Protein AF-A0A944NW45-F1 (afdb_monomer_lite)

Structure (mmCIF, N/CA/C/O backbone):
data_AF-A0A944NW45-F1
#
_entry.id   AF-A0A944NW45-F1
#
loop_
_atom_site.group_PDB
_atom_site.id
_atom_site.type_symbol
_atom_site.label_atom_id
_atom_site.label_alt_id
_atom_site.label_comp_id
_atom_site.label_asym_id
_atom_site.label_entity_id
_atom_site.label_seq_id
_atom_site.pdbx_PDB_ins_code
_atom_site.Cartn_x
_atom_site.Cartn_y
_atom_site.Cartn_z
_atom_site.occupancy
_atom_site.B_iso_or_equiv
_atom_site.auth_seq_id
_atom_site.auth_comp_id
_atom_site.auth_asym_id
_atom_site.auth_atom_id
_atom_site.pdbx_PDB_model_num
ATOM 1 N N . SER A 1 1 ? -12.808 -25.662 58.914 1.00 48.91 1 SER A N 1
ATOM 2 C CA . SER A 1 1 ? -11.543 -25.905 59.636 1.00 48.91 1 SER A CA 1
ATOM 3 C C . SER A 1 1 ? -10.948 -24.562 60.034 1.00 48.91 1 SER A C 1
ATOM 5 O O . SER A 1 1 ? -11.034 -23.638 59.234 1.00 48.91 1 SER A O 1
ATOM 7 N N . SER A 1 2 ? -10.385 -24.446 61.242 1.00 53.97 2 SER A N 1
ATOM 8 C CA . SER A 1 2 ? -9.699 -23.243 61.749 1.00 53.97 2 SER A CA 1
ATOM 9 C C . SER A 1 2 ? -8.416 -22.887 60.983 1.00 53.97 2 SER A C 1
ATOM 11 O O . SER A 1 2 ? -7.841 -21.836 61.230 1.00 53.97 2 SER A O 1
ATOM 13 N N . GLU A 1 3 ? -7.985 -23.738 60.047 1.00 63.56 3 GLU A N 1
ATOM 14 C CA . GLU A 1 3 ? -6.782 -23.549 59.224 1.00 63.56 3 GLU A CA 1
ATOM 15 C C . GLU A 1 3 ? -7.080 -23.113 57.776 1.00 63.56 3 GLU A C 1
ATOM 17 O O . GLU A 1 3 ? -6.169 -23.032 56.958 1.00 63.56 3 GLU A O 1
ATOM 22 N N . MET A 1 4 ? -8.346 -22.865 57.416 1.00 65.12 4 MET A N 1
ATOM 23 C CA . MET A 1 4 ? -8.710 -22.520 56.034 1.00 65.12 4 MET A CA 1
ATOM 24 C C . MET A 1 4 ? -8.654 -21.012 55.790 1.00 65.12 4 MET A C 1
ATOM 26 O O . MET A 1 4 ? -9.354 -20.239 56.441 1.00 65.12 4 MET A O 1
ATOM 30 N N . GLU A 1 5 ? -7.862 -20.610 54.799 1.00 69.44 5 GLU A N 1
ATOM 31 C CA . GLU A 1 5 ? -7.832 -19.243 54.279 1.00 69.44 5 GLU A CA 1
ATOM 32 C C . GLU A 1 5 ? -9.055 -19.004 53.374 1.00 69.44 5 GLU A C 1
ATOM 34 O O . GLU A 1 5 ? -9.393 -19.851 52.542 1.00 69.44 5 GLU A O 1
ATOM 39 N N . TYR A 1 6 ? -9.719 -17.853 53.519 1.00 75.50 6 TYR A N 1
ATOM 40 C CA . TYR A 1 6 ? -10.839 -17.426 52.672 1.00 75.50 6 TYR A CA 1
ATOM 41 C C . TYR A 1 6 ? -10.492 -16.122 51.952 1.00 75.50 6 TYR A C 1
ATOM 43 O O . TYR A 1 6 ? -9.865 -15.235 52.529 1.00 75.50 6 TYR A O 1
ATOM 51 N N . ARG A 1 7 ? -10.930 -15.985 50.697 1.00 70.50 7 ARG A N 1
ATOM 52 C CA . ARG A 1 7 ? -10.709 -14.800 49.860 1.00 70.50 7 ARG A CA 1
ATOM 53 C C . ARG A 1 7 ? -12.022 -14.276 49.295 1.00 70.50 7 ARG A C 1
ATOM 55 O O . ARG A 1 7 ? -12.951 -15.038 49.031 1.00 70.50 7 ARG A O 1
ATOM 62 N N . ARG A 1 8 ? -12.081 -12.960 49.096 1.00 74.50 8 ARG A N 1
ATOM 63 C CA . ARG A 1 8 ? -13.233 -12.290 48.489 1.00 74.50 8 ARG A CA 1
ATOM 64 C C . ARG A 1 8 ? -13.266 -12.559 46.986 1.00 74.50 8 ARG A C 1
ATOM 66 O O . ARG A 1 8 ? -12.250 -12.402 46.308 1.00 74.50 8 ARG A O 1
ATOM 73 N N . CYS A 1 9 ? -14.426 -12.935 46.458 1.00 67.81 9 CYS A N 1
ATOM 74 C CA . CYS A 1 9 ? -14.604 -13.146 45.024 1.00 67.81 9 CYS A CA 1
ATOM 75 C C . CYS A 1 9 ? -14.884 -11.807 44.310 1.00 67.81 9 CYS A C 1
ATOM 77 O O . CYS A 1 9 ? -16.024 -11.342 44.237 1.00 67.81 9 CYS A O 1
ATOM 79 N N . GLY A 1 10 ? -13.841 -11.151 43.792 1.00 67.81 10 GLY A N 1
ATOM 80 C CA . GLY A 1 10 ? -13.979 -9.888 43.052 1.00 67.81 10 GLY A CA 1
ATOM 81 C C . GLY A 1 10 ? -14.619 -8.763 43.883 1.00 67.81 10 GLY A C 1
ATOM 82 O O . GLY A 1 10 ? -14.250 -8.553 45.037 1.00 67.81 10 GLY A O 1
ATOM 83 N N . LYS A 1 11 ? -15.579 -8.027 43.297 1.00 62.69 11 LYS A N 1
ATOM 84 C CA . LYS A 1 11 ? -16.350 -6.959 43.977 1.00 62.69 11 LYS A CA 1
ATOM 85 C C . LYS A 1 11 ? -17.585 -7.470 44.737 1.00 62.69 11 LYS A C 1
ATOM 87 O O . LYS A 1 11 ? -18.372 -6.659 45.214 1.00 62.69 11 LYS A O 1
ATOM 92 N N . THR A 1 12 ? -17.788 -8.783 44.817 1.00 64.94 12 THR A N 1
ATOM 93 C CA . THR A 1 12 ? -18.925 -9.358 45.549 1.00 64.94 12 THR A CA 1
ATOM 94 C C . THR A 1 12 ? -18.638 -9.390 47.054 1.00 64.94 12 THR A C 1
ATOM 96 O O . THR A 1 12 ? -17.483 -9.383 47.481 1.00 64.94 12 THR A O 1
ATOM 99 N N . ASP A 1 13 ? -19.677 -9.472 47.883 1.00 68.00 13 ASP A N 1
ATOM 100 C CA . ASP A 1 13 ? -19.538 -9.720 49.328 1.00 68.00 13 ASP A CA 1
ATOM 101 C C . ASP A 1 13 ? -19.308 -11.205 49.665 1.00 68.00 13 ASP A C 1
ATOM 103 O O . ASP A 1 13 ? -19.394 -11.612 50.822 1.00 68.00 13 ASP A O 1
ATOM 107 N N . TRP A 1 14 ? -19.018 -12.043 48.666 1.00 67.19 14 TRP A N 1
ATOM 108 C CA . TRP A 1 14 ? -18.874 -13.483 48.854 1.00 67.19 14 TRP A CA 1
ATOM 109 C C . TRP A 1 14 ? -17.441 -13.869 49.219 1.00 67.19 14 TRP A C 1
ATOM 111 O O . TRP A 1 14 ? -16.477 -13.488 48.547 1.00 67.19 14 TRP A O 1
ATOM 121 N N . MET A 1 15 ? -17.324 -14.682 50.269 1.00 73.00 15 MET A N 1
ATOM 122 C CA . MET A 1 15 ? -16.068 -15.248 50.757 1.00 73.00 15 MET A CA 1
ATOM 123 C C . MET A 1 15 ? -15.986 -16.724 50.361 1.00 73.00 15 MET A C 1
ATOM 125 O O . MET A 1 15 ? -16.828 -17.526 50.763 1.00 73.00 15 MET A O 1
ATOM 129 N N . VAL A 1 16 ? -14.965 -17.089 49.588 1.00 71.25 16 VAL A N 1
ATOM 130 C CA . VAL A 1 16 ? -14.712 -18.472 49.151 1.00 71.25 16 VAL A CA 1
ATOM 131 C C . VAL A 1 16 ? -13.417 -18.986 49.758 1.00 71.25 16 VAL A C 1
ATOM 133 O O . VAL A 1 16 ? -12.504 -18.204 50.020 1.00 71.25 16 VAL A O 1
ATOM 136 N N . SER A 1 17 ? -13.318 -20.294 49.996 1.00 68.56 17 SER A N 1
ATOM 137 C CA . SER A 1 17 ? -12.042 -20.889 50.402 1.00 68.56 17 SER A CA 1
ATOM 138 C C . SER A 1 17 ? -10.952 -20.610 49.352 1.00 68.56 17 SER A C 1
ATOM 140 O O . SER A 1 17 ? -11.203 -20.704 48.152 1.00 68.56 17 SER A O 1
ATOM 142 N N . ALA A 1 18 ? -9.732 -20.291 49.797 1.00 57.94 18 ALA A N 1
ATOM 143 C CA . ALA A 1 18 ? -8.573 -20.041 48.936 1.00 57.94 18 ALA A CA 1
ATOM 144 C C . ALA A 1 18 ? -8.109 -21.289 48.156 1.00 57.94 18 ALA A C 1
ATOM 146 O O . ALA A 1 18 ? -7.317 -21.171 47.221 1.00 57.94 18 ALA A O 1
ATOM 147 N N . VAL A 1 19 ? -8.606 -22.476 48.519 1.00 59.22 19 VAL A N 1
ATOM 148 C CA . VAL A 1 19 ? -8.364 -23.733 47.807 1.00 59.22 19 VAL A CA 1
ATOM 149 C C . VAL A 1 19 ? -9.593 -24.048 46.953 1.00 59.22 19 VAL A C 1
ATOM 151 O O . VAL A 1 19 ? -10.628 -24.458 47.475 1.00 59.22 19 VAL A O 1
ATOM 154 N N . CYS A 1 20 ? -9.484 -23.858 45.636 1.00 59.25 20 CYS A N 1
ATOM 155 C CA . CYS A 1 20 ? -10.532 -24.194 44.673 1.00 59.25 20 CYS A CA 1
ATOM 156 C C . CYS A 1 20 ? -10.288 -25.563 44.016 1.00 59.25 20 CYS A C 1
ATOM 158 O O . CYS A 1 20 ? -9.152 -26.007 43.827 1.00 59.25 20 CYS A O 1
ATOM 160 N N . LEU A 1 21 ? -11.371 -26.245 43.644 1.00 61.72 21 LEU A N 1
ATOM 161 C CA . LEU A 1 21 ? -11.324 -27.557 43.002 1.00 61.72 21 LEU A CA 1
ATOM 162 C C . LEU A 1 21 ? -11.374 -27.387 41.472 1.00 61.72 21 LEU A C 1
ATOM 164 O O . LEU A 1 21 ? -12.452 -27.397 40.889 1.00 61.72 21 LEU A O 1
ATOM 168 N N . GLY A 1 22 ? -10.213 -27.205 40.827 1.00 57.38 22 GLY A N 1
ATOM 169 C CA . GLY A 1 22 ? -10.087 -27.037 39.367 1.00 57.38 22 GLY A CA 1
ATOM 170 C C . GLY A 1 22 ? -9.203 -28.103 38.701 1.00 57.38 22 GLY A C 1
ATOM 171 O O . GLY A 1 22 ? -8.154 -28.471 39.224 1.00 57.38 22 GLY A O 1
ATOM 172 N N . GLY A 1 23 ? -9.615 -28.665 37.558 1.00 57.81 23 GLY A N 1
ATOM 173 C CA . GLY A 1 23 ? -8.754 -29.524 36.717 1.00 57.81 23 GLY A CA 1
ATOM 174 C C . GLY A 1 23 ? -8.514 -30.974 37.182 1.00 57.81 23 GLY A C 1
ATOM 175 O O . GLY A 1 23 ? -7.630 -31.654 36.654 1.00 57.81 23 GLY A O 1
ATOM 176 N N . HIS A 1 24 ? -9.300 -31.491 38.132 1.00 61.31 24 HIS A N 1
ATOM 177 C CA . HIS A 1 24 ? -9.103 -32.821 38.742 1.00 61.31 24 HIS A CA 1
ATOM 178 C C . HIS A 1 24 ? -9.577 -33.990 37.856 1.00 61.31 24 HIS A C 1
ATOM 180 O O . HIS A 1 24 ? -9.450 -35.157 38.229 1.00 61.31 24 HIS A O 1
ATOM 186 N N . TRP A 1 25 ? -10.113 -33.693 36.670 1.00 67.88 25 TRP A N 1
ATOM 187 C CA . TRP A 1 25 ? -10.605 -34.691 35.723 1.00 67.88 25 TRP A CA 1
ATOM 188 C C . TRP A 1 25 ? -9.472 -35.432 35.005 1.00 67.88 25 TRP A C 1
ATOM 190 O O . TRP A 1 25 ? -9.634 -36.583 34.620 1.00 67.88 25 TRP A O 1
ATOM 200 N N . LYS A 1 26 ? -8.267 -34.854 34.931 1.00 60.44 26 LYS A N 1
ATOM 201 C CA . LYS A 1 26 ? -7.122 -35.433 34.199 1.00 60.44 26 LYS A CA 1
ATOM 202 C C . LYS A 1 26 ? -6.602 -36.771 34.756 1.00 60.44 26 LYS A C 1
ATOM 204 O O . LYS A 1 26 ? -5.882 -37.467 34.051 1.00 60.44 26 LYS A O 1
ATOM 209 N N . ARG A 1 27 ? -6.944 -37.142 35.999 1.00 66.06 27 ARG A N 1
ATOM 210 C CA . ARG A 1 27 ? -6.500 -38.398 36.647 1.00 66.06 27 ARG A CA 1
ATOM 211 C C . ARG A 1 27 ? -7.622 -39.399 36.915 1.00 66.06 27 ARG A C 1
ATOM 213 O O . ARG A 1 27 ? -7.370 -40.447 37.498 1.00 66.06 27 ARG A O 1
ATOM 220 N N . VAL A 1 28 ? -8.853 -39.120 36.486 1.00 73.25 28 VAL A N 1
ATOM 221 C CA . VAL A 1 28 ? -9.997 -39.984 36.823 1.00 73.25 28 VAL A CA 1
ATOM 222 C C . VAL A 1 28 ? -9.840 -41.380 36.222 1.00 73.25 28 VAL A C 1
ATOM 224 O O . VAL A 1 28 ? -10.136 -42.345 36.910 1.00 73.25 28 VAL A O 1
ATOM 227 N N . ASN A 1 29 ? -9.250 -41.517 35.030 1.00 72.75 29 ASN A N 1
ATOM 228 C CA . ASN A 1 29 ? -8.973 -42.832 34.434 1.00 72.75 29 ASN A CA 1
ATOM 229 C C . ASN A 1 29 ? -7.993 -43.700 35.249 1.00 72.75 29 ASN A C 1
ATOM 231 O O . ASN A 1 29 ? -7.980 -44.912 35.087 1.00 72.75 29 ASN A O 1
ATOM 235 N N . GLN A 1 30 ? -7.163 -43.105 36.118 1.00 74.88 30 GLN A N 1
ATOM 236 C CA . GLN A 1 30 ? -6.307 -43.876 37.032 1.00 74.88 30 GLN A CA 1
ATOM 237 C C . GLN A 1 30 ? -7.108 -44.454 38.206 1.00 74.88 30 GLN A C 1
ATOM 239 O O . GLN A 1 30 ? -6.759 -45.508 38.723 1.00 74.88 30 GLN A O 1
ATOM 244 N N . MET A 1 31 ? -8.174 -43.766 38.623 1.00 76.81 31 MET A N 1
ATOM 245 C CA . MET A 1 31 ? -9.016 -44.155 39.762 1.00 76.81 31 MET A CA 1
ATOM 246 C C . MET A 1 31 ? -10.230 -44.989 39.331 1.00 76.81 31 MET A C 1
ATOM 248 O O . M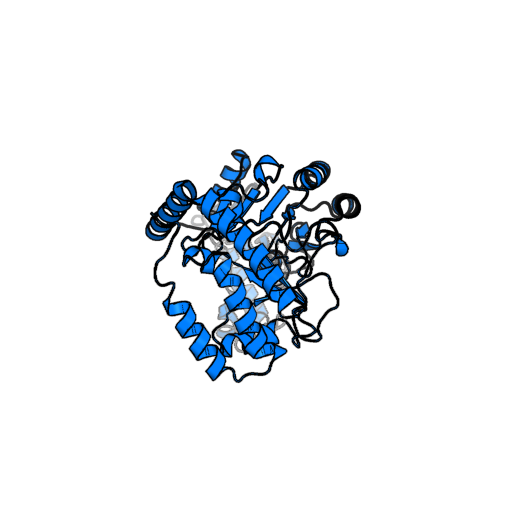ET A 1 31 ? -10.738 -45.786 40.112 1.00 76.81 31 MET A O 1
ATOM 252 N N . VAL A 1 32 ? -10.693 -44.791 38.096 1.00 80.75 32 VAL A N 1
ATOM 253 C CA . VAL A 1 32 ? -11.805 -45.494 37.451 1.00 80.75 32 VAL A CA 1
ATOM 254 C C . VAL A 1 32 ? -11.361 -45.862 36.026 1.00 80.75 32 VAL A C 1
ATOM 256 O O . VAL A 1 32 ? -11.585 -45.087 35.091 1.00 80.75 32 VAL A O 1
ATOM 259 N N . PRO A 1 33 ? -10.657 -46.994 35.845 1.00 79.69 33 PRO A N 1
ATOM 260 C CA . PRO A 1 33 ? -10.152 -47.399 34.536 1.00 79.69 33 PRO A CA 1
ATOM 261 C C . PRO A 1 33 ? -11.274 -47.583 33.506 1.00 79.69 33 PRO A C 1
ATOM 263 O O . PRO A 1 33 ? -12.278 -48.229 33.788 1.00 79.69 33 PRO A O 1
ATOM 266 N N . GLY A 1 34 ? -11.092 -47.039 32.300 1.00 76.44 34 GLY A N 1
ATOM 267 C CA . GLY A 1 34 ? -12.034 -47.194 31.181 1.00 76.44 34 GLY A CA 1
ATOM 268 C C . GLY A 1 34 ? -13.187 -46.186 31.164 1.00 76.44 34 GLY A C 1
ATOM 269 O O . GLY A 1 34 ? -14.049 -46.255 30.292 1.00 76.44 34 GLY A O 1
ATOM 270 N N . VAL A 1 35 ? -13.196 -45.223 32.089 1.00 80.62 35 VAL A N 1
ATOM 271 C CA . VAL A 1 35 ? -14.272 -44.226 32.204 1.00 80.62 35 VAL A CA 1
ATOM 272 C C . VAL A 1 35 ? -14.342 -43.259 31.018 1.00 80.62 35 VAL A C 1
ATOM 274 O O . VAL A 1 35 ? -15.423 -42.782 30.671 1.00 80.62 35 VAL A O 1
ATOM 277 N N . PHE A 1 36 ? -13.204 -42.960 30.388 1.00 78.94 36 PHE A N 1
ATOM 278 C CA . PHE A 1 36 ? -13.139 -42.095 29.213 1.00 78.94 36 PHE A CA 1
ATOM 279 C C . PHE A 1 36 ? -13.314 -42.928 27.944 1.00 78.94 36 PHE A C 1
ATOM 281 O O . PHE A 1 36 ? -12.517 -43.821 27.665 1.00 78.94 36 PHE A O 1
ATOM 288 N N . LYS A 1 37 ? -14.345 -42.612 27.153 1.00 68.69 37 LYS A N 1
ATOM 289 C CA . LYS A 1 37 ? -14.628 -43.286 25.874 1.00 68.69 37 LYS A CA 1
ATOM 290 C C . LYS A 1 37 ? -13.642 -42.898 24.754 1.00 68.69 37 LYS A C 1
ATOM 292 O O . LYS A 1 37 ? -13.652 -43.513 23.693 1.00 68.69 37 LYS A O 1
ATOM 297 N N . SER A 1 38 ? -12.800 -41.883 24.965 1.00 65.38 38 SER A N 1
ATOM 298 C CA . SER A 1 38 ? -11.714 -41.445 24.078 1.00 65.38 38 SER A CA 1
ATOM 299 C C . SER A 1 38 ? -10.547 -40.840 24.881 1.00 65.38 38 SER A C 1
ATOM 301 O O . SER A 1 38 ? -10.605 -40.738 26.102 1.00 65.38 38 SER A O 1
ATOM 303 N N . HIS A 1 39 ? -9.484 -40.382 24.209 1.00 60.12 39 HIS A N 1
ATOM 304 C CA . HIS A 1 39 ? -8.335 -39.714 24.851 1.00 60.12 39 HIS A CA 1
ATOM 305 C C . HIS A 1 39 ? -8.680 -38.344 25.477 1.00 60.12 39 HIS A C 1
ATOM 307 O O . HIS A 1 39 ? -7.818 -37.704 26.080 1.00 60.12 39 HIS A O 1
ATOM 313 N N . SER A 1 40 ? -9.926 -37.877 25.338 1.00 68.56 40 SER A N 1
ATOM 314 C CA . SER A 1 40 ? -10.416 -36.663 25.986 1.00 68.56 40 SER A CA 1
ATOM 315 C C . SER A 1 40 ? -11.109 -36.992 27.304 1.00 68.56 40 SER A C 1
ATOM 317 O O . SER A 1 40 ? -12.025 -37.813 27.347 1.00 68.56 40 SER A O 1
ATOM 319 N N . TRP A 1 41 ? -10.750 -36.279 28.369 1.00 63.22 41 TRP A N 1
ATOM 320 C CA . TRP A 1 41 ? -11.424 -36.367 29.669 1.00 63.22 41 TRP A CA 1
ATOM 321 C C . TRP A 1 41 ? -12.903 -35.928 29.612 1.00 63.22 41 TRP A C 1
ATOM 323 O O . TRP A 1 41 ? -13.685 -36.304 30.481 1.00 63.22 41 TRP A O 1
ATOM 333 N N . LEU A 1 42 ? -13.304 -35.204 28.558 1.00 71.00 42 LEU A N 1
ATOM 334 C CA . LEU A 1 42 ? -14.696 -34.823 28.274 1.00 71.00 42 LEU A CA 1
ATOM 335 C C . LEU A 1 42 ? -15.565 -35.997 27.800 1.00 71.00 42 LEU A C 1
ATOM 337 O O . LEU A 1 42 ? -16.783 -35.887 27.752 1.00 71.00 42 LEU A O 1
ATOM 341 N N . SER A 1 43 ? -14.951 -37.124 27.437 1.00 77.31 43 SER A N 1
ATOM 342 C CA . SER A 1 43 ? -15.655 -38.323 26.969 1.00 77.31 43 SER A CA 1
ATOM 343 C C . SER A 1 43 ? -16.097 -39.259 28.100 1.00 77.31 43 SER A C 1
ATOM 345 O O . SER A 1 43 ? -16.475 -40.404 27.834 1.00 77.31 43 SER A O 1
ATOM 347 N N . ALA A 1 44 ? -16.001 -38.807 29.355 1.00 79.31 44 ALA A N 1
ATOM 348 C CA . ALA A 1 44 ? -16.394 -39.587 30.519 1.00 79.31 44 ALA A CA 1
ATOM 349 C C . ALA A 1 44 ? -17.841 -40.066 30.405 1.00 79.31 44 ALA A C 1
ATOM 351 O O . ALA A 1 44 ? -18.752 -39.279 30.140 1.00 79.31 44 ALA A O 1
ATOM 352 N N . ASN A 1 45 ? -18.064 -41.353 30.665 1.00 84.00 45 ASN A N 1
ATOM 353 C CA . ASN A 1 45 ? -19.409 -41.837 30.918 1.00 84.00 45 ASN A CA 1
ATOM 354 C C . ASN A 1 45 ? -19.886 -41.312 32.278 1.00 84.00 45 ASN A C 1
ATOM 356 O O . ASN A 1 45 ? -19.550 -41.883 33.312 1.00 84.00 45 ASN A O 1
ATOM 360 N N . LEU A 1 46 ? -20.658 -40.224 32.285 1.00 84.69 46 LEU A N 1
ATOM 361 C CA . LEU A 1 46 ? -21.134 -39.627 33.533 1.00 84.69 46 LEU A CA 1
ATOM 362 C C . LEU A 1 46 ? -22.051 -40.569 34.313 1.00 84.69 46 LEU A C 1
ATOM 364 O O . LEU A 1 46 ? -22.152 -40.416 35.519 1.00 84.69 46 LEU A O 1
ATOM 368 N N . ASP A 1 47 ? -22.693 -41.542 33.675 1.00 84.50 47 ASP A N 1
ATOM 369 C CA . ASP A 1 47 ? -23.557 -42.506 34.365 1.00 84.50 47 ASP A CA 1
ATOM 370 C C . ASP A 1 47 ? -22.799 -43.748 34.859 1.00 84.50 47 ASP A C 1
ATOM 372 O O . ASP A 1 47 ? -23.403 -44.658 35.422 1.00 84.50 47 ASP A O 1
ATOM 376 N N . ASP A 1 48 ? -21.474 -43.795 34.680 1.00 87.00 48 ASP A N 1
ATOM 377 C CA . ASP A 1 48 ? -20.653 -44.867 35.233 1.00 87.00 48 ASP A CA 1
ATOM 378 C C . ASP A 1 48 ? -20.697 -44.853 36.780 1.00 87.00 48 ASP A C 1
ATOM 380 O O . ASP A 1 48 ? -20.402 -43.824 37.402 1.00 87.00 48 ASP A O 1
ATOM 384 N N . PRO A 1 49 ? -21.040 -45.976 37.438 1.00 86.38 49 PRO A N 1
ATOM 385 C CA . PRO A 1 49 ? -21.144 -46.023 38.896 1.00 86.38 49 PRO A CA 1
ATOM 386 C C . PRO A 1 49 ? -19.823 -45.730 39.619 1.00 86.38 49 PRO A C 1
ATOM 388 O O . PRO A 1 49 ? -19.822 -45.092 40.674 1.00 86.38 49 PRO A O 1
ATOM 391 N N . GLY A 1 50 ? -18.692 -46.171 39.058 1.00 86.06 50 GLY A N 1
ATOM 392 C CA . GLY A 1 50 ? -17.364 -45.913 39.613 1.00 86.06 50 GLY A CA 1
ATOM 393 C C . GLY A 1 50 ? -17.005 -44.433 39.527 1.00 86.06 50 GLY A C 1
ATOM 394 O O . GLY A 1 50 ? -16.503 -43.853 40.492 1.00 86.06 50 GLY A O 1
ATOM 395 N N . PHE A 1 51 ? -17.343 -43.799 38.405 1.00 85.94 51 PHE A N 1
ATOM 396 C CA . PHE A 1 51 ? -17.221 -42.360 38.216 1.00 85.94 51 PHE A CA 1
ATOM 397 C C . PHE A 1 51 ? -18.063 -41.581 39.230 1.00 85.94 51 PHE A C 1
ATOM 399 O O . PHE A 1 51 ? -17.529 -40.722 39.934 1.00 85.94 51 PHE A O 1
ATOM 406 N N . GLN A 1 52 ? -19.350 -41.911 39.361 1.00 87.31 52 GLN A N 1
ATOM 407 C CA . GLN A 1 52 ? -20.262 -41.252 40.301 1.00 87.31 52 GLN A CA 1
ATOM 408 C C . GLN A 1 52 ? -19.784 -41.380 41.747 1.00 87.31 52 GLN A C 1
ATOM 410 O O . GLN A 1 52 ? -19.674 -40.375 42.455 1.00 87.31 52 GLN A O 1
ATOM 415 N N . LYS A 1 53 ? -19.392 -42.591 42.162 1.00 89.00 53 LYS A N 1
ATOM 416 C CA . LYS A 1 53 ? -18.810 -42.825 43.486 1.00 89.00 53 LYS A CA 1
ATOM 417 C C . LYS A 1 53 ? -17.552 -41.984 43.700 1.00 89.00 53 LYS A C 1
ATOM 419 O O . LYS A 1 53 ? -17.417 -41.321 44.722 1.00 89.00 53 LYS A O 1
ATOM 424 N N . ASN A 1 54 ? -16.647 -41.958 42.724 1.00 88.00 54 ASN A N 1
ATOM 425 C CA . ASN A 1 54 ? -15.421 -41.179 42.823 1.00 88.00 54 ASN A CA 1
ATOM 426 C C . ASN A 1 54 ? -15.698 -39.672 42.968 1.00 88.00 54 ASN A C 1
ATOM 428 O O . ASN A 1 54 ? -15.056 -39.008 43.782 1.00 88.00 54 ASN A O 1
ATOM 432 N N . ARG A 1 55 ? -16.654 -39.123 42.207 1.00 88.81 55 ARG A N 1
ATOM 433 C CA . ARG A 1 55 ? -17.062 -37.715 42.338 1.00 88.81 55 ARG A CA 1
ATOM 434 C C . ARG A 1 55 ? -17.680 -37.440 43.704 1.00 88.81 55 ARG A C 1
ATOM 436 O O . ARG A 1 55 ? -17.304 -36.456 44.337 1.00 88.81 55 ARG A O 1
ATOM 443 N N . TYR A 1 56 ? -18.549 -38.327 44.185 1.00 90.44 56 TYR A N 1
ATOM 444 C CA . TYR A 1 56 ? -19.125 -38.231 45.522 1.00 90.44 56 TYR A CA 1
ATOM 445 C C . TYR A 1 56 ? -18.048 -38.224 46.615 1.00 90.44 56 TYR A C 1
ATOM 447 O O . TYR A 1 56 ? -18.070 -37.345 47.477 1.00 90.44 56 TYR A O 1
ATOM 455 N N . ASP A 1 57 ? -17.082 -39.143 46.559 1.00 89.31 57 ASP A N 1
ATOM 456 C CA . ASP A 1 57 ? -16.006 -39.275 47.550 1.00 89.31 57 ASP A CA 1
ATOM 457 C C . ASP A 1 57 ? -15.097 -38.035 47.572 1.00 89.31 57 ASP A C 1
ATOM 459 O O . ASP A 1 57 ? -14.784 -37.504 48.639 1.00 89.31 57 ASP A O 1
ATOM 463 N N . VAL A 1 58 ? -14.712 -37.523 46.396 1.00 86.62 58 VAL A N 1
ATOM 464 C CA . VAL A 1 58 ? -13.888 -36.308 46.278 1.00 86.62 58 VAL A CA 1
ATOM 465 C C . VAL A 1 58 ? -14.621 -35.095 46.844 1.00 86.62 58 VAL A C 1
ATOM 467 O O . VAL A 1 58 ? -14.059 -34.378 47.668 1.00 86.62 58 VAL A O 1
ATOM 470 N N . VAL A 1 59 ? -15.884 -34.887 46.459 1.00 87.81 59 VAL A N 1
ATOM 471 C CA . VAL A 1 59 ? -16.702 -33.777 46.975 1.00 87.81 59 VAL A CA 1
ATOM 472 C C . VAL A 1 59 ? -16.875 -33.886 48.489 1.00 87.81 59 VAL A C 1
ATOM 474 O O . VAL A 1 59 ? -16.702 -32.893 49.191 1.00 87.81 59 VAL A O 1
ATOM 477 N N . THR A 1 60 ? -17.128 -35.092 49.007 1.00 90.25 60 THR A N 1
ATOM 478 C CA . THR A 1 60 ? -17.225 -35.348 50.455 1.00 90.25 60 THR A CA 1
ATOM 479 C C . THR A 1 60 ? -15.951 -34.914 51.162 1.00 90.25 60 THR A C 1
ATOM 481 O O . THR A 1 60 ? -16.000 -34.138 52.113 1.00 90.25 60 THR A O 1
ATOM 484 N N . ARG A 1 61 ? -14.794 -35.345 50.650 1.00 87.06 61 ARG A N 1
ATOM 485 C CA . ARG A 1 61 ? -13.506 -35.006 51.247 1.00 87.06 61 ARG A CA 1
ATOM 486 C C . ARG A 1 61 ? -13.235 -33.506 51.225 1.00 87.06 61 ARG A C 1
ATOM 488 O O . ARG A 1 61 ? -12.632 -32.977 52.153 1.00 87.06 61 ARG A O 1
ATOM 495 N N . CYS A 1 62 ? -13.676 -32.818 50.181 1.00 84.88 62 CYS A N 1
ATOM 496 C CA . CYS A 1 62 ? -13.551 -31.373 50.068 1.00 84.88 62 CYS A CA 1
ATOM 497 C C . CYS A 1 62 ? -14.434 -30.643 51.087 1.00 84.88 62 CYS A C 1
ATOM 499 O O . CYS A 1 62 ? -13.918 -29.772 51.787 1.00 84.88 62 CYS A O 1
ATOM 501 N N . ILE A 1 63 ? -15.692 -31.064 51.260 1.00 86.12 63 ILE A N 1
ATOM 502 C CA . ILE A 1 63 ? -16.591 -30.535 52.300 1.00 86.12 63 ILE A CA 1
ATOM 503 C C . ILE A 1 63 ? -15.977 -30.739 53.693 1.00 86.12 63 ILE A C 1
ATOM 505 O O . ILE A 1 63 ? -15.855 -29.783 54.456 1.00 86.12 63 ILE A O 1
ATOM 509 N N . GLU A 1 64 ? -15.495 -31.948 54.008 1.00 86.25 64 GLU A N 1
ATOM 510 C CA . GLU A 1 64 ? -14.828 -32.253 55.288 1.00 86.25 64 GLU A CA 1
ATOM 511 C C . GLU A 1 64 ? -13.608 -31.360 55.554 1.00 86.25 64 GLU A C 1
ATOM 513 O O . GLU A 1 64 ? -13.290 -31.035 56.700 1.00 86.25 64 GLU A O 1
ATOM 518 N N . ARG A 1 65 ? -12.904 -30.955 54.492 1.00 81.94 65 ARG A N 1
ATOM 519 C CA . ARG A 1 65 ? -11.748 -30.056 54.570 1.00 81.94 65 ARG A CA 1
ATOM 520 C C . ARG A 1 65 ? -12.131 -28.576 54.572 1.00 81.94 65 ARG A C 1
ATOM 522 O O . ARG A 1 65 ? -11.256 -27.739 54.766 1.00 81.94 65 ARG A O 1
ATOM 529 N N . GLY A 1 66 ? -13.414 -28.244 54.448 1.00 79.50 66 GLY A N 1
ATOM 530 C CA . GLY A 1 66 ? -13.912 -26.869 54.420 1.00 79.50 66 GLY A CA 1
ATOM 531 C C . GLY A 1 66 ? -13.747 -26.176 53.067 1.00 79.50 66 GLY A C 1
ATOM 532 O O . GLY A 1 66 ? -13.821 -24.953 53.004 1.00 79.50 66 GLY A O 1
ATOM 533 N N . ILE A 1 67 ? -13.511 -26.934 51.993 1.00 82.06 67 ILE A N 1
ATOM 534 C CA . ILE A 1 67 ? -13.617 -26.421 50.627 1.00 82.06 67 ILE A CA 1
ATOM 535 C C . ILE A 1 67 ? -15.105 -26.333 50.310 1.00 82.06 67 ILE A C 1
ATOM 537 O O . ILE A 1 67 ? -15.819 -27.330 50.380 1.00 82.06 67 ILE A O 1
ATOM 541 N N . ASN A 1 68 ? -15.559 -25.140 49.950 1.00 82.94 68 ASN A N 1
ATOM 542 C CA . ASN A 1 68 ? -16.969 -24.839 49.732 1.00 82.94 68 ASN A CA 1
ATOM 543 C C . ASN A 1 68 ? -17.236 -24.221 48.352 1.00 82.94 68 ASN A C 1
ATOM 545 O O . ASN A 1 68 ? -18.307 -23.662 48.147 1.00 82.94 68 ASN A O 1
ATOM 549 N N . TYR A 1 69 ? -16.291 -24.303 47.410 1.00 82.62 69 TYR A N 1
ATOM 550 C CA . TYR A 1 69 ? -16.441 -23.777 46.053 1.00 82.62 69 TYR A CA 1
ATOM 551 C C . TYR A 1 69 ? -15.811 -24.713 45.012 1.00 82.62 69 TYR A C 1
ATOM 553 O O . TYR A 1 69 ? -14.655 -25.123 45.143 1.00 82.62 69 TYR A O 1
ATOM 561 N N . ILE A 1 70 ? -16.571 -25.022 43.962 1.00 81.69 70 ILE A N 1
ATOM 562 C CA . ILE A 1 70 ? -16.113 -25.739 42.768 1.00 81.69 70 ILE A CA 1
ATOM 563 C C . ILE A 1 70 ? -16.207 -24.790 41.573 1.00 81.69 70 ILE A C 1
ATOM 565 O O . ILE A 1 70 ? -17.267 -24.216 41.338 1.00 81.69 70 ILE A O 1
ATOM 569 N N . ASP A 1 71 ? -15.131 -24.680 40.793 1.00 78.50 71 ASP A N 1
ATOM 570 C CA . ASP A 1 71 ? -15.142 -24.031 39.477 1.00 78.50 71 ASP A CA 1
ATOM 571 C C . ASP A 1 71 ? -15.276 -25.113 38.400 1.00 78.50 71 ASP A C 1
ATOM 573 O O . ASP A 1 71 ? -14.312 -25.816 38.088 1.00 78.50 71 ASP A O 1
ATOM 577 N N . ALA A 1 72 ? -16.496 -25.312 37.903 1.00 78.38 72 ALA A N 1
ATOM 578 C CA . ALA A 1 72 ? -16.770 -26.241 36.819 1.00 78.38 72 ALA A CA 1
ATOM 579 C C . ALA A 1 72 ? -16.528 -25.534 35.480 1.00 78.38 72 ALA A C 1
ATOM 581 O O . ALA A 1 72 ? -17.217 -24.579 35.127 1.00 78.38 72 ALA A O 1
ATOM 582 N N . CYS A 1 73 ? -15.575 -26.030 34.705 1.00 71.94 73 CYS A N 1
ATOM 583 C CA . CYS A 1 73 ? -15.189 -25.490 33.410 1.00 71.94 73 CYS A CA 1
ATOM 584 C C . CYS A 1 73 ? -16.073 -26.013 32.261 1.00 71.94 73 CYS A C 1
ATOM 586 O O . CYS A 1 73 ? -15.989 -25.514 31.141 1.00 71.94 73 CYS A O 1
ATOM 588 N N . THR A 1 74 ? -16.915 -27.032 32.493 1.00 72.56 74 THR A N 1
ATOM 589 C CA . THR A 1 74 ? -17.783 -27.618 31.451 1.00 72.56 74 THR A CA 1
ATOM 590 C C . THR A 1 74 ? -19.167 -28.005 31.969 1.00 72.56 74 THR A C 1
ATOM 592 O O . THR A 1 74 ? -19.374 -28.220 33.164 1.00 72.56 74 THR A O 1
ATOM 595 N N . GLY A 1 75 ? -20.132 -28.157 31.056 1.00 75.38 75 GLY A N 1
ATOM 596 C CA . GLY A 1 75 ? -21.477 -28.628 31.413 1.00 75.38 75 GLY A CA 1
ATOM 597 C C . GLY A 1 75 ? -21.489 -30.047 32.002 1.00 75.38 75 GLY A C 1
ATOM 598 O O . GLY A 1 75 ? -22.265 -30.331 32.912 1.00 75.38 75 GLY A O 1
ATOM 599 N N . ALA A 1 76 ? -20.589 -30.923 31.541 1.00 80.44 76 ALA A N 1
ATOM 600 C CA . ALA A 1 76 ? -20.433 -32.276 32.080 1.00 80.44 76 ALA A CA 1
ATOM 601 C C . ALA A 1 76 ? -19.954 -32.261 33.542 1.00 80.44 76 ALA A C 1
ATOM 603 O O . ALA A 1 76 ? -20.417 -33.055 34.365 1.00 80.44 76 ALA A O 1
ATOM 604 N N . GLU A 1 77 ? -19.070 -31.320 33.887 1.00 79.81 77 GLU A N 1
ATOM 605 C CA . GLU A 1 77 ? -18.611 -31.121 35.261 1.00 79.81 77 GLU A CA 1
ATOM 606 C C . GLU A 1 77 ? -19.749 -30.678 36.181 1.00 79.81 77 GLU A C 1
ATOM 608 O O . GLU A 1 77 ? -19.914 -31.244 37.263 1.00 79.81 77 GLU A O 1
ATOM 613 N N . ILE A 1 78 ? -20.589 -29.744 35.729 1.00 81.19 78 ILE A N 1
ATOM 614 C CA . ILE A 1 78 ? -21.764 -29.303 36.492 1.00 81.19 78 ILE A CA 1
ATOM 615 C C . ILE A 1 78 ? -22.696 -30.474 36.781 1.00 81.19 78 ILE A C 1
ATOM 617 O O . ILE A 1 78 ? -23.124 -30.642 37.921 1.00 81.19 78 ILE A O 1
ATOM 621 N N . GLN A 1 79 ? -23.010 -31.290 35.774 1.00 84.50 79 GLN A N 1
ATOM 622 C CA . GLN A 1 79 ? -23.908 -32.433 35.943 1.00 84.50 79 GLN A CA 1
ATOM 623 C C . GLN A 1 79 ? -23.348 -33.444 36.949 1.00 84.50 79 GLN A C 1
ATOM 625 O O . GLN A 1 79 ? -24.070 -33.899 37.837 1.00 84.50 79 GLN A O 1
ATOM 630 N N . ALA A 1 80 ? -22.055 -33.757 36.852 1.00 87.12 80 ALA A N 1
ATOM 631 C CA . ALA A 1 80 ? -21.391 -34.685 37.759 1.00 87.12 80 ALA A CA 1
ATOM 632 C C . ALA A 1 80 ? -21.361 -34.173 39.208 1.00 87.12 80 ALA A C 1
ATOM 634 O O . ALA A 1 80 ? -21.702 -34.911 40.132 1.00 87.12 80 ALA A O 1
ATOM 635 N N . TYR A 1 81 ? -20.986 -32.909 39.422 1.00 87.38 81 TYR A N 1
ATOM 636 C CA . TYR A 1 81 ? -20.924 -32.338 40.768 1.00 87.38 81 TYR A CA 1
ATOM 637 C C . TYR A 1 81 ? -22.307 -32.067 41.360 1.00 87.38 81 TYR A C 1
ATOM 639 O O . TYR A 1 81 ? -22.480 -32.222 42.564 1.00 87.38 81 TYR A O 1
ATOM 647 N N . SER A 1 82 ? -23.308 -31.744 40.536 1.00 85.75 82 SER A N 1
ATOM 648 C CA . SER A 1 82 ? -24.694 -31.594 40.997 1.00 85.75 82 SER A CA 1
ATOM 649 C C . SER A 1 82 ? -25.248 -32.916 41.529 1.00 85.75 82 SER A C 1
ATOM 651 O O . SER A 1 82 ? -25.821 -32.924 42.614 1.00 85.75 82 SER A O 1
ATOM 653 N N . LYS A 1 83 ? -24.999 -34.037 40.831 1.00 88.12 83 LYS A N 1
ATOM 654 C CA . LYS A 1 83 ? -25.326 -35.387 41.327 1.00 88.12 83 LYS A CA 1
ATOM 655 C C . LYS A 1 83 ? -24.576 -35.702 42.627 1.00 88.12 83 LYS A C 1
ATOM 657 O O . LYS A 1 83 ? -25.173 -36.132 43.605 1.00 88.12 83 LYS A O 1
ATOM 662 N N . ALA A 1 84 ? -23.275 -35.410 42.686 1.00 88.94 84 ALA A N 1
ATOM 663 C CA . ALA A 1 84 ? -22.473 -35.628 43.893 1.00 88.94 84 ALA A CA 1
ATOM 664 C C . ALA A 1 84 ? -22.900 -34.760 45.096 1.00 88.94 84 ALA A C 1
ATOM 666 O O . ALA A 1 84 ? -22.535 -35.079 46.229 1.00 88.94 84 ALA A O 1
ATOM 667 N N . LEU A 1 85 ? -23.627 -33.664 44.871 1.00 88.44 85 LEU A N 1
ATOM 668 C CA . LEU A 1 85 ? -24.129 -32.742 45.895 1.00 88.44 85 LEU A CA 1
ATOM 669 C C . LEU A 1 85 ? -25.618 -32.945 46.219 1.00 88.44 85 LEU A C 1
ATOM 671 O O . LEU A 1 85 ? -26.175 -32.165 46.994 1.00 88.44 85 LEU A O 1
ATOM 675 N N . GLU A 1 86 ? -26.267 -33.967 45.663 1.00 87.38 86 GLU A N 1
ATOM 676 C CA . GLU A 1 86 ? -27.670 -34.267 45.947 1.00 87.38 86 GLU A CA 1
ATOM 677 C C . GLU A 1 86 ? -27.891 -34.460 47.459 1.00 87.38 86 GLU A C 1
ATOM 679 O O . GLU A 1 86 ? -27.144 -35.168 48.134 1.00 87.38 86 GLU A O 1
ATOM 684 N N . GLY A 1 87 ? -28.868 -33.738 48.018 1.00 88.38 87 GLY A N 1
ATOM 685 C CA . GLY A 1 87 ? -29.137 -33.710 49.462 1.00 88.38 87 GLY A CA 1
ATOM 686 C C . GLY A 1 87 ? -28.153 -32.897 50.322 1.00 88.38 87 GLY A C 1
ATOM 687 O O . GLY A 1 87 ? -28.346 -32.830 51.531 1.00 88.38 87 GLY A O 1
ATOM 688 N N . ARG A 1 88 ? -27.123 -32.267 49.735 1.00 90.19 88 ARG A N 1
ATOM 689 C CA . ARG A 1 88 ? -26.078 -31.495 50.449 1.00 90.19 88 ARG A CA 1
ATOM 690 C C . ARG A 1 88 ? -25.599 -30.250 49.686 1.00 90.19 88 ARG A C 1
ATOM 692 O O . ARG A 1 88 ? -24.432 -29.860 49.747 1.00 90.19 88 ARG A O 1
ATOM 699 N N . ARG A 1 89 ? -26.496 -29.647 48.900 1.00 82.56 89 ARG A N 1
ATOM 700 C CA . ARG A 1 89 ? -26.193 -28.534 47.982 1.00 82.56 89 ARG A CA 1
ATOM 701 C C . ARG A 1 89 ? -25.814 -27.234 48.701 1.00 82.56 89 ARG A C 1
ATOM 703 O O . ARG A 1 89 ? -25.100 -26.415 48.127 1.00 82.56 89 ARG A O 1
ATOM 710 N N . ASP A 1 90 ? -26.281 -27.046 49.926 1.00 82.44 90 ASP A N 1
ATOM 711 C CA . ASP A 1 90 ? -25.992 -25.916 50.817 1.00 82.44 90 ASP A CA 1
ATOM 712 C C . ASP A 1 90 ? -24.530 -25.877 51.293 1.00 82.44 90 ASP A C 1
ATOM 714 O O . ASP A 1 90 ? -24.019 -24.815 51.637 1.00 82.44 90 ASP A O 1
ATOM 718 N N . GLN A 1 91 ? -23.832 -27.014 51.255 1.00 83.75 91 GLN A N 1
ATOM 719 C CA . GLN A 1 91 ? -22.453 -27.144 51.734 1.00 83.75 91 GLN A CA 1
ATOM 720 C C . GLN A 1 91 ? -21.403 -26.627 50.737 1.00 83.75 91 GLN A C 1
ATOM 722 O O . GLN A 1 91 ? -20.232 -26.479 51.091 1.00 83.75 91 GLN A O 1
ATOM 727 N N . MET A 1 92 ? -21.780 -26.390 49.474 1.00 82.94 92 MET A N 1
ATOM 728 C CA . MET A 1 92 ? -20.820 -26.088 48.412 1.00 82.94 92 MET A CA 1
ATOM 729 C C . MET A 1 92 ? -21.422 -25.246 47.286 1.00 82.94 92 MET A C 1
ATOM 731 O O . MET A 1 92 ? -22.447 -25.591 46.702 1.00 82.94 92 MET A O 1
ATOM 735 N N . TYR A 1 93 ? -20.748 -24.155 46.938 1.00 79.12 93 TYR A N 1
ATOM 736 C CA . TYR A 1 93 ? -21.057 -23.299 45.800 1.00 79.12 93 TYR A CA 1
ATOM 737 C C . TYR A 1 93 ? -20.465 -23.872 44.505 1.00 79.12 93 TYR A C 1
ATOM 739 O O . TYR A 1 93 ? -19.366 -24.426 44.494 1.00 79.12 93 TYR A O 1
ATOM 747 N N . LEU A 1 94 ? -21.199 -23.712 43.405 1.00 76.44 94 LEU A N 1
ATOM 748 C CA . LEU A 1 94 ? -20.789 -24.119 42.063 1.00 76.44 94 LEU A CA 1
ATOM 749 C C . LEU A 1 94 ? -20.664 -22.866 41.196 1.00 76.44 94 LEU A C 1
ATOM 751 O O . LEU A 1 94 ? -21.662 -22.182 40.965 1.00 76.44 94 LEU A O 1
ATOM 755 N N . GLY A 1 95 ? -19.453 -22.574 40.737 1.00 71.12 95 GLY A N 1
ATOM 756 C CA . GLY A 1 95 ? -19.192 -21.649 39.643 1.00 71.12 95 GLY A CA 1
ATOM 757 C C . GLY A 1 95 ? -19.158 -22.396 38.315 1.00 71.12 95 GLY A C 1
ATOM 758 O O . GLY A 1 95 ? -18.757 -23.559 38.263 1.00 71.12 95 GLY A O 1
ATOM 759 N N . TRP A 1 96 ? -19.595 -21.727 37.250 1.00 70.75 96 TRP A N 1
ATOM 760 C CA . TRP A 1 96 ? -19.518 -22.247 35.891 1.00 70.75 96 TRP A CA 1
ATOM 761 C C . TRP A 1 96 ? -18.761 -21.274 34.999 1.00 70.75 96 TRP A C 1
ATOM 763 O O . TRP A 1 96 ? -19.232 -20.169 34.738 1.00 70.75 96 TRP A O 1
ATOM 773 N N . SER A 1 97 ? -17.597 -21.698 34.521 1.00 61.09 97 SER A N 1
ATOM 774 C CA . SER A 1 97 ? -16.797 -20.978 33.537 1.00 61.09 97 SER A CA 1
ATOM 775 C C . SER A 1 97 ? -17.008 -21.621 32.158 1.00 61.09 97 SER A C 1
ATOM 777 O O . SER A 1 97 ? -16.383 -22.621 31.818 1.00 61.09 97 SER A O 1
ATOM 779 N N . TRP A 1 98 ? -17.934 -21.091 31.344 1.00 63.09 98 TRP A N 1
ATOM 780 C CA . TRP A 1 98 ? -18.322 -21.683 30.048 1.00 63.09 98 TRP A CA 1
ATOM 781 C C . TRP A 1 98 ? -17.330 -21.365 28.910 1.00 63.09 98 TRP A C 1
ATOM 783 O O . TRP A 1 98 ? -17.697 -20.863 27.844 1.00 63.09 98 TRP A O 1
ATOM 793 N N . TYR A 1 99 ? -16.056 -21.723 29.087 1.00 56.53 99 TYR A N 1
ATOM 794 C CA . TYR A 1 99 ? -15.009 -21.418 28.101 1.00 56.53 99 TYR A CA 1
ATOM 795 C C . TYR A 1 99 ? -15.223 -22.109 26.738 1.00 56.53 99 TYR A C 1
ATOM 797 O O . TYR A 1 99 ? -14.751 -21.613 25.716 1.00 56.53 99 TYR A O 1
ATOM 805 N N . GLU A 1 100 ? -15.931 -23.246 26.702 1.00 54.88 100 GLU A N 1
ATOM 806 C CA . GLU A 1 100 ? -16.123 -24.049 25.483 1.00 54.88 100 GLU A CA 1
ATOM 807 C C . GLU A 1 100 ? -17.019 -23.385 24.427 1.00 54.88 100 GLU A C 1
ATOM 809 O O . GLU A 1 100 ? -16.901 -23.713 23.246 1.00 54.88 100 GLU A O 1
ATOM 814 N N . ARG A 1 101 ? -17.909 -22.462 24.821 1.00 48.41 101 ARG A N 1
ATOM 815 C CA . ARG A 1 101 ? -18.805 -21.758 23.884 1.00 48.41 101 ARG A CA 1
ATOM 816 C C . ARG A 1 101 ? -18.565 -20.254 23.824 1.00 48.41 101 ARG A C 1
ATOM 818 O O . ARG A 1 101 ? -18.637 -19.692 22.737 1.00 48.41 101 ARG A O 1
ATOM 825 N N . GLU A 1 102 ? -18.229 -19.620 24.940 1.00 46.09 102 GLU A N 1
ATOM 826 C CA . GLU A 1 102 ? -18.229 -18.158 25.025 1.00 46.09 102 GLU A CA 1
ATOM 827 C C . GLU A 1 102 ? -16.974 -17.526 24.404 1.00 46.09 102 GLU A C 1
ATOM 829 O O . GLU A 1 102 ? -17.074 -16.639 23.567 1.00 46.09 102 GLU A O 1
ATOM 834 N N . ALA A 1 103 ? -15.778 -18.042 24.709 1.00 46.56 103 ALA A N 1
ATOM 835 C CA . ALA A 1 103 ? -14.522 -17.392 24.312 1.00 46.56 103 ALA A CA 1
ATOM 836 C C . ALA A 1 103 ? -14.106 -17.620 22.843 1.00 46.56 103 ALA A C 1
ATOM 838 O O . ALA A 1 103 ? -13.084 -17.096 22.401 1.00 46.56 103 ALA A O 1
ATOM 839 N N . ARG A 1 104 ? -14.828 -18.466 22.093 1.00 46.09 104 ARG A N 1
ATOM 840 C CA . ARG A 1 104 ? -14.441 -18.874 20.727 1.00 46.09 104 ARG A CA 1
ATOM 841 C C . ARG A 1 104 ? -15.594 -18.956 19.726 1.00 46.09 104 ARG A C 1
ATOM 843 O O . ARG A 1 104 ? -15.333 -19.252 18.559 1.00 46.09 104 ARG A O 1
ATOM 850 N N . SER A 1 105 ? -16.852 -18.741 20.128 1.00 46.91 105 SER A N 1
ATOM 851 C CA . SER A 1 105 ? -17.956 -18.817 19.166 1.00 46.91 105 SER A CA 1
ATOM 852 C C . SER A 1 105 ? -18.138 -17.492 18.419 1.00 46.91 105 SER A C 1
ATOM 854 O O . SER A 1 105 ? -18.400 -16.442 19.001 1.00 46.91 105 SER A O 1
ATOM 856 N N . LYS A 1 106 ? -18.061 -17.556 17.083 1.00 49.59 106 LYS A N 1
ATOM 857 C CA . LYS A 1 106 ? -18.347 -16.422 16.183 1.00 49.59 106 LYS A CA 1
ATOM 858 C C . LYS A 1 106 ? -19.763 -15.848 16.346 1.00 49.59 106 LYS A C 1
ATOM 860 O O . LYS A 1 106 ? -20.010 -14.724 15.941 1.00 49.59 106 LYS A O 1
ATOM 865 N N . GLN A 1 107 ? -20.692 -16.620 16.913 1.00 50.50 107 GLN A N 1
ATOM 866 C CA . GLN A 1 107 ? -22.062 -16.178 17.201 1.00 50.50 107 GLN A CA 1
ATOM 867 C C . GLN A 1 107 ? -22.162 -15.286 18.446 1.00 50.50 107 GLN A C 1
ATOM 869 O O . GLN A 1 107 ? -23.173 -14.611 18.605 1.00 50.50 107 GLN A O 1
ATOM 874 N N . GLN A 1 108 ? -21.158 -15.301 19.329 1.00 46.53 108 GLN A N 1
ATOM 875 C CA . GLN A 1 108 ? -21.179 -14.566 20.600 1.00 46.53 108 GLN A CA 1
ATOM 876 C C . GLN A 1 108 ? -20.073 -13.505 20.703 1.00 46.53 108 GLN A C 1
ATOM 878 O O . GLN A 1 108 ? -20.216 -12.563 21.475 1.00 46.53 108 GLN A O 1
ATOM 883 N N . CYS A 1 109 ? -19.017 -13.599 19.888 1.00 48.59 109 CYS A N 1
ATOM 884 C CA . CYS A 1 109 ? -18.019 -12.546 19.705 1.00 48.59 109 CYS A CA 1
ATOM 885 C C . CYS A 1 109 ? -18.119 -11.978 18.283 1.00 48.59 109 CYS A C 1
ATOM 887 O O . CYS A 1 109 ? -17.454 -12.467 17.371 1.00 48.59 109 CYS A O 1
ATOM 889 N N . THR A 1 110 ? -18.948 -10.954 18.080 1.00 63.44 110 THR A N 1
ATOM 890 C CA . THR A 1 110 ? -18.829 -10.083 16.903 1.00 63.44 110 THR A CA 1
ATOM 891 C C . THR A 1 110 ? -17.832 -8.988 17.255 1.00 63.44 110 THR A C 1
ATOM 893 O O . THR A 1 110 ? -18.110 -8.185 18.148 1.00 63.44 110 THR A O 1
ATOM 896 N N . GLY A 1 111 ? -16.659 -8.980 16.622 1.00 75.25 111 GLY A N 1
ATOM 897 C CA . GLY A 1 111 ? -15.750 -7.844 16.737 1.00 75.25 111 GLY A CA 1
ATOM 898 C C . GLY A 1 111 ? -16.409 -6.576 16.197 1.00 75.25 111 GLY A C 1
ATOM 899 O O . GLY A 1 111 ? -17.393 -6.639 15.458 1.00 75.25 111 GLY A O 1
ATOM 900 N N . ASP A 1 112 ? -15.875 -5.421 16.584 1.00 91.06 112 ASP A N 1
ATOM 901 C CA . ASP A 1 112 ? -16.371 -4.136 16.097 1.00 91.06 112 ASP A CA 1
ATOM 902 C C . ASP A 1 112 ? -16.398 -4.091 14.560 1.00 91.06 112 ASP A C 1
ATOM 904 O O . ASP A 1 112 ? -15.515 -4.635 13.886 1.00 91.06 112 ASP A O 1
ATOM 908 N N . ALA A 1 113 ? -17.410 -3.416 14.008 1.00 95.50 113 ALA A N 1
ATOM 909 C CA . ALA A 1 113 ? -17.503 -3.207 12.573 1.00 95.50 113 ALA A CA 1
ATOM 910 C C . ALA A 1 113 ? -16.430 -2.221 12.096 1.00 95.50 113 ALA A C 1
ATOM 912 O O . ALA A 1 113 ? -16.224 -1.171 12.708 1.00 95.50 113 ALA A O 1
ATOM 913 N N . ILE A 1 114 ? -15.779 -2.520 10.977 1.00 97.56 114 ILE A N 1
ATOM 914 C CA . ILE A 1 114 ? -14.844 -1.622 10.295 1.00 97.56 114 ILE A CA 1
ATOM 915 C C . ILE A 1 114 ? -15.183 -1.534 8.809 1.00 97.56 114 ILE A C 1
ATOM 917 O O . ILE A 1 114 ? -15.747 -2.465 8.237 1.00 97.56 114 ILE A O 1
ATOM 921 N N . MET A 1 115 ? -14.818 -0.424 8.172 1.00 98.44 115 MET A N 1
ATOM 922 C CA . MET A 1 115 ? -14.846 -0.288 6.717 1.00 98.44 115 MET A CA 1
ATOM 923 C C . MET A 1 115 ? -13.417 -0.204 6.182 1.00 98.44 115 MET A C 1
ATOM 925 O O . MET A 1 115 ? -12.641 0.615 6.660 1.00 98.44 115 MET A O 1
ATOM 929 N N . ALA A 1 116 ? -13.058 -1.018 5.191 1.00 97.19 116 ALA A N 1
ATOM 930 C CA . ALA A 1 116 ? -11.715 -1.032 4.606 1.00 97.19 116 ALA A CA 1
ATOM 931 C C . ALA A 1 116 ? -11.753 -1.002 3.076 1.00 97.19 116 ALA A C 1
ATOM 933 O O . ALA A 1 116 ? -12.684 -1.526 2.464 1.00 97.19 116 ALA A O 1
ATOM 934 N N . PHE A 1 117 ? -10.725 -0.423 2.448 1.00 93.94 117 PHE A N 1
ATOM 935 C CA . PHE A 1 117 ? -10.568 -0.481 0.993 1.00 93.94 117 PHE A CA 1
ATOM 936 C C . PHE A 1 117 ? -10.639 -1.933 0.502 1.00 93.94 117 PHE A C 1
ATOM 938 O O . PHE A 1 117 ? -9.962 -2.794 1.070 1.00 93.94 117 PHE A O 1
ATOM 945 N N . PRO A 1 118 ? -11.451 -2.234 -0.520 1.00 93.50 118 PRO A N 1
ATOM 946 C CA . PRO A 1 118 ? -11.553 -3.582 -1.061 1.00 93.50 118 PRO A CA 1
ATOM 947 C C . PRO A 1 118 ? -10.311 -3.940 -1.897 1.00 93.50 118 PRO A C 1
ATOM 949 O O . PRO A 1 118 ? -9.546 -3.060 -2.303 1.00 93.50 118 PRO A O 1
ATOM 952 N N . GLY A 1 119 ? -10.074 -5.234 -2.130 1.00 90.19 119 GLY A N 1
ATOM 953 C CA . GLY A 1 119 ? -8.868 -5.719 -2.821 1.00 90.19 119 GLY A CA 1
ATOM 954 C C . GLY A 1 119 ? -8.744 -5.209 -4.262 1.00 90.19 119 GLY A C 1
ATOM 955 O O . GLY A 1 119 ? -7.640 -4.949 -4.735 1.00 90.19 119 GLY A O 1
ATOM 956 N N . GLU A 1 120 ? -9.878 -4.980 -4.919 1.00 90.25 120 GLU A N 1
ATOM 957 C CA . GLU A 1 120 ? -10.015 -4.414 -6.264 1.00 90.25 120 GLU A CA 1
ATOM 958 C C . GLU A 1 120 ? -9.533 -2.958 -6.332 1.00 90.25 120 GLU A C 1
ATOM 960 O O . GLU A 1 120 ? -9.060 -2.516 -7.371 1.00 90.25 120 GLU A O 1
ATOM 965 N N . MET A 1 121 ? -9.579 -2.235 -5.209 1.00 90.19 121 MET A N 1
ATOM 966 C CA . MET A 1 121 ? -9.024 -0.884 -5.048 1.00 90.19 121 MET A CA 1
ATOM 967 C C . MET A 1 121 ? -7.642 -0.900 -4.378 1.00 90.19 121 MET A C 1
ATOM 969 O O . MET A 1 121 ? -7.200 0.089 -3.796 1.00 90.19 121 MET A O 1
ATOM 973 N N . GLY A 1 122 ? -6.954 -2.044 -4.413 1.00 88.44 122 GLY A N 1
ATOM 974 C CA . GLY A 1 122 ? -5.637 -2.204 -3.811 1.00 88.44 122 GLY A CA 1
ATOM 975 C C . GLY A 1 122 ? -5.646 -2.279 -2.285 1.00 88.44 122 GLY A C 1
ATOM 976 O O . GLY A 1 122 ? -4.598 -2.080 -1.676 1.00 88.44 122 GLY A O 1
ATOM 977 N N . GLY A 1 123 ? -6.777 -2.571 -1.640 1.00 91.75 123 GLY A N 1
ATOM 978 C CA . GLY A 1 123 ? -6.844 -2.778 -0.193 1.00 91.75 123 GLY A CA 1
ATOM 979 C C . GLY A 1 123 ? -5.847 -3.833 0.298 1.00 91.75 123 GLY A C 1
ATOM 980 O O . GLY A 1 123 ? -5.653 -4.870 -0.336 1.00 91.75 123 GLY A O 1
ATOM 981 N N . HIS A 1 124 ? -5.171 -3.563 1.416 1.00 94.06 124 HIS A N 1
ATOM 982 C CA . HIS A 1 124 ? -4.176 -4.483 1.969 1.00 94.06 124 HIS A CA 1
ATOM 983 C C . HIS A 1 124 ? -4.824 -5.592 2.810 1.00 94.06 124 HIS A C 1
ATOM 985 O O . HIS A 1 124 ? -5.726 -5.340 3.608 1.00 94.06 124 HIS A O 1
ATOM 991 N N . VAL A 1 125 ? -4.294 -6.815 2.693 1.00 92.31 125 VAL A N 1
ATOM 992 C CA . VAL A 1 125 ? -4.837 -8.030 3.329 1.00 92.31 125 VAL A CA 1
ATOM 993 C C . VAL A 1 125 ? -4.991 -7.922 4.849 1.00 92.31 125 VAL A C 1
ATOM 995 O O . VAL A 1 125 ? -5.871 -8.556 5.425 1.00 92.31 125 VAL A O 1
ATOM 998 N N . THR A 1 126 ? -4.175 -7.099 5.522 1.00 91.75 126 THR A N 1
ATOM 999 C CA . THR A 1 126 ? -4.257 -6.890 6.982 1.00 91.75 126 THR A CA 1
ATOM 1000 C C . THR A 1 126 ? -5.594 -6.321 7.434 1.00 91.75 126 THR A C 1
ATOM 1002 O O . THR A 1 126 ? -5.961 -6.531 8.588 1.00 91.75 126 THR A O 1
ATOM 1005 N N . HIS A 1 127 ? -6.318 -5.639 6.544 1.00 93.69 127 HIS A N 1
ATOM 1006 C CA . HIS A 1 127 ? -7.630 -5.051 6.815 1.00 93.69 127 HIS A CA 1
ATOM 1007 C C . HIS A 1 127 ? -8.790 -5.982 6.440 1.00 93.69 127 HIS A C 1
ATOM 1009 O O . HIS A 1 127 ? -9.949 -5.606 6.589 1.00 93.69 127 HIS A O 1
ATOM 1015 N N . HIS A 1 128 ? -8.497 -7.195 5.960 1.00 92.75 128 HIS A N 1
ATOM 1016 C CA . HIS A 1 128 ? -9.488 -8.161 5.489 1.00 92.75 128 HIS A CA 1
ATOM 1017 C C . HIS A 1 128 ? -9.493 -9.445 6.321 1.00 92.75 128 HIS A C 1
ATOM 1019 O O . HIS A 1 128 ? -8.657 -9.671 7.198 1.00 92.75 128 HIS A O 1
ATOM 1025 N N . SER A 1 129 ? -10.463 -10.307 6.022 1.00 90.75 129 SER A N 1
ATOM 1026 C CA . SER A 1 129 ? -10.730 -11.559 6.736 1.00 90.75 129 SER A CA 1
ATOM 1027 C C . SER A 1 129 ? -9.559 -12.549 6.729 1.00 90.75 129 SER A C 1
ATOM 1029 O O . SER A 1 129 ? -9.415 -13.328 7.667 1.00 90.75 129 SER A O 1
ATOM 1031 N N . ALA A 1 130 ? -8.714 -12.517 5.696 1.00 89.19 130 ALA A N 1
ATOM 1032 C CA . ALA A 1 130 ? -7.521 -13.358 5.599 1.00 89.19 130 ALA A CA 1
ATOM 1033 C C . ALA A 1 130 ? -6.317 -12.822 6.403 1.00 89.19 130 ALA A C 1
ATOM 1035 O O . ALA A 1 130 ? -5.324 -13.533 6.548 1.00 89.19 130 ALA A O 1
ATOM 1036 N N . GLY A 1 131 ? -6.375 -11.581 6.898 1.00 89.31 131 GLY A N 1
ATOM 1037 C CA . GLY A 1 131 ? -5.293 -10.941 7.645 1.00 89.31 131 GLY A CA 1
ATOM 1038 C C . GLY A 1 131 ? -5.631 -10.670 9.109 1.00 89.31 131 GLY A C 1
ATOM 1039 O O . GLY A 1 131 ? -6.479 -11.326 9.715 1.00 89.31 131 GLY A O 1
ATOM 1040 N N . CYS A 1 132 ? -4.942 -9.683 9.690 1.00 86.38 132 CYS A N 1
ATOM 1041 C CA . CYS A 1 132 ? -5.056 -9.340 11.108 1.00 86.38 132 CYS A CA 1
ATOM 1042 C C . CYS A 1 132 ? -6.489 -8.983 11.520 1.00 86.38 132 CYS A C 1
ATOM 1044 O O . CYS A 1 132 ? -6.948 -9.467 12.547 1.00 86.38 132 CYS A O 1
ATOM 1046 N N . ALA A 1 133 ? -7.215 -8.188 10.727 1.00 89.38 133 ALA A N 1
ATOM 1047 C CA . ALA A 1 133 ? -8.601 -7.832 11.039 1.00 89.38 133 ALA A CA 1
ATOM 1048 C C . ALA A 1 133 ? -9.495 -9.076 11.208 1.00 89.38 133 ALA A C 1
ATOM 1050 O O . ALA A 1 133 ? -10.261 -9.165 12.168 1.00 89.38 133 ALA A O 1
ATOM 1051 N N . GLY A 1 134 ? -9.334 -10.075 10.333 1.00 86.94 134 GLY A N 1
ATOM 1052 C CA . GLY A 1 134 ? -10.018 -11.361 10.458 1.00 86.94 134 GLY A CA 1
ATOM 1053 C C . GLY A 1 134 ? -9.550 -12.199 11.649 1.00 86.94 134 GLY A C 1
ATOM 1054 O O . GLY A 1 134 ? -10.380 -12.815 12.317 1.00 86.94 134 GLY A O 1
ATOM 1055 N N . LEU A 1 135 ? -8.248 -12.186 11.961 1.00 83.31 135 LEU A N 1
ATOM 1056 C CA . LEU A 1 135 ? -7.695 -12.843 13.153 1.00 83.31 135 LEU A CA 1
ATOM 1057 C C . LEU A 1 135 ? -8.300 -12.281 14.451 1.00 83.31 135 LEU A C 1
ATOM 1059 O O . LEU A 1 135 ? -8.579 -13.045 15.372 1.00 83.31 135 LEU A O 1
ATOM 1063 N N . TYR A 1 136 ? -8.536 -10.968 14.503 1.00 82.75 136 TYR A N 1
ATOM 1064 C CA . TYR A 1 136 ? -9.200 -10.291 15.621 1.00 82.75 136 TYR A CA 1
ATOM 1065 C C . TYR A 1 136 ? -10.735 -10.394 15.586 1.00 82.75 136 TYR A C 1
ATOM 1067 O O . TYR A 1 136 ? -11.398 -9.880 16.482 1.00 82.75 136 TYR A O 1
ATOM 1075 N N . GLY A 1 137 ? -11.311 -11.070 14.586 1.00 84.88 137 GLY A N 1
ATOM 1076 C CA . GLY A 1 137 ? -12.753 -11.297 14.490 1.00 84.88 137 GLY A CA 1
ATOM 1077 C C . GLY A 1 137 ? -13.576 -10.039 14.205 1.00 84.88 137 GLY A C 1
ATOM 1078 O O . GLY A 1 137 ? -14.758 -10.019 14.548 1.00 84.88 137 GLY A O 1
ATOM 1079 N N . LEU A 1 138 ? -12.969 -9.003 13.612 1.00 89.31 138 LEU A N 1
ATOM 1080 C CA . LEU A 1 138 ? -13.666 -7.771 13.231 1.00 89.31 138 LEU A CA 1
ATOM 1081 C C . LEU A 1 138 ? -14.721 -8.043 12.151 1.00 89.31 138 LEU A C 1
ATOM 1083 O O . LEU A 1 138 ? -14.526 -8.901 11.283 1.00 89.31 138 LEU A O 1
ATOM 1087 N N . ASP A 1 139 ? -15.820 -7.288 12.187 1.00 93.06 139 ASP A N 1
ATOM 1088 C CA . ASP A 1 139 ? -16.849 -7.317 11.145 1.00 93.06 139 ASP A CA 1
ATOM 1089 C C . ASP A 1 139 ? -16.468 -6.345 10.017 1.00 93.06 139 ASP A C 1
ATOM 1091 O O . ASP A 1 139 ? -16.504 -5.126 10.173 1.00 93.06 139 ASP A O 1
ATOM 1095 N N . ILE A 1 140 ? -16.008 -6.882 8.888 1.00 95.19 140 ILE A N 1
ATOM 1096 C CA . ILE A 1 140 ? -15.308 -6.107 7.857 1.00 95.19 140 ILE A CA 1
ATOM 1097 C C . ILE A 1 140 ? -16.248 -5.821 6.690 1.00 95.19 140 ILE A C 1
ATOM 1099 O O . ILE A 1 140 ? -16.693 -6.736 5.997 1.00 95.19 140 ILE A O 1
ATOM 1103 N N . HIS A 1 141 ? -16.466 -4.538 6.418 1.00 97.38 141 HIS A N 1
ATOM 1104 C CA . HIS A 1 141 ? -17.263 -4.044 5.298 1.00 97.38 141 HIS A CA 1
ATOM 1105 C C . HIS A 1 141 ? -16.366 -3.325 4.279 1.00 97.38 141 HIS A C 1
ATOM 1107 O O . HIS A 1 141 ? -15.392 -2.674 4.662 1.00 97.38 141 HIS A O 1
ATOM 1113 N N . PRO A 1 142 ? -16.646 -3.404 2.971 1.00 97.19 142 PRO A N 1
ATOM 1114 C CA . PRO A 1 142 ? -15.865 -2.674 1.980 1.00 97.19 142 PRO A CA 1
ATOM 1115 C C . PRO A 1 142 ? -16.196 -1.176 2.016 1.00 97.19 142 PRO A C 1
ATOM 1117 O O . PRO A 1 142 ? -17.365 -0.791 2.080 1.00 97.19 142 PRO A O 1
ATOM 1120 N N . VAL A 1 143 ? -15.176 -0.322 1.911 1.00 98.06 143 VAL A N 1
ATOM 1121 C CA . VAL A 1 143 ? -15.360 1.094 1.560 1.00 98.06 143 VAL A CA 1
ATOM 1122 C C . VAL A 1 143 ? -15.897 1.165 0.124 1.00 98.06 143 VAL A C 1
ATOM 1124 O O . VAL A 1 143 ? -15.262 0.613 -0.780 1.00 98.06 143 VAL A O 1
ATOM 1127 N N . PRO A 1 144 ? -17.051 1.813 -0.115 1.00 97.50 144 PRO A N 1
ATOM 1128 C CA . PRO A 1 144 ? -17.575 2.014 -1.459 1.00 97.50 144 PRO A CA 1
ATOM 1129 C C . PRO A 1 144 ? -16.647 2.876 -2.317 1.00 97.50 144 PRO A C 1
ATOM 1131 O O . PRO A 1 144 ? -16.043 3.830 -1.828 1.00 97.50 144 PRO A O 1
ATOM 1134 N N . TYR A 1 145 ? -16.554 2.557 -3.604 1.00 96.00 145 TYR A N 1
ATOM 1135 C CA . TYR A 1 145 ? -15.623 3.199 -4.524 1.00 96.00 145 TYR A CA 1
ATOM 1136 C C . TYR A 1 145 ? -16.253 3.461 -5.894 1.00 96.00 145 TYR A C 1
ATOM 1138 O O . TYR A 1 145 ? -17.174 2.759 -6.313 1.00 96.00 145 TYR A O 1
ATOM 1146 N N . ASP A 1 146 ? -15.707 4.458 -6.585 1.00 95.50 146 ASP A N 1
ATOM 1147 C CA . ASP A 1 146 ? -15.926 4.744 -7.998 1.00 95.50 146 ASP A CA 1
ATOM 1148 C C . ASP A 1 146 ? -14.767 4.132 -8.798 1.00 95.50 146 ASP A C 1
ATOM 1150 O O . ASP A 1 146 ? -13.628 4.608 -8.745 1.00 95.50 146 ASP A O 1
ATOM 1154 N N . ALA A 1 147 ? -15.070 3.054 -9.524 1.00 93.38 147 ALA A N 1
ATOM 1155 C CA . ALA A 1 147 ? -14.111 2.311 -10.337 1.00 93.38 147 ALA A CA 1
ATOM 1156 C C . ALA A 1 147 ? -13.488 3.166 -11.450 1.00 93.38 147 ALA A C 1
ATOM 1158 O O . ALA A 1 147 ? -12.288 3.072 -11.696 1.00 93.38 147 ALA A O 1
ATOM 1159 N N . ALA A 1 148 ? -14.286 4.019 -12.101 1.00 92.81 148 ALA A N 1
ATOM 1160 C CA . ALA A 1 148 ? -13.831 4.830 -13.226 1.00 92.81 148 ALA A CA 1
ATOM 1161 C C . ALA A 1 148 ? -12.887 5.945 -12.767 1.00 92.81 148 ALA A C 1
ATOM 1163 O O . ALA A 1 148 ? -11.968 6.323 -13.489 1.00 92.81 148 ALA A O 1
ATOM 1164 N N . ARG A 1 149 ? -13.100 6.465 -11.553 1.00 93.25 149 ARG A N 1
ATOM 1165 C CA . ARG A 1 149 ? -12.290 7.550 -10.982 1.00 93.25 149 ARG A CA 1
ATOM 1166 C C . ARG A 1 149 ? -11.174 7.078 -10.055 1.00 93.25 149 ARG A C 1
ATOM 1168 O O . ARG A 1 149 ? -10.396 7.921 -9.608 1.00 93.25 149 ARG A O 1
ATOM 1175 N N . MET A 1 150 ? -11.100 5.778 -9.754 1.00 93.25 150 MET A N 1
ATOM 1176 C CA . MET A 1 150 ? -10.180 5.193 -8.769 1.00 93.25 150 MET A CA 1
ATOM 1177 C C . MET A 1 150 ? -10.218 5.927 -7.418 1.00 93.25 150 MET A C 1
ATOM 1179 O O . MET A 1 150 ? -9.185 6.193 -6.803 1.00 93.25 150 MET A O 1
ATOM 1183 N N . THR A 1 151 ? -11.418 6.269 -6.947 1.00 95.19 151 THR A N 1
ATOM 1184 C CA . THR A 1 151 ? -11.600 7.005 -5.689 1.00 95.19 151 THR A CA 1
ATOM 1185 C C . THR A 1 151 ? -12.802 6.497 -4.899 1.00 95.19 151 THR A C 1
ATOM 1187 O O . THR A 1 151 ? -13.449 5.526 -5.281 1.00 95.19 151 THR A O 1
ATOM 1190 N N . ILE A 1 152 ? -13.076 7.119 -3.760 1.00 97.06 152 ILE A N 1
ATOM 1191 C CA . ILE A 1 152 ? -14.145 6.734 -2.838 1.00 97.06 152 ILE A CA 1
ATOM 1192 C C . ILE A 1 152 ? -15.482 7.279 -3.348 1.00 97.06 152 ILE A C 1
ATOM 1194 O O . ILE A 1 152 ? -15.586 8.457 -3.688 1.00 97.06 152 ILE A O 1
ATOM 1198 N N . ASP A 1 153 ? -16.519 6.442 -3.336 1.00 98.00 153 ASP A N 1
ATOM 1199 C CA . ASP A 1 153 ? -17.901 6.881 -3.546 1.00 98.00 153 ASP A CA 1
ATOM 1200 C C . ASP A 1 153 ? -18.428 7.449 -2.221 1.00 98.00 153 ASP A C 1
ATOM 1202 O O . ASP A 1 153 ? -18.851 6.711 -1.327 1.00 98.00 153 ASP A O 1
ATOM 1206 N N . LEU A 1 154 ? -18.332 8.773 -2.071 1.00 98.50 154 LEU A N 1
ATOM 1207 C CA . LEU A 1 154 ? -18.664 9.480 -0.832 1.00 98.50 154 LEU A CA 1
ATOM 1208 C C . LEU A 1 154 ? -20.149 9.376 -0.466 1.00 98.50 154 LEU A C 1
ATOM 1210 O O . LEU A 1 154 ? -20.478 9.249 0.714 1.00 98.50 154 LEU A O 1
ATOM 1214 N N . GLU A 1 155 ? -21.051 9.395 -1.450 1.00 98.38 155 GLU A N 1
ATOM 1215 C CA . GLU A 1 155 ? -22.492 9.302 -1.198 1.00 98.38 155 GLU A CA 1
ATOM 1216 C C . GLU A 1 155 ? -22.853 7.922 -0.651 1.00 98.38 155 GLU A C 1
ATOM 1218 O O . GLU A 1 155 ? -23.547 7.792 0.369 1.00 98.38 155 GLU A O 1
ATOM 1223 N N . ARG A 1 156 ? -22.333 6.872 -1.295 1.00 98.44 156 ARG A N 1
ATOM 1224 C CA . ARG A 1 156 ? -22.548 5.502 -0.845 1.00 98.44 156 ARG A CA 1
ATOM 1225 C C . ARG A 1 156 ? -21.828 5.225 0.467 1.00 98.44 156 ARG A C 1
ATOM 1227 O O . ARG A 1 156 ? -22.409 4.562 1.325 1.00 98.44 156 ARG A O 1
ATOM 1234 N N . LEU A 1 157 ? -20.622 5.759 0.667 1.00 98.69 157 LEU A N 1
ATOM 1235 C CA . LEU A 1 157 ? -19.919 5.670 1.946 1.00 98.69 157 LEU A CA 1
ATOM 1236 C C . LEU A 1 157 ? -20.752 6.289 3.072 1.00 98.69 157 LEU A C 1
ATOM 1238 O O . LEU A 1 157 ? -20.954 5.631 4.087 1.00 98.69 157 LEU A O 1
ATOM 1242 N N . ALA A 1 158 ? -21.295 7.497 2.890 1.00 98.69 158 ALA A N 1
ATOM 1243 C CA . ALA A 1 158 ? -22.122 8.155 3.902 1.00 98.69 158 ALA A CA 1
ATOM 1244 C C . ALA A 1 158 ? -23.364 7.324 4.258 1.00 98.69 158 ALA A C 1
ATOM 1246 O O . ALA A 1 158 ? -23.700 7.145 5.431 1.00 98.69 158 ALA A O 1
ATOM 1247 N N . LYS A 1 159 ? -24.042 6.770 3.247 1.00 98.62 159 LYS A N 1
ATOM 1248 C CA . LYS A 1 159 ? -25.209 5.899 3.442 1.00 98.62 159 LYS A CA 1
ATOM 1249 C C . LYS A 1 159 ? -24.857 4.628 4.220 1.00 98.62 159 LYS A C 1
ATOM 1251 O O . LYS A 1 159 ? -25.547 4.291 5.183 1.00 98.62 159 LYS A O 1
ATOM 1256 N N . GLU A 1 160 ? -23.805 3.925 3.809 1.00 98.56 160 GLU A N 1
ATOM 1257 C CA . GLU A 1 160 ? -23.399 2.666 4.434 1.00 98.56 160 GLU A CA 1
ATOM 1258 C C . GLU A 1 160 ? -22.816 2.885 5.834 1.00 98.56 160 GLU A C 1
ATOM 1260 O O . GLU A 1 160 ? -23.160 2.142 6.749 1.00 98.56 160 GLU A O 1
ATOM 1265 N N . ALA A 1 161 ? -22.034 3.944 6.051 1.00 98.50 161 ALA A N 1
ATOM 1266 C CA . ALA A 1 161 ? -21.482 4.284 7.360 1.00 98.50 161 ALA A CA 1
ATOM 1267 C C . ALA A 1 161 ? -22.586 4.552 8.396 1.00 98.50 161 ALA A C 1
ATOM 1269 O O . ALA A 1 161 ? -22.504 4.039 9.509 1.00 98.50 161 ALA A O 1
ATOM 1270 N N . ARG A 1 162 ? -23.666 5.267 8.038 1.00 98.50 162 ARG A N 1
ATOM 1271 C CA . ARG A 1 162 ? -24.824 5.477 8.939 1.00 98.50 162 ARG A CA 1
ATOM 1272 C C . ARG A 1 162 ? -25.528 4.175 9.313 1.00 98.50 162 ARG A C 1
ATOM 1274 O O . ARG A 1 162 ? -26.036 4.043 10.428 1.00 98.50 162 ARG A O 1
ATOM 1281 N N . ARG A 1 163 ? -25.581 3.228 8.372 1.00 98.19 163 ARG A N 1
ATOM 1282 C CA . ARG A 1 163 ? -26.219 1.919 8.553 1.00 98.19 163 ARG A CA 1
ATOM 1283 C C . ARG A 1 163 ? -25.360 0.984 9.405 1.00 98.19 163 ARG A C 1
ATOM 1285 O O . ARG A 1 163 ? -25.885 0.347 10.310 1.00 98.19 163 ARG A O 1
ATOM 1292 N N . ILE A 1 164 ? -24.070 0.889 9.089 1.00 97.69 164 ILE A N 1
ATOM 1293 C CA . ILE A 1 164 ? -23.112 -0.049 9.690 1.00 97.69 164 ILE A CA 1
ATOM 1294 C C . ILE A 1 164 ? -22.594 0.477 11.033 1.00 97.69 164 ILE A C 1
ATOM 1296 O O . ILE A 1 164 ? -22.379 -0.309 11.949 1.00 97.69 164 ILE A O 1
ATOM 1300 N N . LYS A 1 165 ? -22.420 1.800 11.158 1.00 97.75 165 LYS A N 1
ATOM 1301 C CA . LYS A 1 165 ? -21.780 2.482 12.296 1.00 97.75 165 LYS A CA 1
ATOM 1302 C C . LYS A 1 165 ? -20.406 1.881 12.634 1.00 97.75 165 LYS A C 1
ATOM 1304 O O . LYS A 1 165 ? -20.209 1.400 13.754 1.00 97.75 165 LYS A O 1
ATOM 1309 N N . PRO A 1 166 ? -19.463 1.862 11.672 1.00 98.12 166 PRO A N 1
ATOM 1310 C CA . PRO A 1 166 ? -18.145 1.286 11.903 1.00 98.12 166 PRO A CA 1
ATOM 1311 C C . PRO A 1 166 ? -17.390 2.051 12.997 1.00 98.12 166 PRO A C 1
ATOM 1313 O O . PRO A 1 166 ? -17.580 3.249 13.176 1.00 98.12 166 PRO A O 1
ATOM 1316 N N . LYS A 1 167 ? -16.480 1.380 13.703 1.00 97.50 167 LYS A N 1
ATOM 1317 C CA . LYS A 1 167 ? -15.519 2.021 14.614 1.00 97.50 167 LYS A CA 1
ATOM 1318 C C . LYS A 1 167 ? -14.319 2.610 13.888 1.00 97.50 167 LYS A C 1
ATOM 1320 O O . LYS A 1 167 ? -13.681 3.524 14.407 1.00 97.50 167 LYS A O 1
ATOM 1325 N N . LEU A 1 168 ? -14.007 2.089 12.704 1.00 97.62 168 LEU A N 1
ATOM 1326 C CA . LEU A 1 168 ? -12.849 2.488 11.919 1.00 97.62 168 LEU A CA 1
ATOM 1327 C C . LEU A 1 168 ? -13.177 2.476 10.428 1.00 97.62 168 LEU A C 1
ATOM 1329 O O . LEU A 1 168 ? -13.752 1.510 9.931 1.00 97.62 168 LEU A O 1
ATOM 1333 N N . ILE A 1 169 ? -12.761 3.522 9.721 1.00 98.44 169 ILE A N 1
ATOM 1334 C CA . ILE A 1 169 ? -12.738 3.594 8.262 1.00 98.44 169 ILE A CA 1
ATOM 1335 C C . ILE A 1 169 ? -11.271 3.673 7.837 1.00 98.44 169 ILE A C 1
ATOM 1337 O O . ILE A 1 169 ? -10.571 4.633 8.164 1.00 98.44 169 ILE A O 1
ATOM 1341 N N . THR A 1 170 ? -10.791 2.649 7.137 1.00 96.62 170 THR A N 1
ATOM 1342 C C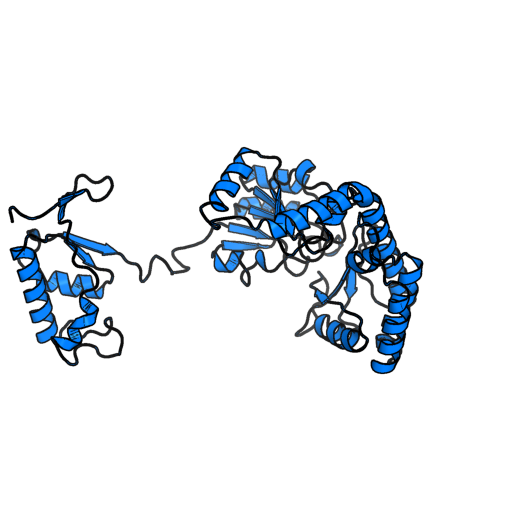A . THR A 1 170 ? -9.418 2.570 6.640 1.00 96.62 170 THR A CA 1
ATOM 1343 C C . THR A 1 170 ? -9.345 2.987 5.179 1.00 96.62 170 THR A C 1
ATOM 1345 O O . THR A 1 170 ? -10.052 2.439 4.329 1.00 96.62 170 THR A O 1
ATOM 1348 N N . LEU A 1 171 ? -8.461 3.940 4.897 1.00 95.44 171 LEU A N 1
ATOM 1349 C CA . LEU A 1 171 ? -8.194 4.491 3.574 1.00 95.44 171 LEU A CA 1
ATOM 1350 C C . LEU A 1 171 ? -6.828 4.042 3.055 1.00 95.44 171 LEU A C 1
ATOM 1352 O O . LEU A 1 171 ? -5.919 3.785 3.848 1.00 95.44 171 LEU A O 1
ATOM 1356 N N . ALA A 1 172 ? -6.686 4.047 1.726 1.00 88.00 172 ALA A N 1
ATOM 1357 C CA . ALA A 1 172 ? -5.477 3.659 1.001 1.00 88.00 172 ALA A CA 1
ATOM 1358 C C . ALA A 1 172 ? -5.089 2.174 1.179 1.00 88.00 172 ALA A C 1
ATOM 1360 O O . ALA A 1 172 ? -5.841 1.362 1.725 1.00 88.00 172 ALA A O 1
ATOM 1361 N N . GLY A 1 173 ? -3.934 1.790 0.628 1.00 84.94 173 GLY A N 1
ATOM 1362 C CA . GLY A 1 173 ? -3.442 0.421 0.711 1.00 84.94 173 GLY A CA 1
ATOM 1363 C C . GLY A 1 173 ? -2.237 0.133 -0.184 1.00 84.94 173 GLY A C 1
ATOM 1364 O O . GLY A 1 173 ? -1.277 0.897 -0.285 1.00 84.94 173 GLY A O 1
ATOM 1365 N N . SER A 1 174 ? -2.283 -1.027 -0.824 1.00 92.50 174 SER A N 1
ATOM 1366 C CA . SER A 1 174 ? -1.221 -1.612 -1.641 1.00 92.50 174 SER A CA 1
ATOM 1367 C C . SER A 1 174 ? -1.054 -0.932 -3.001 1.00 92.50 174 SER A C 1
ATOM 1369 O O . SER A 1 174 ? 0.046 -0.956 -3.553 1.00 92.50 174 SER A O 1
ATOM 1371 N N . LEU A 1 175 ? -2.104 -0.329 -3.556 1.00 95.12 175 LEU A N 1
ATOM 1372 C CA . LEU A 1 175 ? -2.043 0.479 -4.773 1.00 95.12 175 LEU A CA 1
ATOM 1373 C C . LEU A 1 175 ? -2.701 1.828 -4.492 1.00 95.12 175 LEU A C 1
ATOM 1375 O O . LEU A 1 175 ? -3.850 1.886 -4.078 1.00 95.12 175 LEU A O 1
ATOM 1379 N N . CYS A 1 176 ? -1.964 2.905 -4.740 1.00 94.94 176 CYS A N 1
ATOM 1380 C CA . CYS A 1 176 ? -2.471 4.270 -4.652 1.00 94.94 176 CYS A CA 1
ATOM 1381 C C . CYS A 1 176 ? -1.941 5.006 -5.871 1.00 94.94 176 CYS A C 1
ATOM 1383 O O . CYS A 1 176 ? -0.736 5.223 -5.954 1.00 94.94 176 CYS A O 1
ATOM 1385 N N . LEU A 1 177 ? -2.811 5.319 -6.828 1.00 96.38 177 LEU A N 1
ATOM 1386 C CA . LEU A 1 177 ? -2.435 6.077 -8.023 1.00 96.38 177 LEU A CA 1
ATOM 1387 C C . LEU A 1 177 ? -2.684 7.574 -7.825 1.00 96.38 177 LEU A C 1
ATOM 1389 O O . LEU A 1 177 ? -1.870 8.384 -8.261 1.00 96.38 177 LEU A O 1
ATOM 1393 N N . PHE A 1 178 ? -3.755 7.926 -7.111 1.00 96.62 178 PHE A N 1
ATOM 1394 C CA . PHE A 1 178 ? -4.225 9.297 -6.920 1.00 96.62 178 PHE A CA 1
ATOM 1395 C C . PHE A 1 178 ? -4.565 9.568 -5.449 1.00 96.62 178 PHE A C 1
ATOM 1397 O O . PHE A 1 178 ? -4.818 8.614 -4.706 1.00 96.62 178 PHE A O 1
ATOM 1404 N N . PRO A 1 179 ? -4.566 10.843 -5.026 1.00 96.25 179 PRO A N 1
ATOM 1405 C CA . PRO A 1 179 ? -5.077 11.249 -3.725 1.00 96.25 179 PRO A CA 1
ATOM 1406 C C . PRO A 1 179 ? -6.542 10.863 -3.476 1.00 96.25 179 PRO A C 1
ATOM 1408 O O . PRO A 1 179 ? -7.359 10.825 -4.397 1.00 96.25 179 PRO A O 1
ATOM 1411 N N . TYR A 1 180 ? -6.880 10.644 -2.209 1.00 96.81 180 TYR A N 1
ATOM 1412 C CA . TYR A 1 180 ? -8.222 10.315 -1.731 1.00 96.81 180 TYR A CA 1
ATOM 1413 C C . TYR A 1 180 ? -8.868 11.496 -0.986 1.00 96.81 180 TYR A C 1
ATOM 1415 O O . TYR A 1 180 ? -8.147 12.268 -0.350 1.00 96.81 180 TYR A O 1
ATOM 1423 N N . PRO A 1 181 ? -10.211 11.613 -0.989 1.00 97.62 181 PRO A N 1
ATOM 1424 C CA . PRO A 1 181 ? -10.951 12.695 -0.327 1.00 97.62 181 PRO A CA 1
ATOM 1425 C C . PRO A 1 181 ? -11.016 12.500 1.203 1.00 97.62 181 PRO A C 1
ATOM 1427 O O . PRO A 1 181 ? -12.041 12.108 1.764 1.00 97.62 181 PRO A O 1
ATOM 1430 N N . VAL A 1 182 ? -9.886 12.685 1.895 1.00 98.44 182 VAL A N 1
ATOM 1431 C CA . VAL A 1 182 ? -9.758 12.386 3.336 1.00 98.44 182 VAL A CA 1
ATOM 1432 C C . VAL A 1 182 ? -10.631 13.302 4.192 1.00 98.44 182 VAL A C 1
ATOM 1434 O O . VAL A 1 182 ? -11.229 12.819 5.153 1.00 98.44 182 VAL A O 1
ATOM 1437 N N . ALA A 1 183 ? -10.757 14.582 3.837 1.00 98.50 183 ALA A N 1
ATOM 1438 C CA . ALA A 1 183 ? -11.565 15.545 4.586 1.00 98.50 183 ALA A CA 1
ATOM 1439 C C . ALA A 1 183 ? -13.063 15.202 4.535 1.00 98.50 183 ALA A C 1
ATOM 1441 O O . ALA A 1 183 ? -13.770 15.267 5.542 1.00 98.50 183 ALA A O 1
ATOM 1442 N N . GLU A 1 184 ? -13.547 14.768 3.376 1.00 98.62 184 GLU A N 1
ATOM 1443 C CA . GLU A 1 184 ? -14.930 14.358 3.173 1.00 98.62 184 GLU A CA 1
ATOM 1444 C C . GLU A 1 184 ? -15.225 13.031 3.877 1.00 98.62 184 GLU A C 1
ATOM 1446 O O . GLU A 1 184 ? -16.258 12.894 4.536 1.00 98.62 184 GLU A O 1
ATOM 1451 N N . VAL A 1 185 ? -14.295 12.067 3.821 1.00 98.62 185 VAL A N 1
ATOM 1452 C CA . VAL A 1 185 ? -14.399 10.836 4.622 1.00 98.62 185 VAL A CA 1
ATOM 1453 C C . VAL A 1 185 ? -14.414 11.165 6.111 1.00 98.62 185 VAL A C 1
ATOM 1455 O O . VAL A 1 185 ? -15.190 10.572 6.860 1.00 98.62 185 VAL A O 1
ATOM 1458 N N . ARG A 1 186 ? -13.575 12.106 6.552 1.00 98.31 186 ARG A N 1
ATOM 1459 C CA . ARG A 1 186 ? -13.517 12.541 7.945 1.00 98.31 186 ARG A CA 1
ATOM 1460 C C . ARG A 1 186 ? -14.863 13.089 8.416 1.00 98.31 186 ARG A C 1
ATOM 1462 O O . ARG A 1 186 ? -15.329 12.666 9.471 1.00 98.31 186 ARG A O 1
ATOM 1469 N N . ALA A 1 187 ? -15.522 13.930 7.622 1.00 98.69 187 ALA A N 1
ATOM 1470 C CA . ALA A 1 187 ? -16.853 14.440 7.953 1.00 98.69 187 ALA A CA 1
ATOM 1471 C C . ALA A 1 187 ? -17.886 13.310 8.149 1.00 98.69 187 ALA A C 1
ATOM 1473 O O . ALA A 1 187 ? -18.671 13.342 9.095 1.00 98.69 187 ALA A O 1
ATOM 1474 N N . ILE A 1 188 ? -17.850 12.277 7.298 1.00 98.75 188 ILE A N 1
ATOM 1475 C CA . ILE A 1 188 ? -18.717 11.093 7.426 1.00 98.75 188 ILE A CA 1
ATOM 1476 C C . ILE A 1 188 ? -18.371 10.285 8.684 1.00 98.75 188 ILE A C 1
ATOM 1478 O O . ILE A 1 188 ? -19.265 9.807 9.382 1.00 98.75 188 ILE A O 1
ATOM 1482 N N . ALA A 1 189 ? -17.081 10.115 8.976 1.00 98.69 189 ALA A N 1
ATOM 1483 C CA . ALA A 1 189 ? -16.613 9.367 10.135 1.00 98.69 189 ALA A CA 1
ATOM 1484 C C . ALA A 1 189 ? -17.056 10.027 11.450 1.00 98.69 189 ALA A C 1
ATOM 1486 O O . ALA A 1 189 ? -17.589 9.339 12.321 1.00 98.69 189 ALA A O 1
ATOM 1487 N N . ASP A 1 190 ? -16.919 11.351 11.560 1.00 98.50 190 ASP A N 1
ATOM 1488 C CA . ASP A 1 190 ? -17.368 12.114 12.729 1.00 98.50 190 ASP A CA 1
ATOM 1489 C C . ASP A 1 190 ? -18.882 11.987 12.947 1.00 98.50 190 ASP A C 1
ATOM 1491 O O . ASP A 1 190 ? -19.324 11.823 14.084 1.00 98.50 190 ASP A O 1
ATOM 1495 N N . GLU A 1 191 ? -19.680 11.988 11.870 1.00 98.25 191 GLU A N 1
ATOM 1496 C CA . GLU A 1 191 ? -21.141 11.834 11.944 1.00 98.25 191 GLU A CA 1
ATOM 1497 C C . GLU A 1 191 ? -21.559 10.527 12.644 1.00 98.25 191 GLU A C 1
ATOM 1499 O O . GLU A 1 191 ? -22.545 10.492 13.384 1.00 98.25 191 GLU A O 1
ATOM 1504 N N . VAL A 1 192 ? -20.808 9.444 12.428 1.00 98.38 192 VAL A N 1
ATOM 1505 C CA . VAL A 1 192 ? -21.135 8.106 12.950 1.00 98.38 192 VAL A CA 1
ATOM 1506 C C . VAL A 1 192 ? -20.277 7.687 14.148 1.00 98.38 192 VAL A C 1
ATOM 1508 O O . VAL A 1 192 ? -20.476 6.595 14.684 1.00 98.38 192 VAL A O 1
ATOM 1511 N N . GLY A 1 193 ? -19.347 8.542 14.587 1.00 97.75 193 GLY A N 1
ATOM 1512 C CA . GLY A 1 193 ? -18.416 8.261 15.683 1.00 97.75 193 GLY A CA 1
ATOM 1513 C C . GLY A 1 193 ? -17.323 7.241 15.335 1.00 97.75 193 GLY A C 1
ATOM 1514 O O . GLY A 1 193 ? -16.913 6.469 16.205 1.00 97.75 193 GLY A O 1
ATOM 1515 N N . ALA A 1 194 ? -16.882 7.206 14.075 1.00 98.44 194 ALA A N 1
ATOM 1516 C CA . ALA A 1 194 ? -15.793 6.360 13.589 1.00 98.44 194 ALA A CA 1
ATOM 1517 C C . ALA A 1 194 ? -14.448 7.104 13.583 1.00 98.44 194 ALA A C 1
ATOM 1519 O O . ALA A 1 194 ? -14.384 8.312 13.364 1.00 98.44 194 ALA A O 1
ATOM 1520 N N . TYR A 1 195 ? -13.351 6.360 13.717 1.00 98.25 195 TYR A N 1
ATOM 1521 C CA . TYR A 1 195 ? -12.014 6.870 13.416 1.00 98.25 195 TYR A CA 1
ATOM 1522 C C . TYR A 1 195 ? -11.681 6.709 11.929 1.00 98.25 195 TYR A C 1
ATOM 1524 O O . TYR A 1 195 ? -12.176 5.805 11.258 1.00 98.25 195 TYR A O 1
ATOM 1532 N N . VAL A 1 196 ? -10.770 7.546 11.431 1.00 98.44 196 VAL A N 1
ATOM 1533 C CA . VAL A 1 196 ? -10.198 7.431 10.081 1.00 98.44 196 VAL A CA 1
ATOM 1534 C C . VAL A 1 196 ? -8.738 7.032 10.215 1.00 98.44 196 VAL A C 1
ATOM 1536 O O . VAL A 1 196 ? -7.950 7.785 10.790 1.00 98.44 196 VAL A O 1
ATOM 1539 N N . LEU A 1 197 ? -8.387 5.866 9.678 1.00 97.69 197 LEU A N 1
ATOM 1540 C CA . LEU A 1 197 ? -7.010 5.396 9.565 1.00 97.69 197 LEU A CA 1
ATOM 1541 C C . LEU A 1 197 ? -6.563 5.485 8.111 1.00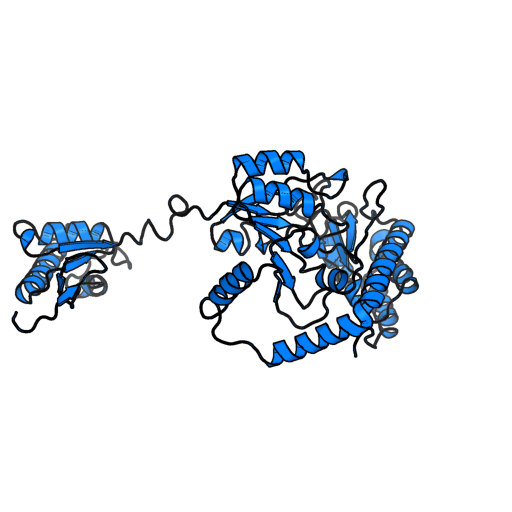 97.69 197 LEU A C 1
ATOM 1543 O O . LEU A 1 197 ? -7.139 4.838 7.243 1.00 97.69 197 LEU A O 1
ATOM 1547 N N . TYR A 1 198 ? -5.498 6.228 7.854 1.00 97.94 198 TYR A N 1
ATOM 1548 C CA . TYR A 1 198 ? -4.836 6.234 6.560 1.00 97.94 198 TYR A CA 1
ATOM 1549 C C . TYR A 1 198 ? -3.661 5.243 6.562 1.00 97.94 198 TYR A C 1
ATOM 1551 O O . TYR A 1 198 ? -2.719 5.388 7.346 1.00 97.94 198 TYR A O 1
ATOM 1559 N N . ASP A 1 199 ? -3.688 4.232 5.692 1.00 96.81 199 ASP A N 1
ATOM 1560 C CA . ASP A 1 199 ? -2.548 3.331 5.484 1.00 96.81 199 ASP A CA 1
ATOM 1561 C C . ASP A 1 199 ? -1.573 3.932 4.458 1.00 96.81 199 ASP A C 1
ATOM 1563 O O . ASP A 1 199 ? -1.721 3.823 3.239 1.00 96.81 199 ASP A O 1
ATOM 1567 N N . ALA A 1 200 ? -0.535 4.581 4.974 1.00 96.69 200 ALA A N 1
ATOM 1568 C CA . ALA A 1 200 ? 0.552 5.171 4.213 1.00 96.69 200 ALA A CA 1
ATOM 1569 C C . ALA A 1 200 ? 1.721 4.200 3.983 1.00 96.69 200 ALA A C 1
ATOM 1571 O O . ALA A 1 200 ? 2.807 4.648 3.615 1.00 96.69 200 ALA A O 1
ATOM 1572 N N . ALA A 1 201 ? 1.560 2.882 4.156 1.00 95.75 201 ALA A N 1
ATOM 1573 C CA . ALA A 1 201 ? 2.670 1.938 4.026 1.00 95.75 201 ALA A CA 1
ATOM 1574 C C . ALA A 1 201 ? 3.426 2.066 2.704 1.00 95.75 201 ALA A C 1
ATOM 1576 O O . ALA A 1 201 ? 4.657 2.041 2.695 1.00 95.75 201 ALA A O 1
ATOM 1577 N N . HIS A 1 202 ? 2.704 2.236 1.599 1.00 96.31 202 HIS A N 1
ATOM 1578 C CA . HIS A 1 202 ? 3.323 2.531 0.315 1.00 96.31 202 HIS A CA 1
ATOM 1579 C C . HIS A 1 202 ? 3.668 4.013 0.161 1.00 96.31 202 HIS A C 1
ATOM 1581 O O . HIS A 1 202 ? 4.727 4.322 -0.367 1.00 96.31 202 HIS A O 1
ATOM 1587 N N . MET A 1 203 ? 2.827 4.936 0.630 1.00 96.88 203 MET A N 1
ATOM 1588 C CA . MET A 1 203 ? 2.971 6.371 0.345 1.00 96.88 203 MET A CA 1
ATOM 1589 C C . MET A 1 203 ? 3.920 7.131 1.282 1.00 96.88 203 MET A C 1
ATOM 1591 O O . MET A 1 203 ? 4.220 8.285 0.997 1.00 96.88 203 MET A O 1
ATOM 1595 N N . GLY A 1 204 ? 4.435 6.516 2.351 1.00 96.00 204 GLY A N 1
ATOM 1596 C CA . GLY A 1 204 ? 5.185 7.204 3.410 1.00 96.00 204 GLY A CA 1
ATOM 1597 C C . GLY A 1 204 ? 6.328 8.092 2.907 1.00 96.00 204 GLY A C 1
ATOM 1598 O O . GLY A 1 204 ? 6.435 9.237 3.332 1.00 96.00 204 GLY A O 1
ATOM 1599 N N . GLY A 1 205 ? 7.125 7.617 1.942 1.00 96.50 205 GLY A N 1
ATOM 1600 C CA . GLY A 1 205 ? 8.194 8.422 1.331 1.00 96.50 205 GLY A CA 1
ATOM 1601 C C . GLY A 1 205 ? 7.684 9.596 0.484 1.00 96.50 205 GLY A C 1
ATOM 1602 O O . GLY A 1 205 ? 8.267 10.674 0.518 1.00 96.50 205 GLY A O 1
ATOM 1603 N N . MET A 1 206 ? 6.565 9.421 -0.227 1.00 98.06 206 MET A N 1
ATOM 1604 C CA . MET A 1 206 ? 5.950 10.484 -1.036 1.00 98.06 206 MET A CA 1
ATOM 1605 C C . MET A 1 206 ? 5.309 11.568 -0.166 1.00 98.06 206 MET A C 1
ATOM 1607 O O . MET A 1 206 ? 5.399 12.751 -0.491 1.00 98.06 206 MET A O 1
ATOM 1611 N N . ILE A 1 207 ? 4.677 11.159 0.939 1.00 97.56 207 ILE A N 1
ATOM 1612 C CA . ILE A 1 207 ? 4.079 12.059 1.933 1.00 97.56 207 ILE A CA 1
ATOM 1613 C C . ILE A 1 207 ? 5.188 12.838 2.649 1.00 97.56 207 ILE A C 1
ATOM 1615 O O . ILE A 1 207 ? 5.128 14.063 2.710 1.00 97.56 207 ILE A O 1
ATOM 1619 N N . ALA A 1 208 ? 6.246 12.157 3.109 1.00 96.00 208 ALA A N 1
ATOM 1620 C CA . ALA A 1 208 ? 7.411 12.809 3.712 1.00 96.00 208 ALA A CA 1
ATOM 1621 C C . ALA A 1 208 ? 8.091 13.798 2.746 1.00 96.00 208 ALA A C 1
ATOM 1623 O O . ALA A 1 208 ? 8.490 14.887 3.153 1.00 96.00 208 ALA A O 1
ATOM 1624 N N . GLY A 1 209 ? 8.156 13.453 1.456 1.00 97.38 209 GLY A N 1
ATOM 1625 C CA . GLY A 1 209 ? 8.646 14.324 0.388 1.00 97.38 209 GLY A CA 1
ATOM 1626 C C . GLY A 1 209 ? 7.656 15.384 -0.102 1.00 97.38 209 GLY A C 1
ATOM 1627 O O . GLY A 1 209 ? 7.964 16.093 -1.053 1.00 97.38 209 GLY A O 1
ATOM 1628 N N . LYS A 1 210 ? 6.467 15.515 0.504 1.00 97.31 210 LYS A N 1
ATOM 1629 C CA . LYS A 1 210 ? 5.448 16.521 0.146 1.00 97.31 210 LYS A CA 1
ATOM 1630 C C . LYS A 1 210 ? 5.039 16.502 -1.338 1.00 97.31 210 LYS A C 1
ATOM 1632 O O . LYS A 1 210 ? 4.780 17.556 -1.919 1.00 97.31 210 LYS A O 1
ATOM 1637 N N . ARG A 1 211 ? 5.017 15.324 -1.975 1.00 97.12 211 ARG A N 1
ATOM 1638 C CA . ARG A 1 211 ? 4.572 15.128 -3.378 1.00 97.12 211 ARG A CA 1
ATOM 1639 C C . ARG A 1 211 ? 3.377 14.186 -3.500 1.00 97.12 211 ARG A C 1
ATOM 1641 O O . ARG A 1 211 ? 3.138 13.593 -4.546 1.00 97.12 211 ARG A O 1
ATOM 1648 N N . PHE A 1 212 ? 2.630 14.052 -2.416 1.00 96.31 212 PHE A N 1
ATOM 1649 C CA . PHE A 1 212 ? 1.323 13.416 -2.367 1.00 96.31 212 PHE A CA 1
ATOM 1650 C C . PHE A 1 212 ? 0.444 14.217 -1.394 1.00 96.31 212 PHE A C 1
ATOM 1652 O O . PHE A 1 212 ? 0.858 15.281 -0.934 1.00 96.31 212 PHE A O 1
ATOM 1659 N N . GLN A 1 213 ? -0.752 13.728 -1.086 1.00 95.62 213 GLN A N 1
ATOM 1660 C CA . GLN A 1 213 ? -1.636 14.356 -0.100 1.00 95.62 213 GLN A CA 1
ATOM 1661 C C . GLN A 1 213 ? -1.034 14.331 1.321 1.00 95.62 213 GLN A C 1
ATOM 1663 O O . GLN A 1 213 ? -0.118 13.546 1.582 1.00 95.62 213 GLN A O 1
ATOM 1668 N N . ASP A 1 214 ? -1.554 15.152 2.237 1.00 96.88 214 ASP A N 1
ATOM 1669 C CA . ASP A 1 214 ? -1.168 15.189 3.658 1.00 96.88 214 ASP A CA 1
ATOM 1670 C C . ASP A 1 214 ? -2.333 14.656 4.515 1.00 96.88 214 ASP A C 1
ATOM 1672 O O . ASP A 1 214 ? -3.171 15.435 4.979 1.00 96.88 214 ASP A O 1
ATOM 1676 N N . PRO A 1 215 ? -2.424 13.327 4.742 1.00 97.25 215 PRO A N 1
ATOM 1677 C CA . PRO A 1 215 ? -3.630 12.726 5.306 1.00 97.25 215 PRO A CA 1
ATOM 1678 C C . PRO A 1 215 ? -3.966 13.226 6.709 1.00 97.25 215 PRO A C 1
ATOM 1680 O O . PRO A 1 215 ? -5.140 13.344 7.050 1.00 97.25 215 PRO A O 1
ATOM 1683 N N . LEU A 1 216 ? -2.951 13.510 7.533 1.00 97.12 216 LEU A N 1
ATOM 1684 C CA . LEU A 1 216 ? -3.169 13.976 8.902 1.00 97.12 216 LEU A CA 1
ATOM 1685 C C . LEU A 1 216 ? -3.734 15.397 8.909 1.00 97.12 216 LEU A C 1
ATOM 1687 O O . LEU A 1 216 ? -4.688 15.662 9.637 1.00 97.12 216 LEU A O 1
ATOM 1691 N N . ARG A 1 217 ? -3.197 16.303 8.077 1.00 96.88 217 ARG A N 1
ATOM 1692 C CA . ARG A 1 217 ? -3.753 17.661 7.949 1.00 96.88 217 ARG A CA 1
ATOM 1693 C C . ARG A 1 217 ? -5.124 17.680 7.287 1.00 96.88 217 ARG A C 1
ATOM 1695 O O . ARG A 1 217 ? -5.933 18.545 7.604 1.00 96.88 217 ARG A O 1
ATOM 1702 N N . GLU A 1 218 ? -5.389 16.732 6.398 1.00 97.81 218 GLU A N 1
ATOM 1703 C CA . GLU A 1 218 ? -6.687 16.576 5.739 1.00 97.81 218 GLU A CA 1
ATOM 1704 C C . GLU A 1 218 ? -7.746 15.923 6.641 1.00 97.81 218 GLU A C 1
ATOM 1706 O O . GLU A 1 218 ? -8.921 15.914 6.288 1.00 97.81 218 GLU A O 1
ATOM 1711 N N . GLY A 1 219 ? -7.368 15.418 7.821 1.00 97.06 219 GLY A N 1
ATOM 1712 C CA . GLY A 1 219 ? -8.312 15.020 8.868 1.00 97.06 219 GLY A CA 1
ATOM 1713 C C . GLY A 1 219 ? -8.291 13.544 9.260 1.00 97.06 219 GLY A C 1
ATOM 1714 O O . GLY A 1 219 ? -9.083 13.149 10.122 1.00 97.06 219 GLY A O 1
ATOM 1715 N N . ALA A 1 220 ? -7.399 12.721 8.696 1.00 98.19 220 ALA A N 1
ATOM 1716 C CA . ALA A 1 220 ? -7.190 11.366 9.193 1.00 98.19 220 ALA A CA 1
ATOM 1717 C C . ALA A 1 220 ? -6.789 11.416 10.674 1.00 98.19 220 ALA A C 1
ATOM 1719 O O . ALA A 1 220 ? -5.875 12.140 11.065 1.00 98.19 220 ALA A O 1
ATOM 1720 N N . HIS A 1 221 ? -7.470 10.627 11.502 1.00 98.12 221 HIS A N 1
ATOM 1721 C CA . HIS A 1 221 ? -7.164 10.552 12.930 1.00 98.12 221 HIS A CA 1
ATOM 1722 C C . HIS A 1 221 ? -5.807 9.887 13.162 1.00 98.12 221 HIS A C 1
ATOM 1724 O O . HIS A 1 221 ? -5.059 10.263 14.058 1.00 98.12 221 HIS A O 1
ATOM 1730 N N . LEU A 1 222 ? -5.511 8.877 12.344 1.00 96.69 222 LEU A N 1
ATOM 1731 C CA . LEU A 1 222 ? -4.319 8.056 12.438 1.00 96.69 222 LEU A CA 1
ATOM 1732 C C . LEU A 1 222 ? -3.741 7.829 11.055 1.00 96.69 222 LEU A C 1
ATOM 1734 O O . LEU A 1 222 ? -4.470 7.630 10.084 1.00 96.69 222 LEU A O 1
ATOM 1738 N N . MET A 1 223 ? -2.421 7.759 10.995 1.00 97.19 223 MET A N 1
ATOM 1739 C CA . MET A 1 223 ? -1.698 7.267 9.839 1.00 97.19 223 MET A CA 1
ATOM 1740 C C . MET A 1 223 ? -0.769 6.143 10.280 1.00 97.19 223 MET A C 1
ATOM 1742 O O . MET A 1 223 ? 0.033 6.315 11.195 1.00 97.19 223 MET A O 1
ATOM 1746 N N . THR A 1 224 ? -0.863 4.992 9.622 1.00 95.88 224 THR A N 1
ATOM 1747 C CA . THR A 1 224 ? 0.104 3.898 9.800 1.00 95.88 224 THR A CA 1
ATOM 1748 C C . THR A 1 224 ? 0.950 3.757 8.553 1.00 95.88 224 THR A C 1
ATOM 1750 O O . THR A 1 224 ? 0.504 4.090 7.461 1.00 95.88 224 THR A O 1
ATOM 1753 N N . MET A 1 225 ? 2.185 3.290 8.690 1.00 95.38 225 MET A N 1
ATOM 1754 C CA . MET A 1 225 ? 3.022 2.995 7.532 1.00 95.38 225 MET A CA 1
ATOM 1755 C C . MET A 1 225 ? 4.081 1.953 7.856 1.00 95.38 225 MET A C 1
ATOM 1757 O O . MET A 1 225 ? 4.602 1.905 8.964 1.00 95.38 225 MET A O 1
ATOM 1761 N N . SER A 1 226 ? 4.462 1.154 6.865 1.00 95.00 226 SER A N 1
ATOM 1762 C CA . SER A 1 226 ? 5.724 0.422 6.898 1.00 95.00 226 SER A CA 1
ATOM 1763 C C . SER A 1 226 ? 6.902 1.333 6.578 1.00 95.00 226 SER A C 1
ATOM 1765 O O . SER A 1 226 ? 6.818 2.155 5.668 1.00 95.00 226 SER A O 1
ATOM 1767 N N . THR A 1 227 ? 8.035 1.097 7.224 1.00 95.00 227 THR A N 1
ATOM 1768 C CA . THR A 1 227 ? 9.248 1.904 7.036 1.00 95.00 227 THR A CA 1
ATOM 1769 C C . THR A 1 227 ? 10.138 1.427 5.890 1.00 95.00 227 THR A C 1
ATOM 1771 O O . THR A 1 227 ? 11.005 2.171 5.466 1.00 95.00 227 THR A O 1
ATOM 1774 N N . TYR A 1 228 ? 9.919 0.232 5.335 1.00 93.38 228 TYR A N 1
ATOM 1775 C CA . TYR A 1 228 ? 10.820 -0.410 4.357 1.00 93.38 228 TYR A CA 1
ATOM 1776 C C . TYR A 1 228 ? 10.399 -0.302 2.887 1.00 93.38 228 TYR A C 1
ATOM 1778 O O . TYR A 1 228 ? 11.041 -0.879 2.015 1.00 93.38 228 TYR A O 1
ATOM 1786 N N . LYS A 1 229 ? 9.286 0.378 2.599 1.00 95.38 229 LYS A N 1
ATOM 1787 C CA . LYS A 1 229 ? 8.804 0.584 1.225 1.00 95.38 229 LYS A CA 1
ATOM 1788 C C . LYS A 1 229 ? 9.367 1.895 0.673 1.00 95.38 229 LYS A C 1
ATOM 1790 O O . LYS A 1 229 ? 10.569 2.119 0.741 1.00 95.38 229 LYS A O 1
ATOM 1795 N N . ALA A 1 230 ? 8.520 2.809 0.196 1.00 95.00 230 ALA A N 1
ATOM 1796 C CA . ALA A 1 230 ? 8.977 4.107 -0.305 1.00 95.00 230 ALA A CA 1
ATOM 1797 C C . ALA A 1 230 ? 9.690 4.957 0.761 1.00 95.00 230 ALA A C 1
ATOM 1799 O O . ALA A 1 230 ? 10.466 5.840 0.405 1.00 95.00 230 ALA A O 1
ATOM 1800 N N . PHE A 1 231 ? 9.456 4.683 2.049 1.00 95.56 231 PHE A N 1
ATOM 1801 C CA . PHE A 1 231 ? 10.141 5.354 3.153 1.00 95.56 231 PHE A CA 1
ATOM 1802 C C . PHE A 1 231 ? 11.650 5.019 3.208 1.00 95.56 231 PHE A C 1
ATOM 1804 O O . PHE A 1 231 ? 12.437 5.861 3.619 1.00 95.56 231 PHE A O 1
ATOM 1811 N N . GLY A 1 232 ? 12.079 3.853 2.703 1.00 92.81 232 GLY A N 1
ATOM 1812 C CA . GLY A 1 232 ? 13.501 3.517 2.520 1.00 92.81 232 GLY A CA 1
ATOM 1813 C C . GLY A 1 232 ? 14.282 3.143 3.786 1.00 92.81 232 GLY A C 1
ATOM 1814 O O . GLY A 1 232 ? 15.501 3.268 3.801 1.00 92.81 232 GLY A O 1
ATOM 1815 N N . GLY A 1 233 ? 13.603 2.711 4.847 1.00 93.62 233 GLY A N 1
ATOM 1816 C CA . GLY A 1 233 ? 14.208 2.281 6.107 1.00 93.62 233 GLY A CA 1
ATOM 1817 C C . GLY A 1 233 ? 14.113 0.788 6.412 1.00 93.62 233 GLY A C 1
ATOM 1818 O O . GLY A 1 233 ? 13.779 -0.020 5.544 1.00 93.62 233 GLY A O 1
ATOM 1819 N N . PRO A 1 234 ? 14.431 0.375 7.651 1.00 93.44 234 PRO A N 1
ATOM 1820 C CA . PRO A 1 234 ? 14.457 -1.037 8.025 1.00 93.44 234 PRO A CA 1
ATOM 1821 C C . PRO A 1 234 ? 13.041 -1.635 8.052 1.00 93.44 234 PRO A C 1
ATOM 1823 O O . PRO A 1 234 ? 12.072 -0.888 8.199 1.00 93.44 234 PRO A O 1
ATOM 1826 N N . PRO A 1 235 ? 12.875 -2.969 7.983 1.00 92.75 235 PRO A N 1
ATOM 1827 C CA . PRO A 1 235 ? 11.583 -3.618 8.199 1.00 92.75 235 PRO A CA 1
ATOM 1828 C C . PRO A 1 235 ? 10.985 -3.317 9.585 1.00 92.75 235 PRO A C 1
ATOM 1830 O O . PRO A 1 235 ? 11.378 -3.907 10.592 1.00 92.75 235 PRO A O 1
ATOM 1833 N N . SER A 1 236 ? 10.037 -2.380 9.631 1.00 90.81 236 SER A N 1
ATOM 1834 C CA . SER A 1 236 ? 9.279 -1.963 10.815 1.00 90.81 236 SER A CA 1
ATOM 1835 C C . SER A 1 236 ? 7.971 -1.265 10.397 1.00 90.81 236 SER A C 1
ATOM 1837 O O . SER A 1 236 ? 7.635 -1.206 9.204 1.00 90.81 236 SER A O 1
ATOM 1839 N N . GLY A 1 237 ? 7.231 -0.746 11.377 1.00 90.56 237 GLY A N 1
ATOM 1840 C CA . GLY A 1 237 ? 6.059 0.100 11.188 1.00 90.56 237 GLY A CA 1
ATOM 1841 C C . GLY A 1 237 ? 6.111 1.363 12.047 1.00 90.56 237 GLY A C 1
ATOM 1842 O O . GLY A 1 237 ? 6.762 1.387 13.090 1.00 90.56 237 GLY A O 1
ATOM 1843 N N . LEU A 1 238 ? 5.414 2.403 11.597 1.00 92.56 238 LEU A N 1
ATOM 1844 C CA . LEU A 1 238 ? 5.153 3.629 12.341 1.00 92.56 238 LEU A CA 1
ATOM 1845 C C . LEU A 1 238 ? 3.653 3.859 12.442 1.00 92.56 238 LEU A C 1
ATOM 1847 O O . LEU A 1 238 ? 2.902 3.550 11.514 1.00 92.56 238 LEU A O 1
ATOM 1851 N N . LEU A 1 239 ? 3.253 4.454 13.559 1.00 94.12 239 LEU A N 1
ATOM 1852 C CA . LEU A 1 239 ? 1.932 5.014 13.765 1.00 94.12 239 LEU A CA 1
ATOM 1853 C C . LEU A 1 239 ? 2.103 6.477 14.152 1.00 94.12 239 LEU A C 1
ATOM 1855 O O . LEU A 1 239 ? 2.880 6.801 15.047 1.00 94.12 239 LEU A O 1
ATOM 1859 N N . VAL A 1 240 ? 1.400 7.351 13.444 1.00 94.88 240 VAL A N 1
ATOM 1860 C CA . VAL A 1 240 ? 1.491 8.799 13.601 1.00 94.88 240 VAL A CA 1
ATOM 1861 C C . VAL A 1 240 ? 0.083 9.349 13.786 1.00 94.88 240 VAL A C 1
ATOM 1863 O O . VAL A 1 240 ? -0.845 8.951 13.082 1.00 94.88 240 VAL A O 1
ATOM 1866 N N . SER A 1 241 ? -0.066 10.253 14.746 1.00 95.69 241 SER A N 1
ATOM 1867 C CA . SER A 1 241 ? -1.322 10.908 15.105 1.00 95.69 241 SER A CA 1
ATOM 1868 C C . SER A 1 241 ? -1.040 12.372 15.419 1.00 95.69 241 SER A C 1
ATOM 1870 O O . SER A 1 241 ? -0.018 12.674 16.035 1.00 95.69 241 SER A O 1
ATOM 1872 N N . ALA A 1 242 ? -1.948 13.266 15.026 1.00 93.06 242 ALA A N 1
ATOM 1873 C CA . ALA A 1 242 ? -1.971 14.640 15.533 1.00 93.06 242 ALA A CA 1
ATOM 1874 C C . ALA A 1 242 ? -2.774 14.763 16.848 1.00 93.06 242 ALA A C 1
ATOM 1876 O O . ALA A 1 242 ? -2.710 15.791 17.515 1.00 93.06 242 ALA A O 1
ATOM 1877 N N . ASP A 1 243 ? -3.518 13.717 17.221 1.00 94.81 243 ASP A N 1
ATOM 1878 C CA . ASP A 1 243 ? -4.265 13.609 18.474 1.00 94.81 243 ASP A CA 1
ATOM 1879 C C . ASP A 1 243 ? -3.399 12.919 19.541 1.00 94.81 243 ASP A C 1
ATOM 1881 O O . ASP A 1 243 ? -3.076 11.728 19.428 1.00 94.81 243 ASP A O 1
ATOM 1885 N N . GLU A 1 244 ? -3.017 13.685 20.566 1.00 94.94 244 GLU A N 1
ATOM 1886 C CA . GLU A 1 244 ? -2.170 13.235 21.673 1.00 94.94 244 GLU A CA 1
ATOM 1887 C C . GLU A 1 244 ? -2.873 12.212 22.576 1.00 94.94 244 GLU A C 1
ATOM 1889 O O . GLU A 1 244 ? -2.242 11.267 23.055 1.00 94.94 244 GLU A O 1
ATOM 1894 N N . GLU A 1 245 ? -4.179 12.361 22.812 1.00 95.50 245 GLU A N 1
ATOM 1895 C CA . GLU A 1 245 ? -4.927 11.420 23.645 1.00 95.50 245 GLU A CA 1
ATOM 1896 C C . GLU A 1 245 ? -5.010 10.059 22.955 1.00 95.50 245 GLU A C 1
ATOM 1898 O O . GLU A 1 245 ? -4.747 9.021 23.572 1.00 95.50 245 GLU A O 1
ATOM 1903 N N . LEU A 1 246 ? -5.307 10.065 21.656 1.00 94.81 246 LEU A N 1
ATOM 1904 C CA . LEU A 1 246 ? -5.324 8.857 20.846 1.00 94.81 246 LEU A CA 1
ATOM 1905 C C . LEU A 1 246 ? -3.935 8.210 20.769 1.00 94.81 246 LEU A C 1
ATOM 1907 O O . LEU A 1 246 ? -3.822 6.997 20.961 1.00 94.81 246 LEU A O 1
ATOM 1911 N N . ALA A 1 247 ? -2.877 9.004 20.567 1.00 94.31 247 ALA A N 1
ATOM 1912 C CA . ALA A 1 247 ? -1.500 8.512 20.567 1.00 94.31 247 ALA A CA 1
ATOM 1913 C C . ALA A 1 247 ? -1.143 7.829 21.896 1.00 94.31 247 ALA A C 1
ATOM 1915 O O . ALA A 1 247 ? -0.627 6.714 21.892 1.00 94.31 247 ALA A O 1
ATOM 1916 N N . ARG A 1 248 ? -1.494 8.439 23.036 1.00 94.56 248 ARG A N 1
ATOM 1917 C CA . ARG A 1 248 ? -1.234 7.891 24.376 1.00 94.56 248 ARG A CA 1
ATOM 1918 C C . ARG A 1 248 ? -1.991 6.588 24.637 1.00 94.56 248 ARG A C 1
ATOM 1920 O O . ARG A 1 248 ? -1.449 5.665 25.240 1.00 94.56 248 ARG A O 1
ATOM 1927 N N . ARG A 1 249 ? -3.244 6.491 24.175 1.00 94.56 249 ARG A N 1
ATOM 1928 C CA . ARG A 1 249 ? -4.044 5.255 24.273 1.00 94.56 249 ARG A CA 1
ATOM 1929 C C . ARG A 1 249 ? -3.413 4.116 23.479 1.00 94.56 249 ARG A C 1
ATOM 1931 O O . ARG A 1 249 ? -3.404 2.983 23.949 1.00 94.56 249 ARG A O 1
ATOM 1938 N N . ILE A 1 250 ? -2.897 4.415 22.291 1.00 93.19 250 ILE A N 1
ATOM 1939 C CA . ILE A 1 250 ? -2.238 3.433 21.428 1.00 93.19 250 ILE A CA 1
ATOM 1940 C C . ILE A 1 250 ? -0.879 3.028 21.996 1.00 93.19 250 ILE A C 1
ATOM 1942 O O . ILE A 1 250 ? -0.563 1.842 22.001 1.00 93.19 250 ILE A O 1
ATOM 1946 N N . ASP A 1 251 ? -0.108 3.978 22.522 1.00 92.00 251 ASP A N 1
ATOM 1947 C CA . ASP A 1 251 ? 1.176 3.708 23.170 1.00 92.00 251 ASP A CA 1
ATOM 1948 C C . ASP A 1 251 ? 1.014 2.731 24.344 1.00 92.00 251 ASP A C 1
ATOM 1950 O O . ASP A 1 251 ? 1.712 1.725 24.401 1.00 92.00 251 ASP A O 1
ATOM 1954 N N . ALA A 1 252 ? -0.012 2.921 25.183 1.00 91.50 252 ALA A N 1
ATOM 1955 C CA . ALA A 1 252 ? -0.337 2.000 26.277 1.00 91.50 252 ALA A CA 1
ATOM 1956 C C . ALA A 1 252 ? -0.716 0.575 25.809 1.00 91.50 252 ALA A C 1
ATOM 1958 O O . ALA A 1 252 ? -0.524 -0.402 26.539 1.00 91.50 252 ALA A O 1
ATOM 1959 N N . ILE A 1 253 ? -1.266 0.438 24.594 1.00 89.81 253 ILE A N 1
ATOM 1960 C CA . ILE A 1 253 ? -1.524 -0.868 23.965 1.00 89.81 253 ILE A CA 1
ATOM 1961 C C . ILE A 1 253 ? -0.213 -1.461 23.442 1.00 89.81 253 ILE A C 1
ATOM 1963 O O . ILE A 1 253 ? 0.040 -2.650 23.631 1.00 89.81 253 ILE A O 1
ATOM 1967 N N . ALA A 1 254 ? 0.632 -0.655 22.798 1.00 87.94 254 ALA A N 1
ATOM 1968 C CA . ALA A 1 254 ? 1.920 -1.099 22.280 1.00 87.94 254 ALA A CA 1
ATOM 1969 C C . ALA A 1 254 ? 2.835 -1.576 23.415 1.00 87.94 254 ALA A C 1
ATOM 1971 O O . ALA A 1 254 ? 3.349 -2.692 23.351 1.00 87.94 254 ALA A O 1
ATOM 1972 N N . PHE A 1 255 ? 2.971 -0.792 24.481 1.00 84.44 255 PHE A N 1
ATOM 1973 C CA . PHE A 1 255 ? 3.710 -1.133 25.689 1.00 84.44 255 PHE A CA 1
ATOM 1974 C C . PHE A 1 255 ? 2.908 -0.729 26.939 1.00 84.44 255 PHE A C 1
ATOM 1976 O O . PHE A 1 255 ? 2.470 0.413 27.043 1.00 84.44 255 PHE A O 1
ATOM 1983 N N . PRO A 1 256 ? 2.731 -1.622 27.930 1.00 82.50 256 PRO A N 1
ATOM 1984 C CA . PRO A 1 256 ? 3.255 -2.988 28.022 1.00 82.50 256 PRO A CA 1
ATOM 1985 C C . PRO A 1 256 ? 2.356 -4.049 27.356 1.00 82.50 256 PRO A C 1
ATOM 1987 O O . PRO A 1 256 ? 2.567 -5.241 27.569 1.00 82.50 256 PRO A O 1
ATOM 1990 N N . GLY A 1 257 ? 1.315 -3.649 26.614 1.00 83.69 257 GLY A N 1
ATOM 1991 C CA . GLY A 1 257 ? 0.281 -4.575 26.137 1.00 83.69 257 GLY A CA 1
ATOM 1992 C C . GLY A 1 257 ? 0.760 -5.595 25.098 1.00 83.69 257 GLY A C 1
ATOM 1993 O O . GLY A 1 257 ? 0.492 -6.786 25.243 1.00 83.69 257 GLY A O 1
ATOM 1994 N N . MET A 1 258 ? 1.466 -5.145 24.058 1.00 81.56 258 MET A N 1
ATOM 1995 C CA . MET A 1 258 ? 1.875 -5.983 22.918 1.00 81.56 258 MET A CA 1
ATOM 1996 C C . MET A 1 258 ? 3.385 -6.235 22.857 1.00 81.56 258 MET A C 1
ATOM 1998 O O . MET A 1 258 ? 3.836 -7.213 22.261 1.00 81.56 258 MET A O 1
ATOM 2002 N N . THR A 1 259 ? 4.175 -5.346 23.448 1.00 83.56 259 THR A N 1
ATOM 2003 C CA . THR A 1 259 ? 5.638 -5.362 23.415 1.00 83.56 259 THR A CA 1
ATOM 2004 C C . THR A 1 259 ? 6.198 -5.094 24.808 1.00 83.56 259 THR A C 1
ATOM 2006 O O . THR A 1 259 ? 5.532 -4.491 25.648 1.00 83.56 259 THR A O 1
ATOM 2009 N N . ALA A 1 260 ? 7.425 -5.559 25.058 1.00 79.56 260 ALA A N 1
ATOM 2010 C CA . ALA A 1 260 ? 8.123 -5.378 26.334 1.00 79.56 260 ALA A CA 1
ATOM 2011 C C . ALA A 1 260 ? 9.309 -4.401 26.243 1.00 79.56 260 ALA A C 1
ATOM 2013 O O . ALA A 1 260 ? 9.691 -3.792 27.237 1.00 79.56 260 ALA A O 1
ATOM 2014 N N . ASN A 1 261 ? 9.917 -4.268 25.066 1.00 81.06 261 ASN A N 1
ATOM 2015 C CA . ASN A 1 261 ? 11.042 -3.380 24.796 1.00 81.06 261 ASN A CA 1
ATOM 2016 C C . ASN A 1 261 ? 11.052 -2.970 23.316 1.00 81.06 261 ASN A C 1
ATOM 2018 O O . ASN A 1 261 ? 10.397 -3.596 22.482 1.00 81.06 261 ASN A O 1
ATOM 2022 N N . PHE A 1 262 ? 11.815 -1.925 22.991 1.00 82.19 262 PHE A N 1
ATOM 2023 C CA . PHE A 1 262 ? 12.081 -1.523 21.612 1.00 82.19 262 PHE A CA 1
ATOM 2024 C C . PHE A 1 262 ? 13.471 -1.997 21.164 1.00 82.19 262 PHE A C 1
ATOM 2026 O O . PHE A 1 262 ? 14.388 -2.161 21.970 1.00 82.19 262 PHE A O 1
ATOM 2033 N N . ASP A 1 263 ? 13.630 -2.214 19.860 1.00 86.19 263 ASP A N 1
ATOM 2034 C CA . ASP A 1 263 ? 14.904 -2.582 19.242 1.00 86.19 263 ASP A CA 1
ATOM 2035 C C . ASP A 1 263 ? 15.697 -1.308 18.908 1.00 86.19 263 ASP A C 1
ATOM 2037 O O . ASP A 1 263 ? 15.368 -0.568 17.971 1.00 86.19 263 ASP A O 1
ATOM 2041 N N . LEU A 1 264 ? 16.739 -1.037 19.699 1.00 88.38 264 LEU A N 1
ATOM 2042 C CA . LEU A 1 264 ? 17.578 0.149 19.530 1.00 88.38 264 LEU A CA 1
ATOM 2043 C C . LEU A 1 264 ? 18.309 0.151 18.177 1.00 88.38 264 LEU A C 1
ATOM 2045 O O . LEU A 1 264 ? 18.446 1.209 17.568 1.00 88.38 264 LEU A O 1
ATOM 2049 N N . GLY A 1 265 ? 18.727 -1.016 17.676 1.00 91.44 265 GLY A N 1
ATOM 2050 C CA . GLY A 1 265 ? 19.405 -1.131 16.383 1.00 91.44 265 GLY A CA 1
ATOM 2051 C C . GLY A 1 265 ? 18.483 -0.759 15.223 1.00 91.44 265 GLY A C 1
ATOM 2052 O O . GLY A 1 265 ? 18.859 0.025 14.351 1.00 91.44 265 GLY A O 1
ATOM 2053 N N . LYS A 1 266 ? 17.232 -1.237 15.250 1.00 89.38 266 LYS A N 1
ATOM 2054 C CA . LYS A 1 266 ? 16.212 -0.823 14.270 1.00 89.38 266 LYS A CA 1
ATOM 2055 C C . LYS A 1 266 ? 15.859 0.651 14.388 1.00 89.38 266 LYS A C 1
ATOM 2057 O O . LYS A 1 266 ? 15.672 1.305 13.368 1.00 89.38 266 LYS A O 1
ATOM 2062 N N . THR A 1 267 ? 15.787 1.175 15.610 1.00 91.06 267 THR A N 1
ATOM 2063 C CA . THR A 1 267 ? 15.533 2.603 15.842 1.00 91.06 267 THR A CA 1
ATOM 2064 C C . THR A 1 267 ? 16.637 3.460 15.225 1.00 91.06 267 THR A C 1
ATOM 2066 O O . THR A 1 267 ? 16.336 4.412 14.513 1.00 91.06 267 THR A O 1
ATOM 2069 N N . ALA A 1 268 ? 17.906 3.089 15.415 1.00 94.06 268 ALA A N 1
ATOM 2070 C CA . ALA A 1 268 ? 19.039 3.790 14.814 1.00 94.06 268 ALA A CA 1
ATOM 2071 C C . ALA A 1 268 ? 18.992 3.769 13.275 1.00 94.06 268 ALA A C 1
ATOM 2073 O O . ALA A 1 268 ? 19.148 4.810 12.643 1.00 94.06 268 ALA A O 1
ATOM 2074 N N . ALA A 1 269 ? 18.707 2.612 12.666 1.00 94.25 269 ALA A N 1
ATOM 2075 C CA . ALA A 1 269 ? 18.556 2.509 11.213 1.00 94.25 269 ALA A CA 1
ATOM 2076 C C . ALA A 1 269 ? 17.368 3.336 10.686 1.00 94.25 269 ALA A C 1
ATOM 2078 O O . ALA A 1 269 ? 17.477 3.981 9.648 1.00 94.25 269 ALA A O 1
ATOM 2079 N N . LEU A 1 270 ? 16.248 3.361 11.414 1.00 95.00 270 LEU A N 1
ATOM 2080 C CA . LEU A 1 270 ? 15.095 4.185 11.059 1.00 95.00 270 LEU A CA 1
ATOM 2081 C C . LEU A 1 270 ? 15.414 5.684 11.129 1.00 95.00 270 LEU A C 1
ATOM 2083 O O . LEU A 1 270 ? 14.986 6.431 10.252 1.00 95.00 270 LEU A O 1
ATOM 2087 N N . LEU A 1 271 ? 16.169 6.123 12.141 1.00 95.25 271 LEU A N 1
ATOM 2088 C CA . LEU A 1 271 ? 16.600 7.517 12.262 1.00 95.25 271 LEU A CA 1
ATOM 2089 C C . LEU A 1 271 ? 17.412 7.960 11.041 1.00 95.25 271 LEU A C 1
ATOM 2091 O O . LEU A 1 271 ? 17.171 9.054 10.540 1.00 95.25 271 LEU A O 1
ATOM 2095 N N . MET A 1 272 ? 18.301 7.110 10.518 1.00 95.94 272 MET A N 1
ATOM 2096 C CA . MET A 1 272 ? 19.041 7.421 9.288 1.00 95.94 272 MET A CA 1
ATOM 2097 C C . MET A 1 272 ? 18.101 7.651 8.102 1.00 95.94 272 MET A C 1
ATOM 2099 O O . MET A 1 272 ? 18.201 8.676 7.439 1.00 95.94 272 MET A O 1
ATOM 2103 N N . SER A 1 273 ? 17.105 6.785 7.903 1.00 95.00 273 SER A N 1
ATOM 2104 C CA . SER A 1 273 ? 16.120 6.960 6.825 1.00 95.00 273 SER A CA 1
ATOM 2105 C C . SER A 1 273 ? 15.259 8.215 6.989 1.00 95.00 273 SER A C 1
ATOM 2107 O O . SER A 1 273 ? 14.880 8.841 6.001 1.00 95.00 273 SER A O 1
ATOM 2109 N N . VAL A 1 274 ? 14.951 8.609 8.230 1.00 96.31 274 VAL A N 1
ATOM 2110 C CA . VAL A 1 274 ? 14.279 9.888 8.509 1.00 96.31 274 VAL A CA 1
ATOM 2111 C C . VAL A 1 274 ? 15.179 11.058 8.116 1.00 96.31 274 VAL A C 1
ATOM 2113 O O . VAL A 1 274 ? 14.704 11.986 7.468 1.00 96.31 274 VAL A O 1
ATOM 2116 N N . LEU A 1 275 ? 16.467 11.021 8.470 1.00 97.75 275 LEU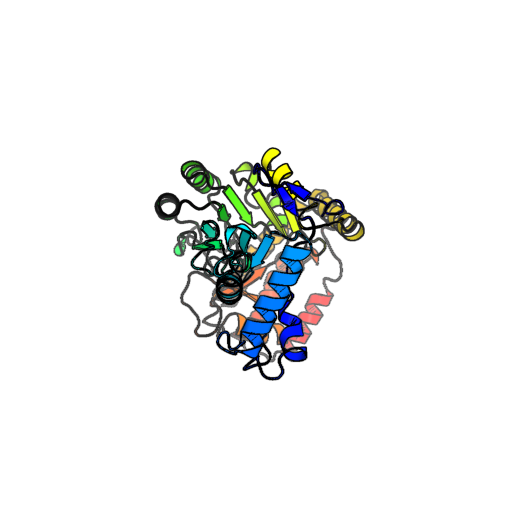 A N 1
ATOM 2117 C CA . LEU A 1 275 ? 17.427 12.066 8.102 1.00 97.75 275 LEU A CA 1
ATOM 2118 C C . LEU A 1 275 ? 17.609 12.168 6.581 1.00 97.75 275 LEU A C 1
ATOM 2120 O O . LEU A 1 275 ? 17.656 13.284 6.067 1.00 97.75 275 LEU A O 1
ATOM 2124 N N . ASP A 1 276 ? 17.643 11.038 5.872 1.00 97.06 276 ASP A N 1
ATOM 2125 C CA . ASP A 1 276 ? 17.675 10.999 4.406 1.00 97.06 276 ASP A CA 1
ATOM 2126 C C . ASP A 1 276 ? 16.446 11.686 3.803 1.00 97.06 276 ASP A C 1
ATOM 2128 O O . ASP A 1 276 ? 16.568 12.499 2.890 1.00 97.06 276 ASP A O 1
ATOM 2132 N N . LEU A 1 277 ? 15.247 11.406 4.326 1.00 96.69 277 LEU A N 1
ATOM 2133 C CA . LEU A 1 277 ? 14.010 12.030 3.848 1.00 96.69 277 LEU A CA 1
ATOM 2134 C C . LEU A 1 277 ? 13.897 13.509 4.237 1.00 96.69 277 LEU A C 1
ATOM 2136 O O . LEU A 1 277 ? 13.312 14.282 3.482 1.00 96.69 277 LEU A O 1
ATOM 2140 N N . LEU A 1 278 ? 14.458 13.927 5.372 1.00 97.31 278 LEU A N 1
ATOM 2141 C CA . LEU A 1 278 ? 14.520 15.344 5.741 1.00 97.31 278 LEU A CA 1
ATOM 2142 C C . LEU A 1 278 ? 15.425 16.143 4.796 1.00 97.31 278 LEU A C 1
ATOM 2144 O O . LEU A 1 278 ? 15.134 17.305 4.525 1.00 97.31 278 LEU A O 1
ATOM 2148 N N . GLU A 1 279 ? 16.503 15.533 4.303 1.00 97.75 279 GLU A N 1
ATOM 2149 C CA . GLU A 1 279 ? 17.461 16.188 3.408 1.00 97.75 279 GLU A CA 1
ATOM 2150 C C . GLU A 1 279 ? 17.046 16.103 1.933 1.00 97.75 279 GLU A C 1
ATOM 2152 O O . GLU A 1 279 ? 17.070 17.101 1.216 1.00 97.75 279 GLU A O 1
ATOM 2157 N N . TYR A 1 280 ? 16.614 14.924 1.486 1.00 98.00 280 TYR A N 1
ATOM 2158 C CA . TYR A 1 280 ? 16.394 14.613 0.074 1.00 98.00 280 TYR A CA 1
ATOM 2159 C C . TYR A 1 280 ? 14.938 14.322 -0.292 1.00 98.00 280 TYR A C 1
ATOM 2161 O O . TYR A 1 280 ? 14.646 14.128 -1.472 1.00 98.00 280 TYR A O 1
ATOM 2169 N N . GLY A 1 281 ? 14.021 14.265 0.679 1.00 97.75 281 GLY A N 1
ATOM 2170 C CA . GLY A 1 281 ? 12.676 13.713 0.492 1.00 97.75 281 GLY A CA 1
ATOM 2171 C C . GLY A 1 281 ? 11.892 14.343 -0.653 1.00 97.75 281 GLY A C 1
ATOM 2172 O O . GLY A 1 281 ? 11.267 13.616 -1.422 1.00 97.75 281 GLY A O 1
ATOM 2173 N N . GLU A 1 282 ? 11.957 15.668 -0.812 1.00 98.31 282 GLU A N 1
ATOM 2174 C CA . GLU A 1 282 ? 11.257 16.365 -1.899 1.00 98.31 282 GLU A CA 1
ATOM 2175 C C . GLU A 1 282 ? 11.794 15.961 -3.279 1.00 98.31 282 GLU A C 1
ATOM 2177 O O . GLU A 1 282 ? 11.031 15.493 -4.123 1.00 98.31 282 GLU A O 1
ATOM 2182 N N . THR A 1 283 ? 13.112 16.041 -3.484 1.00 97.94 283 THR A N 1
ATOM 2183 C CA . THR A 1 283 ? 13.762 15.657 -4.749 1.00 97.94 283 THR A CA 1
ATOM 2184 C C . THR A 1 283 ? 13.589 14.166 -5.049 1.00 97.94 283 THR A C 1
ATOM 2186 O O . THR A 1 283 ? 13.351 13.778 -6.195 1.00 97.94 283 THR A O 1
ATOM 2189 N N . TYR A 1 284 ? 13.674 13.313 -4.026 1.00 98.12 284 TYR A N 1
ATOM 2190 C CA . TYR A 1 284 ? 13.427 11.878 -4.140 1.00 98.12 284 TYR A CA 1
ATOM 2191 C C . TYR A 1 284 ? 11.995 11.589 -4.605 1.00 98.12 284 TYR A C 1
ATOM 2193 O O . TYR A 1 284 ? 11.797 10.842 -5.567 1.00 98.12 284 TYR A O 1
ATOM 2201 N N . ALA A 1 285 ? 10.996 12.201 -3.965 1.00 98.25 285 ALA A N 1
ATOM 2202 C CA . ALA A 1 285 ? 9.595 12.002 -4.310 1.00 98.25 285 ALA A CA 1
ATOM 2203 C C . ALA A 1 285 ? 9.259 12.573 -5.701 1.00 98.25 285 ALA A C 1
ATOM 2205 O O . ALA A 1 285 ? 8.559 11.915 -6.474 1.00 98.25 285 ALA A O 1
ATOM 2206 N N . ASP A 1 286 ? 9.824 13.730 -6.064 1.00 98.19 286 ASP A N 1
ATOM 2207 C CA . ASP A 1 286 ? 9.731 14.294 -7.417 1.00 98.19 286 ASP A CA 1
ATOM 2208 C C . ASP A 1 286 ? 10.291 13.332 -8.470 1.00 98.19 286 ASP A C 1
ATOM 2210 O O . ASP A 1 286 ? 9.657 13.077 -9.498 1.00 98.19 286 ASP A O 1
ATOM 2214 N N . THR A 1 287 ? 11.455 12.741 -8.195 1.00 98.38 287 THR A N 1
ATOM 2215 C CA . THR A 1 287 ? 12.096 11.786 -9.106 1.00 98.38 287 THR A CA 1
ATOM 2216 C C . THR A 1 287 ? 11.275 10.503 -9.229 1.00 98.38 287 THR A C 1
ATOM 2218 O O . THR A 1 287 ? 11.082 10.010 -10.339 1.00 98.38 287 THR A O 1
ATOM 2221 N N . CYS A 1 288 ? 10.723 9.987 -8.128 1.00 98.50 288 CYS A N 1
ATOM 2222 C CA . CYS A 1 288 ? 9.836 8.822 -8.158 1.00 98.50 288 CYS A CA 1
ATOM 2223 C C . CYS A 1 288 ? 8.595 9.073 -9.029 1.00 98.50 288 CYS A C 1
ATOM 2225 O O . CYS A 1 288 ? 8.260 8.245 -9.880 1.00 98.50 288 CYS A O 1
ATOM 2227 N N . LEU A 1 289 ? 7.936 10.222 -8.846 1.00 98.12 289 LEU A N 1
ATOM 2228 C CA . LEU A 1 289 ? 6.757 10.621 -9.618 1.00 98.12 289 LEU A CA 1
ATOM 2229 C C . LEU A 1 289 ? 7.086 10.821 -11.104 1.00 98.12 289 LEU A C 1
ATOM 2231 O O . LEU A 1 289 ? 6.357 10.345 -11.977 1.00 98.12 289 LEU A O 1
ATOM 2235 N N . SER A 1 290 ? 8.188 11.511 -11.403 1.00 98.25 290 SER A N 1
ATOM 2236 C CA . SER A 1 290 ? 8.655 11.737 -12.775 1.00 98.25 290 SER A CA 1
ATOM 2237 C C . SER A 1 290 ? 8.984 10.421 -13.483 1.00 98.25 290 SER A C 1
ATOM 2239 O O . SER A 1 290 ? 8.557 10.199 -14.620 1.00 98.25 290 SER A O 1
ATOM 2241 N N . ASN A 1 291 ? 9.661 9.506 -12.786 1.00 98.75 291 ASN A N 1
ATOM 2242 C CA . ASN A 1 291 ? 9.940 8.165 -13.284 1.00 98.75 291 ASN A CA 1
ATOM 2243 C C . ASN A 1 291 ? 8.655 7.384 -13.538 1.00 98.75 291 ASN A C 1
ATOM 2245 O O . ASN A 1 291 ? 8.527 6.780 -14.595 1.00 98.75 291 ASN A O 1
ATOM 2249 N N . ALA A 1 292 ? 7.679 7.433 -12.627 1.00 98.62 292 ALA A N 1
ATOM 2250 C CA . ALA A 1 292 ? 6.418 6.721 -12.814 1.00 98.62 292 ALA A CA 1
ATOM 2251 C C . ALA A 1 292 ? 5.683 7.242 -14.061 1.00 98.62 292 ALA A C 1
ATOM 2253 O O . ALA A 1 292 ? 5.313 6.472 -14.944 1.00 98.62 292 ALA A O 1
ATOM 2254 N N . LYS A 1 293 ? 5.572 8.563 -14.223 1.00 98.06 293 LYS A N 1
ATOM 2255 C CA . LYS A 1 293 ? 4.966 9.163 -15.424 1.00 98.06 293 LYS A CA 1
ATOM 2256 C C . LYS A 1 293 ? 5.727 8.832 -16.711 1.00 98.06 293 LYS A C 1
ATOM 2258 O O . LYS A 1 293 ? 5.102 8.616 -17.745 1.00 98.06 293 LYS A O 1
ATOM 2263 N N . SER A 1 294 ? 7.056 8.802 -16.661 1.00 98.56 294 SER A N 1
ATOM 2264 C CA . SER A 1 294 ? 7.893 8.487 -17.827 1.00 98.56 294 SER A CA 1
ATOM 2265 C C . SER A 1 294 ? 7.795 7.011 -18.208 1.00 98.56 294 SER A C 1
ATOM 2267 O O . SER A 1 294 ? 7.675 6.690 -19.387 1.00 98.56 294 SER A O 1
ATOM 2269 N N . LEU A 1 295 ? 7.775 6.120 -17.216 1.00 98.81 295 LEU A N 1
ATOM 2270 C CA . LEU A 1 295 ? 7.610 4.686 -17.416 1.00 98.81 295 LEU A CA 1
ATOM 2271 C C . LEU A 1 295 ? 6.222 4.343 -17.950 1.00 98.81 295 LEU A C 1
ATOM 2273 O O . LEU A 1 295 ? 6.130 3.508 -18.839 1.00 98.81 295 LEU A O 1
ATOM 2277 N N . ALA A 1 296 ? 5.168 5.017 -17.482 1.00 98.62 296 ALA A N 1
ATOM 2278 C CA . ALA A 1 296 ? 3.826 4.869 -18.043 1.00 98.62 296 ALA A CA 1
ATOM 2279 C C . ALA A 1 296 ? 3.828 5.126 -19.556 1.00 98.62 296 ALA A C 1
ATOM 2281 O O . ALA A 1 296 ? 3.485 4.241 -20.331 1.00 98.62 296 ALA A O 1
ATOM 2282 N N . LYS A 1 297 ? 4.331 6.296 -19.974 1.00 98.31 297 LYS A N 1
ATOM 2283 C CA . LYS A 1 297 ? 4.409 6.673 -21.393 1.00 98.31 297 LYS A CA 1
ATOM 2284 C C . LYS A 1 297 ? 5.265 5.710 -22.211 1.00 98.31 297 LYS A C 1
ATOM 2286 O O . LYS A 1 297 ? 4.925 5.403 -23.347 1.00 98.31 297 LYS A O 1
ATOM 2291 N N . ALA A 1 298 ? 6.385 5.252 -21.651 1.00 98.62 298 ALA A N 1
ATOM 2292 C CA . ALA A 1 298 ? 7.261 4.307 -22.331 1.00 98.62 298 ALA A CA 1
ATOM 2293 C C . ALA A 1 298 ? 6.588 2.937 -22.509 1.00 98.62 298 ALA A C 1
ATOM 2295 O O . ALA A 1 298 ? 6.652 2.364 -23.588 1.00 98.62 298 ALA A O 1
ATOM 2296 N N . LEU A 1 299 ? 5.895 2.436 -21.483 1.00 98.69 299 LEU A N 1
ATOM 2297 C CA . LEU A 1 299 ? 5.147 1.181 -21.558 1.00 98.69 299 LEU A CA 1
ATOM 2298 C C . LEU A 1 299 ? 4.001 1.262 -22.573 1.00 98.69 299 LEU A C 1
ATOM 2300 O O . LEU A 1 299 ? 3.821 0.325 -23.347 1.00 98.69 299 LEU A O 1
ATOM 2304 N N . GLU A 1 300 ? 3.268 2.376 -22.624 1.00 98.19 300 GLU A N 1
ATOM 2305 C CA . GLU A 1 300 ? 2.248 2.601 -23.658 1.00 98.19 300 GLU A CA 1
ATOM 2306 C C . GLU A 1 300 ? 2.852 2.629 -25.065 1.00 98.19 300 GLU A C 1
ATOM 2308 O O . GLU A 1 300 ? 2.303 2.014 -25.976 1.00 98.19 300 GLU A O 1
ATOM 2313 N N . ALA A 1 301 ? 3.994 3.302 -25.245 1.00 98.25 301 ALA A N 1
ATOM 2314 C CA . ALA A 1 301 ? 4.680 3.380 -26.535 1.00 98.25 301 ALA A CA 1
ATOM 2315 C C . ALA A 1 301 ? 5.163 2.008 -27.036 1.00 98.25 301 ALA A C 1
ATOM 2317 O O . ALA A 1 301 ? 5.154 1.761 -28.239 1.00 98.25 301 ALA A O 1
ATOM 2318 N N . GLU A 1 302 ? 5.540 1.113 -26.121 1.00 98.38 302 GLU A N 1
ATOM 2319 C CA . GLU A 1 302 ? 5.877 -0.281 -26.431 1.00 98.38 302 GLU A CA 1
ATOM 2320 C C . GLU A 1 302 ? 4.633 -1.156 -26.691 1.00 98.38 302 GLU A C 1
ATOM 2322 O O . GLU A 1 302 ? 4.749 -2.235 -27.266 1.00 98.38 302 GLU A O 1
ATOM 2327 N N . GLY A 1 303 ? 3.435 -0.700 -26.303 1.00 98.00 303 GLY A N 1
ATOM 2328 C CA . GLY A 1 303 ? 2.160 -1.384 -26.548 1.00 98.00 303 GLY A CA 1
ATOM 2329 C C . GLY A 1 303 ? 1.543 -2.084 -25.332 1.00 98.00 303 GLY A C 1
ATOM 2330 O O . GLY A 1 303 ? 0.634 -2.899 -25.493 1.00 98.00 303 GLY A O 1
ATOM 2331 N N . PHE A 1 304 ? 2.002 -1.797 -24.110 1.00 98.38 304 PHE A N 1
ATOM 2332 C CA . PHE A 1 304 ? 1.348 -2.291 -22.896 1.00 98.38 304 PHE A CA 1
ATOM 2333 C C . PHE A 1 304 ? 0.071 -1.503 -22.575 1.00 98.38 304 PHE A C 1
ATOM 2335 O O . PHE A 1 304 ? 0.022 -0.281 -22.691 1.00 98.38 304 PHE A O 1
ATOM 2342 N N . ALA A 1 305 ? -0.944 -2.205 -22.066 1.00 97.50 305 ALA A N 1
ATOM 2343 C CA . ALA A 1 305 ? -2.152 -1.589 -21.525 1.00 97.50 305 ALA A CA 1
ATOM 2344 C C . ALA A 1 305 ? -1.882 -1.025 -20.118 1.00 97.50 305 ALA A C 1
ATOM 2346 O O . ALA A 1 305 ? -2.004 -1.734 -19.112 1.00 97.50 305 ALA A O 1
ATOM 2347 N N . VAL A 1 306 ? -1.478 0.244 -20.047 1.00 98.19 306 VAL A N 1
ATOM 2348 C CA . VAL A 1 306 ? -1.250 0.951 -18.781 1.00 98.19 306 VAL A CA 1
ATOM 2349 C C . VAL A 1 306 ? -2.579 1.456 -18.229 1.00 98.19 306 VAL A C 1
ATOM 2351 O O . VAL A 1 306 ? -3.348 2.122 -18.915 1.00 98.19 306 VAL A O 1
ATOM 2354 N N . HIS A 1 307 ? -2.863 1.149 -16.966 1.00 97.75 307 HIS A N 1
ATOM 2355 C CA . HIS A 1 307 ? -4.058 1.641 -16.297 1.00 97.75 307 HIS A CA 1
ATOM 2356 C C . HIS A 1 307 ? -3.991 3.166 -16.130 1.00 97.75 307 HIS A C 1
ATOM 2358 O O . HIS A 1 307 ? -2.940 3.734 -15.819 1.00 97.75 307 HIS A O 1
ATOM 2364 N N . GLY A 1 308 ? -5.124 3.832 -16.317 1.00 96.06 308 GLY A N 1
ATOM 2365 C CA . GLY A 1 308 ? -5.264 5.269 -16.146 1.00 96.06 308 GLY A CA 1
ATOM 2366 C C . GLY A 1 308 ? -6.712 5.651 -15.886 1.00 96.06 308 GLY A C 1
ATOM 2367 O O . GLY A 1 308 ? -7.616 4.831 -16.032 1.00 96.06 308 GLY A O 1
ATOM 2368 N N . VAL A 1 309 ? -6.901 6.899 -15.479 1.00 95.38 309 VAL A N 1
ATOM 2369 C CA . VAL A 1 309 ? -8.202 7.503 -15.200 1.00 95.38 309 VAL A CA 1
ATOM 2370 C C . VAL A 1 309 ? -8.385 8.704 -16.116 1.00 95.38 309 VAL A C 1
ATOM 2372 O O . VAL A 1 309 ? -7.514 9.581 -16.194 1.00 95.38 309 VAL A O 1
ATOM 2375 N N . ASP A 1 310 ? -9.534 8.761 -16.783 1.00 91.62 310 ASP A N 1
ATOM 2376 C CA . ASP A 1 310 ? -9.875 9.840 -17.704 1.00 91.62 310 ASP A CA 1
ATOM 2377 C C . ASP A 1 310 ? -9.767 11.209 -17.018 1.00 91.62 310 ASP A C 1
ATOM 2379 O O . ASP A 1 310 ? -10.264 11.437 -15.912 1.00 91.62 310 ASP A O 1
ATOM 2383 N N . GLY A 1 311 ? -9.049 12.129 -17.664 1.00 91.69 311 GLY A N 1
ATOM 2384 C CA . GLY A 1 311 ? -8.771 13.466 -17.133 1.00 91.69 311 GLY A CA 1
ATOM 2385 C C . GLY A 1 311 ? -7.708 13.538 -16.024 1.00 91.69 311 GLY A C 1
ATOM 2386 O O . GLY A 1 311 ? -7.291 14.643 -15.685 1.00 91.69 311 GLY A O 1
ATOM 2387 N N . GLN A 1 312 ? -7.224 12.409 -15.488 1.00 93.56 312 GLN A N 1
ATOM 2388 C CA . GLN A 1 312 ? -6.183 12.367 -14.443 1.00 93.56 312 GLN A CA 1
ATOM 2389 C C . GLN A 1 312 ? -4.865 11.717 -14.904 1.00 93.56 312 GLN A C 1
ATOM 2391 O O . GLN A 1 312 ? -3.821 11.924 -14.277 1.00 93.56 312 GLN A O 1
ATOM 2396 N N . GLY A 1 313 ? -4.884 10.970 -16.012 1.00 96.06 313 GLY A N 1
ATOM 2397 C CA . GLY A 1 313 ? -3.722 10.249 -16.537 1.00 96.06 313 GLY A CA 1
ATOM 2398 C C . GLY A 1 313 ? -3.481 8.934 -15.792 1.00 96.06 313 GLY A C 1
ATOM 2399 O O . GLY A 1 313 ? -4.423 8.312 -15.316 1.00 96.06 313 GLY A O 1
ATOM 2400 N N . HIS A 1 314 ? -2.224 8.492 -15.689 1.00 97.38 314 HIS A N 1
ATOM 2401 C CA . HIS A 1 314 ? -1.898 7.184 -15.089 1.00 97.38 314 HIS A CA 1
ATOM 2402 C C . HIS A 1 314 ? -1.649 7.231 -13.585 1.00 97.38 314 HIS A C 1
ATOM 2404 O O . HIS A 1 314 ? -1.947 6.273 -12.878 1.00 97.38 314 HIS A O 1
ATOM 2410 N N . THR A 1 315 ? -1.034 8.311 -13.092 1.00 97.56 315 THR A N 1
ATOM 2411 C CA . THR A 1 315 ? -0.611 8.391 -11.691 1.00 97.56 315 THR A CA 1
ATOM 2412 C C . THR A 1 315 ? -0.233 9.806 -11.255 1.00 97.56 315 THR A C 1
ATOM 2414 O O . THR A 1 315 ? 0.287 10.617 -12.031 1.00 97.56 315 THR A O 1
ATOM 2417 N N . GLN A 1 316 ? -0.435 10.065 -9.968 1.00 96.81 316 GLN A N 1
ATOM 2418 C CA . GLN A 1 316 ? 0.117 11.174 -9.191 1.00 96.81 316 GLN A CA 1
ATOM 2419 C C . GLN A 1 316 ? 1.021 10.667 -8.048 1.00 96.81 316 GLN A C 1
ATOM 2421 O O . GLN A 1 316 ? 1.311 11.404 -7.111 1.00 96.81 316 GLN A O 1
ATOM 2426 N N . SER A 1 317 ? 1.486 9.415 -8.115 1.00 97.31 317 SER A N 1
ATOM 2427 C CA . SER A 1 317 ? 2.377 8.793 -7.128 1.00 97.31 317 SER A CA 1
ATOM 2428 C C . SER A 1 317 ? 3.596 8.126 -7.794 1.00 97.31 317 SER A C 1
ATOM 2430 O O . SER A 1 317 ? 3.852 8.307 -8.983 1.00 97.31 317 SER A O 1
ATOM 2432 N N . HIS A 1 318 ? 4.350 7.327 -7.032 1.00 97.81 318 HIS A N 1
ATOM 2433 C CA . HIS A 1 318 ? 5.423 6.467 -7.552 1.00 97.81 318 HIS A CA 1
ATOM 2434 C C . HIS A 1 318 ? 4.928 5.109 -8.078 1.00 97.81 318 HIS A C 1
ATOM 2436 O O . HIS A 1 318 ? 5.737 4.282 -8.501 1.00 97.81 318 HIS A O 1
ATOM 2442 N N . HIS A 1 319 ? 3.625 4.838 -7.999 1.00 97.75 319 HIS A N 1
ATOM 2443 C CA . HIS A 1 319 ? 3.028 3.612 -8.505 1.00 97.75 319 HIS A CA 1
ATOM 2444 C C . HIS A 1 319 ? 2.453 3.785 -9.908 1.00 97.75 319 HIS A C 1
ATOM 2446 O O . HIS A 1 319 ? 1.990 4.860 -10.282 1.00 97.75 319 HIS A O 1
ATOM 2452 N N . LEU A 1 320 ? 2.405 2.671 -10.629 1.00 97.06 320 LEU A N 1
ATOM 2453 C CA . LEU A 1 320 ? 1.675 2.462 -11.873 1.00 97.06 320 LEU A CA 1
ATOM 2454 C C . LEU A 1 320 ? 0.992 1.099 -11.815 1.00 97.06 320 LEU A C 1
ATOM 2456 O O . LEU A 1 320 ? 1.379 0.238 -11.014 1.00 97.06 320 LEU A O 1
ATOM 2460 N N . ALA A 1 321 ? 0.035 0.876 -12.708 1.00 97.88 321 ALA A N 1
ATOM 2461 C CA . ALA A 1 321 ? -0.526 -0.446 -12.908 1.00 97.88 321 ALA A CA 1
ATOM 2462 C C . ALA A 1 321 ? -0.676 -0.786 -14.393 1.00 97.88 321 ALA A C 1
ATOM 2464 O O . ALA A 1 321 ? -0.959 0.089 -15.206 1.00 97.88 321 ALA A O 1
ATOM 2465 N N . LEU A 1 322 ? -0.490 -2.059 -14.734 1.00 98.31 322 LEU A N 1
ATOM 2466 C CA . LEU A 1 322 ? -0.804 -2.620 -16.049 1.00 98.31 322 LEU A CA 1
ATOM 2467 C C . LEU A 1 322 ? -2.041 -3.503 -15.952 1.00 98.31 322 LEU A C 1
ATOM 2469 O O . LEU A 1 322 ? -2.241 -4.163 -14.931 1.00 98.31 322 LEU A O 1
ATOM 2473 N N . HIS A 1 323 ? -2.828 -3.567 -17.023 1.00 98.06 323 HIS A N 1
ATOM 2474 C CA . HIS A 1 323 ? -3.877 -4.576 -17.158 1.00 98.06 323 HIS A CA 1
ATOM 2475 C C . HIS A 1 323 ? -3.224 -5.932 -17.418 1.00 98.06 323 HIS A C 1
ATOM 2477 O O . HIS A 1 323 ? -2.387 -6.065 -18.311 1.00 98.06 323 HIS A O 1
ATOM 2483 N N . ALA A 1 324 ? -3.596 -6.948 -16.643 1.00 97.44 324 ALA A N 1
ATOM 2484 C CA . ALA A 1 324 ? -2.929 -8.245 -16.694 1.00 97.44 324 ALA A CA 1
ATOM 2485 C C . ALA A 1 324 ? -3.622 -9.271 -17.598 1.00 97.44 324 ALA A C 1
ATOM 2487 O O . ALA A 1 324 ? -3.008 -10.285 -17.924 1.00 97.44 324 ALA A O 1
ATOM 2488 N N . ALA A 1 325 ? -4.863 -9.029 -18.035 1.00 97.31 325 ALA 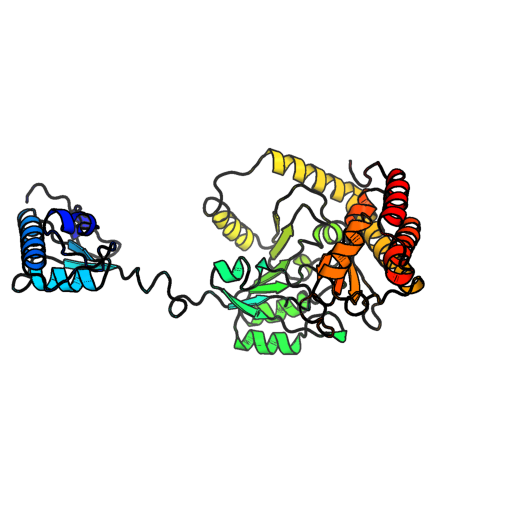A N 1
ATOM 2489 C CA . ALA A 1 325 ? -5.576 -9.946 -18.929 1.00 97.31 325 ALA A CA 1
ATOM 2490 C C . ALA A 1 325 ? -4.819 -10.214 -20.251 1.00 97.31 325 ALA A C 1
ATOM 2492 O O . ALA A 1 325 ? -4.626 -11.386 -20.580 1.00 97.31 325 ALA A O 1
ATOM 2493 N N . PRO A 1 326 ? -4.258 -9.202 -20.954 1.00 95.88 326 PRO A N 1
ATOM 2494 C CA . PRO A 1 326 ? -3.411 -9.434 -22.135 1.00 95.88 326 PRO A CA 1
ATOM 2495 C C . PRO A 1 326 ? -2.098 -10.168 -21.819 1.00 95.88 326 PRO A C 1
ATOM 2497 O O . PRO A 1 326 ? -1.387 -10.606 -22.721 1.00 95.88 326 PRO A O 1
ATOM 2500 N N . LEU A 1 327 ? -1.758 -10.273 -20.532 1.00 95.69 327 LEU A N 1
ATOM 2501 C CA . LEU A 1 327 ? -0.538 -10.880 -20.019 1.00 95.69 327 LEU A CA 1
ATOM 2502 C C . LEU A 1 327 ? -0.806 -12.253 -19.362 1.00 95.69 327 LEU A C 1
ATOM 2504 O O . LEU A 1 327 ? 0.083 -12.835 -18.746 1.00 95.69 327 LEU A O 1
ATOM 2508 N N . GLY A 1 328 ? -2.026 -12.790 -19.482 1.00 94.94 328 GLY A N 1
ATOM 2509 C CA . GLY A 1 328 ? -2.393 -14.096 -18.926 1.00 94.94 328 GLY A CA 1
ATOM 2510 C C . GLY A 1 328 ? -2.517 -14.140 -17.399 1.00 94.94 328 GLY A C 1
ATOM 2511 O O . GLY A 1 328 ? -2.495 -15.230 -16.836 1.00 94.94 328 GLY A O 1
ATOM 2512 N N . GLY A 1 329 ? -2.642 -12.985 -16.736 1.00 97.62 329 GLY A N 1
ATOM 2513 C CA . GLY A 1 329 ? -2.773 -12.872 -15.280 1.00 97.62 329 GLY A CA 1
ATOM 2514 C C . GLY A 1 329 ? -1.577 -12.200 -14.607 1.00 97.62 329 GLY A C 1
ATOM 2515 O O . GLY A 1 329 ? -0.438 -12.274 -15.067 1.00 97.62 329 GLY A O 1
ATOM 2516 N N . GLY A 1 330 ? -1.840 -11.481 -13.517 1.00 97.31 330 GLY A N 1
ATOM 2517 C CA . GLY A 1 330 ? -0.857 -10.618 -12.870 1.00 97.31 330 GLY A CA 1
ATOM 2518 C C . GLY A 1 330 ? 0.264 -11.394 -12.187 1.00 97.31 330 GLY A C 1
ATOM 2519 O O . GLY A 1 330 ? 1.432 -11.009 -12.301 1.00 97.31 330 GLY A O 1
ATOM 2520 N N . GLN A 1 331 ? -0.048 -12.502 -11.508 1.00 96.62 331 GLN A N 1
ATOM 2521 C CA . GLN A 1 331 ? 0.973 -13.358 -10.903 1.00 96.62 331 GLN A CA 1
ATOM 2522 C C . GLN A 1 331 ? 1.709 -14.172 -11.966 1.00 96.62 331 GLN A C 1
ATOM 2524 O O . GLN A 1 331 ? 2.934 -14.290 -11.891 1.00 96.62 331 GLN A O 1
ATOM 2529 N N . ALA A 1 332 ? 1.000 -14.700 -12.968 1.00 96.94 332 ALA A N 1
ATOM 2530 C CA . ALA A 1 332 ? 1.604 -15.412 -14.091 1.00 96.94 332 ALA A CA 1
ATOM 2531 C C . ALA A 1 332 ? 2.625 -14.538 -14.839 1.00 96.94 332 ALA A C 1
ATOM 2533 O O . ALA A 1 332 ? 3.786 -14.927 -14.996 1.00 96.94 332 ALA A O 1
ATOM 2534 N N . ALA A 1 333 ? 2.231 -13.320 -15.214 1.00 97.25 333 ALA A N 1
ATOM 2535 C CA . ALA A 1 333 ? 3.109 -12.364 -15.875 1.00 97.25 333 ALA A CA 1
ATOM 2536 C C . ALA A 1 333 ? 4.307 -11.963 -15.002 1.00 97.25 333 ALA A C 1
ATOM 2538 O O . ALA A 1 333 ? 5.441 -11.947 -15.484 1.00 97.25 333 ALA A O 1
ATOM 2539 N N . SER A 1 334 ? 4.085 -11.707 -13.705 1.00 97.38 334 SER A N 1
ATOM 2540 C CA . SER A 1 334 ? 5.167 -11.365 -12.770 1.00 97.38 334 SER A CA 1
ATOM 2541 C C . SER A 1 334 ? 6.210 -12.484 -12.659 1.00 97.38 334 SER A C 1
ATOM 2543 O O . SER A 1 334 ? 7.408 -12.204 -12.641 1.00 97.38 334 SER A O 1
ATOM 2545 N N . LYS A 1 335 ? 5.784 -13.756 -12.637 1.00 97.50 335 LYS A N 1
ATOM 2546 C CA . LYS A 1 335 ? 6.701 -14.910 -12.602 1.00 97.50 335 LYS A CA 1
ATOM 2547 C C . LYS A 1 335 ? 7.556 -14.998 -13.863 1.00 97.50 335 LYS A C 1
ATOM 2549 O O . LYS A 1 335 ? 8.764 -15.179 -13.759 1.00 97.50 335 LYS A O 1
ATOM 2554 N N . ARG A 1 336 ? 6.954 -14.816 -15.039 1.00 97.00 336 ARG A N 1
ATOM 2555 C CA . ARG A 1 336 ? 7.690 -14.832 -16.310 1.00 97.00 336 ARG A CA 1
ATOM 2556 C C . ARG A 1 336 ? 8.661 -13.655 -16.426 1.00 97.00 336 ARG A C 1
ATOM 2558 O O . ARG A 1 336 ? 9.799 -13.850 -16.830 1.00 97.00 336 ARG A O 1
ATOM 2565 N N . LEU A 1 337 ? 8.269 -12.448 -16.019 1.00 97.56 337 LEU A N 1
ATOM 2566 C CA . LEU A 1 337 ? 9.185 -11.299 -15.965 1.00 97.56 337 LEU A CA 1
ATOM 2567 C C . LEU A 1 337 ? 10.357 -11.534 -14.997 1.00 97.56 337 LEU A C 1
ATOM 2569 O O . LEU A 1 337 ? 11.492 -11.156 -15.304 1.00 97.56 337 LEU A O 1
ATOM 2573 N N . ALA A 1 338 ? 10.131 -12.242 -13.887 1.00 98.19 338 ALA A N 1
ATOM 2574 C CA . ALA A 1 338 ? 11.199 -12.612 -12.961 1.00 98.19 338 ALA A CA 1
ATOM 2575 C C . ALA A 1 338 ? 12.246 -13.545 -13.601 1.00 98.19 338 ALA A C 1
ATOM 2577 O O . ALA A 1 338 ? 13.425 -13.476 -13.247 1.00 98.19 338 ALA A O 1
ATOM 2578 N N . GLU A 1 339 ? 11.879 -14.353 -14.603 1.00 98.31 339 GLU A N 1
ATOM 2579 C CA . GLU A 1 339 ? 12.840 -15.143 -15.388 1.00 98.31 339 GLU A CA 1
ATOM 2580 C C . GLU A 1 339 ? 13.799 -14.260 -16.204 1.00 98.31 339 GLU A C 1
ATOM 2582 O O . GLU A 1 339 ? 14.910 -14.691 -16.517 1.00 98.31 339 GLU A O 1
ATOM 2587 N N . ALA A 1 340 ? 13.422 -13.018 -16.505 1.00 98.38 340 ALA A N 1
ATOM 2588 C CA . ALA A 1 340 ? 14.285 -12.008 -17.109 1.00 98.38 340 ALA A CA 1
ATOM 2589 C C . ALA A 1 340 ? 14.944 -11.077 -16.070 1.00 98.38 340 ALA A C 1
ATOM 2591 O O . ALA A 1 340 ? 15.562 -10.087 -16.446 1.00 98.38 340 ALA A O 1
ATOM 2592 N N . ASN A 1 341 ? 14.849 -11.387 -14.770 1.00 97.94 341 ASN A N 1
ATOM 2593 C CA . ASN A 1 341 ? 15.323 -10.547 -13.662 1.00 97.94 341 ASN A CA 1
ATOM 2594 C C . ASN A 1 341 ? 14.578 -9.200 -13.525 1.00 97.94 341 ASN A C 1
ATOM 2596 O O . ASN A 1 341 ? 15.133 -8.225 -13.022 1.00 97.94 341 ASN A O 1
ATOM 2600 N N . ILE A 1 342 ? 13.310 -9.157 -13.948 1.00 98.00 342 ILE A N 1
ATOM 2601 C CA . ILE A 1 342 ? 12.399 -8.020 -13.766 1.00 98.00 342 ILE A CA 1
ATOM 2602 C C . ILE A 1 342 ? 11.352 -8.414 -12.718 1.00 98.00 342 ILE A C 1
ATOM 2604 O O . ILE A 1 342 ? 10.511 -9.277 -12.955 1.00 98.00 342 ILE A O 1
ATOM 2608 N N . LEU A 1 343 ? 11.415 -7.803 -11.534 1.00 97.62 343 LEU A N 1
ATOM 2609 C CA . LEU A 1 343 ? 10.601 -8.201 -10.382 1.00 97.62 343 LEU A CA 1
ATOM 2610 C C . LEU A 1 343 ? 9.399 -7.272 -10.212 1.00 97.62 343 LEU A C 1
ATOM 2612 O O . LEU A 1 343 ? 9.545 -6.135 -9.771 1.00 97.62 343 LEU A O 1
ATOM 2616 N N . LEU A 1 344 ? 8.212 -7.780 -10.534 1.00 96.62 344 LEU A N 1
ATOM 2617 C CA . LEU A 1 344 ? 6.930 -7.096 -10.353 1.00 96.62 344 LEU A CA 1
ATOM 2618 C C . LEU A 1 344 ? 5.996 -7.942 -9.478 1.00 96.62 344 LEU A C 1
ATOM 2620 O O . LEU A 1 344 ? 6.349 -9.041 -9.052 1.00 96.62 344 LEU A O 1
ATOM 2624 N N . CYS A 1 345 ? 4.805 -7.423 -9.183 1.00 94.75 345 CYS A N 1
ATOM 2625 C CA . CYS A 1 345 ? 3.799 -8.153 -8.421 1.00 94.75 345 CYS A CA 1
ATOM 2626 C C . CYS A 1 345 ? 2.406 -7.916 -9.002 1.00 94.75 345 CYS A C 1
ATOM 2628 O O . CYS A 1 345 ? 2.061 -6.785 -9.353 1.00 94.75 345 CYS A O 1
ATOM 2630 N N . GLY A 1 346 ? 1.594 -8.972 -9.054 1.00 96.19 346 GLY A N 1
ATOM 2631 C CA . GLY A 1 346 ? 0.179 -8.849 -9.378 1.00 96.19 346 GLY A CA 1
ATOM 2632 C C . GLY A 1 346 ? -0.576 -8.043 -8.314 1.00 96.19 346 GLY A C 1
ATOM 2633 O O . GLY A 1 346 ? -0.223 -8.056 -7.133 1.00 96.19 346 GLY A O 1
ATOM 2634 N N . ILE A 1 347 ? -1.631 -7.350 -8.726 1.00 95.81 347 ILE A N 1
ATOM 2635 C CA . ILE A 1 347 ? -2.509 -6.573 -7.847 1.00 95.81 347 ILE A CA 1
ATOM 2636 C C . ILE A 1 347 ? -3.949 -6.608 -8.368 1.00 95.81 347 ILE A C 1
ATOM 2638 O O . ILE A 1 347 ? -4.168 -6.853 -9.552 1.00 95.81 347 ILE A O 1
ATOM 2642 N N . GLY A 1 348 ? -4.922 -6.357 -7.493 1.00 94.06 348 GLY A N 1
ATOM 2643 C CA . GLY A 1 348 ? -6.294 -6.084 -7.913 1.00 94.06 348 GLY A CA 1
ATOM 2644 C C . GLY A 1 348 ? -6.424 -4.701 -8.558 1.00 94.06 348 GLY A C 1
ATOM 2645 O O . GLY A 1 348 ? -5.785 -3.742 -8.122 1.00 94.06 348 GLY A O 1
ATOM 2646 N N . LEU A 1 349 ? -7.257 -4.621 -9.590 1.00 95.50 349 LEU A N 1
ATOM 2647 C CA . LEU A 1 349 ? -7.742 -3.399 -10.227 1.00 95.50 349 LEU A CA 1
ATOM 2648 C C . LEU A 1 349 ? -9.271 -3.477 -10.356 1.00 95.50 349 LEU A C 1
ATOM 2650 O O . LEU A 1 349 ? -9.803 -4.587 -10.480 1.00 95.50 349 LEU A O 1
ATOM 2654 N N . PRO A 1 350 ? -9.995 -2.345 -10.399 1.00 93.94 350 PRO A N 1
ATOM 2655 C CA . PRO A 1 350 ? -11.444 -2.340 -10.580 1.00 93.94 350 PRO A CA 1
ATOM 2656 C C . PRO A 1 350 ? -11.808 -2.464 -12.071 1.00 93.94 350 PRO A C 1
ATOM 2658 O O . PRO A 1 350 ? -12.487 -1.618 -12.646 1.00 93.94 350 PRO A O 1
ATOM 2661 N N . ILE A 1 351 ? -11.296 -3.518 -12.703 1.00 94.56 351 ILE A N 1
ATOM 2662 C CA . ILE A 1 351 ? -11.538 -3.918 -14.094 1.00 94.56 351 ILE A CA 1
ATOM 2663 C C . ILE A 1 351 ? -11.926 -5.399 -14.120 1.00 94.56 351 ILE A C 1
ATOM 2665 O O . ILE A 1 351 ? -11.885 -6.069 -13.084 1.00 94.56 351 ILE A O 1
ATOM 2669 N N . ASP A 1 352 ? -12.263 -5.925 -15.296 1.00 95.38 352 ASP A N 1
ATOM 2670 C CA . ASP A 1 352 ? -12.670 -7.323 -15.437 1.00 95.38 352 ASP A CA 1
ATOM 2671 C C . ASP A 1 352 ? -11.644 -8.296 -14.817 1.00 95.38 352 ASP A C 1
ATOM 2673 O O . ASP A 1 352 ? -10.427 -8.103 -14.947 1.00 95.38 352 ASP A O 1
ATOM 2677 N N . PRO A 1 353 ? -12.109 -9.327 -14.089 1.00 95.38 353 PRO A N 1
ATOM 2678 C CA . PRO A 1 353 ? -11.228 -10.283 -13.435 1.00 95.38 353 PRO A CA 1
ATOM 2679 C C . PRO A 1 353 ? -10.518 -11.184 -14.453 1.00 95.38 353 PRO A C 1
ATOM 2681 O O . PRO A 1 353 ? -11.016 -11.437 -15.549 1.00 95.38 353 PRO A O 1
ATOM 2684 N N . VAL A 1 354 ? -9.372 -11.736 -14.050 1.00 96.38 354 VAL A N 1
ATOM 2685 C CA . VAL A 1 354 ? -8.703 -12.833 -14.761 1.00 96.38 354 VAL A CA 1
ATOM 2686 C C . VAL A 1 354 ? -8.965 -14.115 -13.980 1.00 96.38 354 VAL A C 1
ATOM 2688 O O . VAL A 1 354 ? -8.723 -14.169 -12.777 1.00 96.38 354 VAL A O 1
ATOM 2691 N N . GLU A 1 355 ? -9.493 -15.147 -14.634 1.00 95.25 355 GLU A N 1
ATOM 2692 C CA . GLU A 1 355 ? -9.840 -16.395 -13.952 1.00 95.25 355 GLU A CA 1
ATOM 2693 C C . GLU A 1 355 ? -8.603 -17.035 -13.298 1.00 95.25 355 GLU A C 1
ATOM 2695 O O . GLU A 1 355 ? -7.601 -17.305 -13.957 1.00 95.25 355 GLU A O 1
ATOM 2700 N N . GLY A 1 356 ? -8.671 -17.263 -11.982 1.00 95.50 356 GLY A N 1
ATOM 2701 C CA . GLY A 1 356 ? -7.601 -17.907 -11.214 1.00 95.50 356 GLY A CA 1
ATOM 2702 C C . GLY A 1 356 ? -6.358 -17.048 -10.935 1.00 95.50 356 GLY A C 1
ATOM 2703 O O . GLY A 1 356 ? -5.406 -17.567 -10.353 1.00 95.50 356 GLY A O 1
ATOM 2704 N N . ASP A 1 357 ? -6.347 -15.762 -11.301 1.00 96.75 357 ASP A N 1
ATOM 2705 C CA . ASP A 1 357 ? -5.210 -14.855 -11.085 1.00 96.75 357 ASP A CA 1
ATOM 2706 C C . ASP A 1 357 ? -5.684 -13.412 -10.783 1.00 96.75 357 ASP A C 1
ATOM 2708 O O . ASP A 1 357 ? -6.871 -13.098 -10.760 1.00 96.75 357 ASP A O 1
ATOM 2712 N N . LEU A 1 358 ? -4.746 -12.510 -10.504 1.00 95.94 358 LEU A N 1
ATOM 2713 C CA . LEU A 1 358 ? -4.970 -11.079 -10.351 1.00 95.94 358 LEU A CA 1
ATOM 2714 C C . LEU A 1 358 ? -5.088 -10.405 -11.723 1.00 95.94 358 LEU A C 1
ATOM 2716 O O . LEU A 1 358 ? -4.408 -10.772 -12.680 1.00 95.94 358 LEU A O 1
ATOM 2720 N N . ASN A 1 359 ? -5.930 -9.381 -11.810 1.00 96.69 359 ASN A N 1
ATOM 2721 C CA . ASN A 1 359 ? -6.241 -8.677 -13.055 1.00 96.69 359 ASN A CA 1
ATOM 2722 C C . ASN A 1 359 ? -5.335 -7.470 -13.347 1.00 96.69 359 ASN A C 1
ATOM 2724 O O . ASN A 1 359 ? -5.415 -6.899 -14.435 1.00 96.69 359 ASN A O 1
ATOM 2728 N N . GLY A 1 360 ? -4.436 -7.108 -12.431 1.00 97.38 360 GLY A N 1
ATOM 2729 C CA . GLY A 1 360 ? -3.442 -6.060 -12.625 1.00 97.38 360 GLY A CA 1
ATOM 2730 C C . GLY A 1 360 ? -2.021 -6.479 -12.257 1.00 97.38 360 GLY A C 1
ATOM 2731 O O . GLY A 1 360 ? -1.796 -7.469 -11.560 1.00 97.38 360 GLY A O 1
ATOM 2732 N N . ILE A 1 361 ? -1.044 -5.686 -12.697 1.00 98.06 361 ILE A N 1
ATOM 2733 C CA . ILE A 1 361 ? 0.352 -5.731 -12.233 1.00 98.06 361 ILE A CA 1
ATOM 2734 C C . ILE A 1 361 ? 0.697 -4.365 -11.659 1.00 98.06 361 ILE A C 1
ATOM 2736 O O . ILE A 1 361 ? 0.578 -3.371 -12.367 1.00 98.06 361 ILE A O 1
ATOM 2740 N N . ARG A 1 362 ? 1.154 -4.304 -10.406 1.00 97.38 362 ARG A N 1
ATOM 2741 C CA . ARG A 1 362 ? 1.641 -3.067 -9.784 1.00 97.38 362 ARG A CA 1
ATOM 2742 C C . ARG A 1 362 ? 3.129 -2.891 -10.053 1.00 97.38 362 ARG A C 1
ATOM 2744 O O . ARG A 1 362 ? 3.928 -3.781 -9.760 1.00 97.38 362 ARG A O 1
ATOM 2751 N N . ILE A 1 363 ? 3.499 -1.692 -10.484 1.00 98.06 363 ILE A N 1
ATOM 2752 C CA . ILE A 1 363 ? 4.888 -1.260 -10.648 1.00 98.06 363 ILE A CA 1
ATOM 2753 C C . ILE A 1 363 ? 5.141 -0.084 -9.703 1.00 98.06 363 ILE A C 1
ATOM 2755 O O . ILE A 1 363 ? 4.289 0.790 -9.570 1.00 98.06 363 ILE A O 1
ATOM 2759 N N . GLY A 1 364 ? 6.291 -0.071 -9.030 1.00 97.44 364 GLY A N 1
ATOM 2760 C CA . GLY A 1 364 ? 6.734 1.039 -8.187 1.00 97.44 364 GLY A CA 1
ATOM 2761 C C . GLY A 1 364 ? 8.126 1.509 -8.598 1.00 97.44 364 GLY A C 1
ATOM 2762 O O . GLY A 1 364 ? 8.984 0.682 -8.904 1.00 97.44 364 GLY A O 1
ATOM 2763 N N . THR A 1 365 ? 8.353 2.822 -8.620 1.00 98.19 365 THR A N 1
ATOM 2764 C CA . THR A 1 365 ? 9.625 3.421 -9.065 1.00 98.19 365 THR A CA 1
ATOM 2765 C C . THR A 1 365 ? 10.600 3.744 -7.932 1.00 98.19 365 THR A C 1
ATOM 2767 O O . THR A 1 365 ? 11.749 4.083 -8.191 1.00 98.19 365 THR A O 1
ATOM 2770 N N . GLN A 1 366 ? 10.186 3.589 -6.675 1.00 96.94 366 GLN A N 1
ATOM 2771 C CA . GLN A 1 366 ? 10.933 4.023 -5.493 1.00 96.94 366 GLN A CA 1
ATOM 2772 C C . GLN A 1 366 ? 12.325 3.384 -5.365 1.00 96.94 366 GLN A C 1
ATOM 2774 O O . GLN A 1 366 ? 13.296 4.064 -5.044 1.00 96.94 366 GLN A O 1
ATOM 2779 N N . GLU A 1 367 ? 12.435 2.086 -5.660 1.00 95.81 367 GLU A N 1
ATOM 2780 C CA . GLU A 1 367 ? 13.691 1.335 -5.534 1.00 95.81 367 GLU A CA 1
ATOM 2781 C C . GLU A 1 367 ? 14.689 1.758 -6.615 1.00 95.81 367 GLU A C 1
ATOM 2783 O O . GLU A 1 367 ? 15.820 2.135 -6.323 1.00 95.81 367 GLU A O 1
ATOM 2788 N N . ILE A 1 368 ? 14.250 1.769 -7.875 1.00 96.94 368 ILE A N 1
ATOM 2789 C CA . ILE A 1 368 ? 15.099 2.158 -9.004 1.00 96.94 368 ILE A CA 1
ATOM 2790 C C . ILE A 1 368 ? 15.510 3.633 -8.926 1.00 96.94 368 ILE A C 1
ATOM 2792 O O . ILE A 1 368 ? 16.640 3.972 -9.270 1.00 96.94 368 ILE A O 1
ATOM 2796 N N . THR A 1 369 ? 14.645 4.503 -8.395 1.00 97.81 369 THR A N 1
ATOM 2797 C CA . THR A 1 369 ? 14.992 5.898 -8.107 1.00 97.81 369 THR A CA 1
ATOM 2798 C C . THR A 1 369 ? 16.115 5.997 -7.073 1.00 97.81 369 THR A C 1
ATOM 2800 O O . THR A 1 369 ? 17.056 6.755 -7.291 1.00 97.81 369 THR A O 1
ATOM 2803 N N . ARG A 1 370 ? 16.082 5.210 -5.986 1.00 96.12 370 ARG A N 1
ATOM 2804 C CA . ARG A 1 370 ? 17.180 5.170 -4.996 1.00 96.12 370 ARG A CA 1
ATOM 2805 C C . ARG A 1 370 ? 18.482 4.610 -5.557 1.00 96.12 370 ARG A C 1
ATOM 2807 O O . ARG A 1 370 ? 19.538 4.909 -5.023 1.00 96.12 370 ARG A O 1
ATOM 2814 N N . GLN A 1 371 ? 18.421 3.852 -6.645 1.00 96.38 371 GLN A N 1
ATOM 2815 C CA . GLN A 1 371 ? 19.593 3.356 -7.375 1.00 96.38 371 GLN A CA 1
ATOM 2816 C C . GLN A 1 371 ? 20.103 4.353 -8.435 1.00 96.38 371 GLN A C 1
ATOM 2818 O O . GLN A 1 371 ? 20.984 4.023 -9.223 1.00 96.38 371 GLN A O 1
ATOM 2823 N N . GLY A 1 372 ? 19.534 5.562 -8.501 1.00 96.44 372 GLY A N 1
ATOM 2824 C CA . GLY A 1 372 ? 19.974 6.623 -9.410 1.00 96.44 372 GLY A CA 1
ATOM 2825 C C . GLY A 1 372 ? 19.319 6.596 -10.789 1.00 96.44 372 GLY A C 1
ATOM 2826 O O . GLY A 1 372 ? 19.712 7.360 -11.671 1.00 96.44 372 GLY A O 1
ATOM 2827 N N . MET A 1 373 ? 18.312 5.745 -11.011 1.00 97.75 373 MET A N 1
ATOM 2828 C CA . MET A 1 373 ? 17.584 5.739 -12.279 1.00 97.75 373 MET A CA 1
ATOM 2829 C C 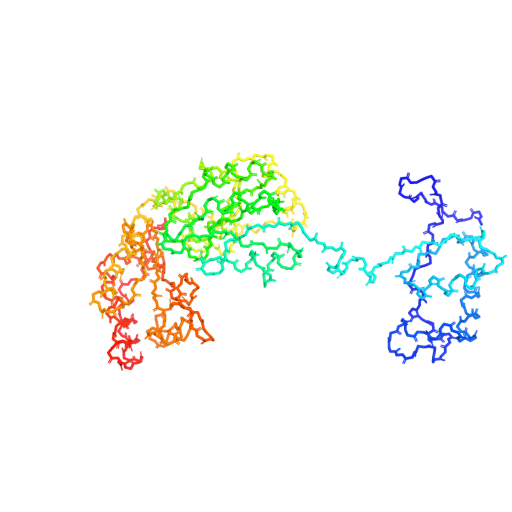. MET A 1 373 ? 16.668 6.965 -12.380 1.00 97.75 373 MET A C 1
ATOM 2831 O O . MET A 1 373 ? 15.863 7.230 -11.487 1.00 97.75 373 MET A O 1
ATOM 2835 N N . GLY A 1 374 ? 16.769 7.693 -13.494 1.00 95.62 374 GLY A N 1
ATOM 2836 C CA . GLY A 1 374 ? 15.887 8.808 -13.863 1.00 95.62 374 GLY A CA 1
ATOM 2837 C C . GLY A 1 374 ? 15.019 8.490 -15.087 1.00 95.62 374 GLY A C 1
ATOM 2838 O O . GLY A 1 374 ? 15.005 7.360 -15.571 1.00 95.62 374 GLY A O 1
ATOM 2839 N N . ALA A 1 375 ? 14.347 9.500 -15.646 1.00 90.94 375 ALA A N 1
ATOM 2840 C CA . ALA A 1 375 ? 13.376 9.329 -16.734 1.00 90.94 375 ALA A CA 1
ATOM 2841 C C . ALA A 1 375 ? 13.915 8.547 -17.952 1.00 90.94 375 ALA A C 1
ATOM 2843 O O . ALA A 1 375 ? 13.207 7.704 -18.496 1.00 90.94 375 ALA A O 1
ATOM 2844 N N . ASN A 1 376 ? 15.182 8.753 -18.336 1.00 90.56 376 ASN A N 1
ATOM 2845 C CA . ASN A 1 376 ? 15.805 8.047 -19.465 1.00 90.56 376 ASN A CA 1
ATOM 2846 C C . ASN A 1 376 ? 15.885 6.527 -19.251 1.00 90.56 376 ASN A C 1
ATOM 2848 O O . ASN A 1 376 ? 15.731 5.762 -20.198 1.00 90.56 376 ASN A O 1
ATOM 2852 N N . ALA A 1 377 ? 16.086 6.083 -18.007 1.00 97.81 377 ALA A N 1
ATOM 2853 C CA . ALA A 1 377 ? 16.133 4.663 -17.671 1.00 97.81 377 ALA A CA 1
ATOM 2854 C C . ALA A 1 377 ? 14.768 3.984 -17.862 1.00 97.81 377 ALA A C 1
ATOM 2856 O O . ALA A 1 377 ? 14.706 2.788 -18.130 1.00 97.81 377 ALA A O 1
ATOM 2857 N N . MET A 1 378 ? 13.669 4.738 -17.755 1.00 98.62 378 MET A N 1
ATOM 2858 C CA . MET A 1 378 ? 12.317 4.184 -17.848 1.00 98.62 378 MET A CA 1
ATOM 2859 C C . MET A 1 378 ? 11.996 3.659 -19.249 1.00 98.62 378 MET A C 1
ATOM 2861 O O . MET A 1 378 ? 11.314 2.645 -19.373 1.00 98.62 378 MET A O 1
ATOM 2865 N N . ALA A 1 379 ? 12.522 4.313 -20.291 1.00 98.25 379 ALA A N 1
ATOM 2866 C CA . ALA A 1 379 ? 12.389 3.847 -21.669 1.00 98.25 379 ALA A CA 1
ATOM 2867 C C . ALA A 1 379 ? 13.072 2.488 -21.870 1.00 98.25 379 ALA A C 1
ATOM 2869 O O . ALA A 1 379 ? 12.487 1.576 -22.446 1.00 98.25 379 ALA A O 1
ATOM 2870 N N . GLU A 1 380 ? 14.277 2.323 -21.323 1.00 98.31 380 GLU A N 1
ATOM 2871 C CA . GLU A 1 380 ? 15.007 1.058 -21.409 1.00 98.31 380 GLU A CA 1
ATOM 2872 C C . GLU A 1 380 ? 14.311 -0.064 -20.627 1.00 98.31 380 GLU A C 1
ATOM 2874 O O . GLU A 1 380 ? 14.211 -1.187 -21.117 1.00 98.31 380 GLU A O 1
ATOM 2879 N N . ILE A 1 381 ? 13.754 0.236 -19.447 1.00 98.56 381 ILE A N 1
ATOM 2880 C CA . ILE A 1 381 ? 12.956 -0.732 -18.678 1.00 98.56 381 ILE A CA 1
ATOM 2881 C C . ILE A 1 381 ? 11.734 -1.191 -19.484 1.00 98.56 381 ILE A C 1
ATOM 2883 O O . ILE A 1 381 ? 11.500 -2.396 -19.594 1.00 98.56 381 ILE A O 1
ATOM 2887 N N . ALA A 1 382 ? 10.977 -0.256 -20.069 1.00 98.62 382 ALA A N 1
ATOM 2888 C CA . ALA A 1 382 ? 9.814 -0.583 -20.892 1.00 98.62 382 ALA A CA 1
ATOM 2889 C C . ALA A 1 382 ? 10.200 -1.456 -22.095 1.00 98.62 382 ALA A C 1
ATOM 2891 O O . ALA A 1 382 ? 9.575 -2.494 -22.321 1.00 98.62 382 ALA A O 1
ATOM 2892 N N . ARG A 1 383 ? 11.288 -1.106 -22.792 1.00 98.50 383 ARG A N 1
ATOM 2893 C CA . ARG A 1 383 ? 11.830 -1.883 -23.912 1.00 98.50 383 ARG A CA 1
ATOM 2894 C C . ARG A 1 383 ? 12.214 -3.303 -23.496 1.00 98.50 383 ARG A C 1
ATOM 2896 O O . ARG A 1 383 ? 11.883 -4.264 -24.185 1.00 98.50 383 ARG A O 1
ATOM 2903 N N . LEU A 1 384 ? 12.895 -3.476 -22.361 1.00 98.62 384 LEU A N 1
ATOM 2904 C CA . LEU A 1 384 ? 13.277 -4.800 -21.849 1.00 98.62 384 LEU A CA 1
ATOM 2905 C C . LEU A 1 384 ? 12.048 -5.652 -21.493 1.00 98.62 384 LEU A C 1
ATOM 2907 O O . LEU A 1 384 ? 12.027 -6.850 -21.782 1.00 98.62 384 LEU A O 1
ATOM 2911 N N . MET A 1 385 ? 11.000 -5.039 -20.934 1.00 98.50 385 MET A N 1
ATOM 2912 C CA . MET A 1 385 ? 9.718 -5.712 -20.703 1.00 98.50 385 MET A CA 1
ATOM 2913 C C . MET A 1 385 ? 9.049 -6.124 -22.025 1.00 98.50 385 MET A C 1
ATOM 2915 O O . MET A 1 385 ? 8.590 -7.262 -22.151 1.00 98.50 385 MET A O 1
ATOM 2919 N N . ALA A 1 386 ? 9.025 -5.232 -23.019 1.00 98.50 386 ALA A N 1
ATOM 2920 C CA . ALA A 1 386 ? 8.429 -5.471 -24.334 1.00 98.50 386 ALA A CA 1
ATOM 2921 C C . ALA A 1 386 ? 9.116 -6.619 -25.082 1.00 98.50 386 ALA A C 1
ATOM 2923 O O . ALA A 1 386 ? 8.450 -7.513 -25.602 1.00 98.50 386 ALA A O 1
ATOM 2924 N N . ARG A 1 387 ? 10.451 -6.669 -25.046 1.00 98.50 387 ARG A N 1
ATOM 2925 C CA . ARG A 1 387 ? 11.249 -7.756 -25.635 1.00 98.50 387 ARG A CA 1
ATOM 2926 C C . ARG A 1 387 ? 10.835 -9.132 -25.137 1.00 98.50 387 ARG A C 1
ATOM 2928 O O . ARG A 1 387 ? 10.609 -10.034 -25.941 1.00 98.50 387 ARG A O 1
ATOM 2935 N N . LEU A 1 388 ? 10.683 -9.290 -23.823 1.00 97.69 388 LEU A N 1
ATOM 2936 C CA . LEU A 1 388 ? 10.249 -10.561 -23.247 1.00 97.69 388 LEU A CA 1
ATOM 2937 C C . LEU A 1 388 ? 8.786 -10.881 -23.577 1.00 97.69 388 LEU A C 1
ATOM 2939 O O . LEU A 1 388 ? 8.447 -12.034 -23.870 1.00 97.69 388 LEU A O 1
ATOM 2943 N N . TRP A 1 389 ? 7.910 -9.884 -23.436 1.00 94.94 389 TRP A N 1
ATOM 2944 C CA . TRP A 1 389 ? 6.472 -10.125 -23.416 1.00 94.94 389 TRP A CA 1
ATOM 2945 C C . TRP A 1 389 ? 5.815 -10.009 -24.788 1.00 94.94 389 TRP A C 1
ATOM 2947 O O . TRP A 1 389 ? 5.110 -10.919 -25.215 1.00 94.94 389 TRP A O 1
ATOM 2957 N N . LEU A 1 390 ? 6.057 -8.900 -25.478 1.00 95.69 390 LEU A N 1
ATOM 2958 C CA . LEU A 1 390 ? 5.412 -8.549 -26.741 1.00 95.69 390 LEU A CA 1
ATOM 2959 C C . LEU A 1 390 ? 6.168 -9.116 -27.945 1.00 95.69 390 LEU A C 1
ATOM 2961 O O . LEU A 1 390 ? 5.551 -9.466 -28.947 1.00 95.69 390 LEU A O 1
ATOM 2965 N N . HIS A 1 391 ? 7.493 -9.245 -27.850 1.00 96.94 391 HIS A N 1
ATOM 2966 C CA . HIS A 1 391 ? 8.325 -9.774 -28.938 1.00 96.94 391 HIS A CA 1
ATOM 2967 C C . HIS A 1 391 ? 8.717 -11.244 -28.746 1.00 96.94 391 HIS A C 1
ATOM 2969 O O . HIS A 1 391 ? 9.275 -11.856 -29.654 1.00 96.94 391 HIS A O 1
ATOM 2975 N N . GLY A 1 392 ? 8.403 -11.828 -27.585 1.00 95.94 392 GLY A N 1
ATOM 2976 C CA . GLY A 1 392 ? 8.623 -13.248 -27.314 1.00 95.94 392 GLY A CA 1
ATOM 2977 C C . GLY A 1 392 ? 10.096 -13.660 -27.272 1.00 95.94 392 GLY A C 1
ATOM 2978 O O . GLY A 1 392 ? 10.402 -14.830 -27.509 1.00 95.94 392 GLY A O 1
ATOM 2979 N N . GLU A 1 393 ? 11.015 -12.733 -26.982 1.00 98.19 393 GLU A N 1
ATOM 2980 C CA . GLU A 1 393 ? 12.422 -13.077 -26.787 1.00 98.19 393 GLU A CA 1
ATOM 2981 C C . GLU A 1 393 ? 12.601 -14.027 -25.597 1.00 98.19 393 GLU A C 1
ATOM 2983 O O . GLU A 1 393 ? 11.845 -14.012 -24.624 1.00 98.19 393 GLU A O 1
ATOM 2988 N N . ARG A 1 394 ? 13.643 -14.864 -25.658 1.00 98.00 394 ARG A N 1
ATOM 2989 C CA . ARG A 1 394 ? 13.935 -15.816 -24.581 1.00 98.00 394 ARG A CA 1
ATOM 2990 C C . ARG A 1 394 ? 14.374 -15.077 -23.317 1.00 98.00 394 ARG A C 1
ATOM 2992 O O . ARG A 1 394 ? 15.233 -14.193 -23.382 1.00 98.00 394 ARG A O 1
ATOM 2999 N N . ALA A 1 395 ? 13.866 -15.512 -22.167 1.00 98.00 395 ALA A N 1
ATOM 3000 C CA . ALA A 1 395 ? 14.136 -14.883 -20.879 1.00 98.00 395 ALA A CA 1
ATOM 3001 C C . ALA A 1 395 ? 15.633 -14.772 -20.557 1.00 98.00 395 ALA A C 1
ATOM 3003 O O . ALA A 1 395 ? 16.057 -13.762 -20.011 1.00 98.00 395 ALA A O 1
ATOM 3004 N N . GLU A 1 396 ? 16.465 -15.743 -20.946 1.00 98.19 396 GLU A N 1
ATOM 3005 C CA . GLU A 1 396 ? 17.908 -15.707 -20.677 1.00 98.19 396 GLU A CA 1
ATOM 3006 C C . GLU A 1 396 ? 18.630 -14.597 -21.448 1.00 98.19 396 GLU A C 1
ATOM 3008 O O . GLU A 1 396 ? 19.596 -14.030 -20.937 1.00 98.19 396 GLU A O 1
ATOM 3013 N N . ALA A 1 397 ? 18.173 -14.283 -22.665 1.00 98.25 397 ALA A N 1
ATOM 3014 C CA . ALA A 1 397 ? 18.746 -13.200 -23.459 1.00 98.25 397 ALA A CA 1
ATOM 3015 C C . ALA A 1 397 ? 18.394 -11.845 -22.834 1.00 98.25 397 ALA A C 1
ATOM 3017 O O . ALA A 1 397 ? 19.287 -11.053 -22.541 1.00 98.25 397 ALA A O 1
ATOM 3018 N N . VAL A 1 398 ? 17.111 -11.631 -22.526 1.00 98.69 398 VAL A N 1
ATOM 3019 C CA . VAL A 1 398 ? 16.647 -10.403 -21.865 1.00 98.69 398 VAL A CA 1
ATOM 3020 C C . VAL A 1 398 ? 17.280 -10.255 -20.478 1.00 98.69 398 VAL A C 1
ATOM 3022 O O . VAL A 1 398 ? 17.726 -9.169 -20.129 1.00 98.69 398 VAL A O 1
ATOM 3025 N N . ARG A 1 399 ? 17.416 -11.348 -19.712 1.00 98.69 399 ARG A N 1
ATOM 3026 C CA . ARG A 1 399 ? 18.072 -11.363 -18.394 1.00 98.69 399 ARG A CA 1
ATOM 3027 C C . ARG A 1 399 ? 19.489 -10.810 -18.451 1.00 98.69 399 ARG A C 1
ATOM 3029 O O . ARG A 1 399 ? 19.873 -10.049 -17.566 1.00 98.69 399 ARG A O 1
ATOM 3036 N N . LYS A 1 400 ? 20.276 -11.213 -19.453 1.00 98.56 400 LYS A N 1
ATOM 3037 C CA . LYS A 1 400 ? 21.646 -10.719 -19.622 1.00 98.56 400 LYS A CA 1
ATOM 3038 C C . LYS A 1 400 ? 21.649 -9.200 -19.788 1.00 98.56 400 LYS A C 1
ATOM 3040 O O . LYS A 1 400 ? 22.378 -8.523 -19.071 1.00 98.56 400 LYS A O 1
ATOM 3045 N N . ASP A 1 401 ? 20.777 -8.685 -20.646 1.00 98.50 401 ASP A N 1
ATOM 3046 C CA . ASP A 1 401 ? 20.694 -7.251 -20.922 1.00 98.50 401 ASP A CA 1
ATOM 3047 C C . ASP A 1 401 ? 20.142 -6.463 -19.725 1.00 98.50 401 ASP A C 1
ATOM 3049 O O . ASP A 1 401 ? 20.628 -5.375 -19.436 1.00 98.50 401 ASP A O 1
ATOM 3053 N N . VAL A 1 402 ? 19.202 -7.030 -18.957 1.00 98.50 402 VAL A N 1
ATOM 3054 C CA . VAL A 1 402 ? 18.728 -6.454 -17.684 1.00 98.50 402 VAL A CA 1
ATOM 3055 C C . VAL A 1 402 ? 19.871 -6.354 -16.670 1.00 98.50 402 VAL A C 1
ATOM 3057 O O . VAL A 1 402 ? 20.025 -5.326 -16.010 1.00 98.50 402 VAL A O 1
ATOM 3060 N N . ILE A 1 403 ? 20.695 -7.400 -16.538 1.00 98.31 403 ILE A N 1
ATOM 3061 C CA . ILE A 1 403 ? 21.864 -7.394 -15.644 1.00 98.31 403 ILE A CA 1
ATOM 3062 C C . ILE A 1 403 ? 22.891 -6.361 -16.113 1.00 98.31 403 ILE A C 1
ATOM 3064 O O . ILE A 1 403 ? 23.390 -5.588 -15.293 1.00 98.31 403 ILE A O 1
ATOM 3068 N N . ASP A 1 404 ? 23.196 -6.327 -17.409 1.00 98.25 404 ASP A N 1
ATOM 3069 C CA . ASP A 1 404 ? 24.157 -5.388 -17.987 1.00 98.25 404 ASP A CA 1
ATOM 3070 C C . ASP A 1 404 ? 23.674 -3.936 -17.832 1.00 98.25 404 ASP A C 1
ATOM 3072 O O . ASP A 1 404 ? 24.450 -3.082 -17.404 1.00 98.25 404 ASP A O 1
ATOM 3076 N N . PHE A 1 405 ? 22.383 -3.665 -18.047 1.00 97.88 405 PHE A N 1
ATOM 3077 C CA . PHE A 1 405 ? 21.774 -2.363 -17.774 1.00 97.88 405 PHE A CA 1
ATOM 3078 C C . PHE A 1 405 ? 21.893 -1.983 -16.292 1.00 97.88 405 PHE A C 1
ATOM 3080 O O . PHE A 1 405 ? 22.333 -0.883 -15.947 1.00 97.88 405 PHE A O 1
ATOM 3087 N N . ARG A 1 406 ? 21.590 -2.920 -15.384 1.00 96.62 406 ARG A N 1
ATOM 3088 C CA . ARG A 1 406 ? 21.655 -2.688 -13.935 1.00 96.62 406 ARG A CA 1
ATOM 3089 C C . ARG A 1 406 ? 23.079 -2.410 -13.434 1.00 96.62 406 ARG A C 1
ATOM 3091 O O . ARG A 1 406 ? 23.220 -1.716 -12.422 1.00 96.62 406 ARG A O 1
ATOM 3098 N N . ARG A 1 407 ? 24.134 -2.877 -14.120 1.00 96.69 407 ARG A N 1
ATOM 3099 C CA . ARG A 1 407 ? 25.542 -2.570 -13.774 1.00 96.69 407 ARG A CA 1
ATOM 3100 C C . ARG A 1 407 ? 25.867 -1.077 -13.823 1.00 96.69 407 ARG A C 1
ATOM 3102 O O . ARG A 1 407 ? 26.781 -0.664 -13.123 1.00 96.69 407 ARG A O 1
ATOM 3109 N N . GLY A 1 408 ? 25.105 -0.273 -14.566 1.00 95.62 408 GLY A N 1
ATOM 3110 C CA . GLY A 1 408 ? 25.266 1.186 -14.593 1.00 95.62 408 GLY A CA 1
ATOM 3111 C C . GLY A 1 408 ? 24.813 1.917 -13.319 1.00 95.62 408 GLY A C 1
ATOM 3112 O O . GLY A 1 408 ? 25.091 3.101 -13.184 1.00 95.62 408 GLY A O 1
ATOM 3113 N N . TYR A 1 409 ? 24.134 1.234 -12.388 1.00 96.44 409 TYR A N 1
ATOM 3114 C CA . TYR A 1 409 ? 23.407 1.859 -11.269 1.00 96.44 409 TYR A CA 1
ATOM 3115 C C . TYR A 1 409 ? 23.827 1.317 -9.889 1.00 96.44 409 TYR A C 1
ATOM 3117 O O . TYR A 1 409 ? 22.996 0.871 -9.101 1.00 96.44 409 TYR A O 1
ATOM 3125 N N . GLN A 1 410 ? 25.126 1.213 -9.602 1.00 94.19 410 GLN A N 1
ATOM 3126 C CA . GLN A 1 410 ? 25.617 0.524 -8.389 1.00 94.19 410 GLN A CA 1
ATOM 3127 C C . GLN A 1 410 ? 25.574 1.362 -7.104 1.00 94.19 410 GLN A C 1
ATOM 3129 O O . GLN A 1 410 ? 25.667 0.796 -6.018 1.00 94.19 410 GLN A O 1
ATOM 3134 N N . GLU A 1 411 ? 25.426 2.678 -7.216 1.00 93.31 411 GLU A N 1
ATOM 3135 C CA . GLU A 1 411 ? 25.455 3.590 -6.075 1.00 93.31 411 GLU A CA 1
ATOM 3136 C C . GLU A 1 411 ? 24.041 3.984 -5.649 1.00 93.31 411 GLU A C 1
ATOM 3138 O O . GLU A 1 411 ? 23.149 4.169 -6.480 1.00 93.31 411 GLU A O 1
ATOM 3143 N N . LEU A 1 412 ? 23.840 4.100 -4.336 1.00 94.69 412 LEU A N 1
ATOM 3144 C CA . LEU A 1 412 ? 22.605 4.643 -3.792 1.00 94.69 412 LEU A CA 1
ATOM 3145 C C . LEU A 1 412 ? 22.657 6.169 -3.815 1.00 94.69 412 LEU A C 1
ATOM 3147 O O . LEU A 1 412 ? 23.666 6.775 -3.466 1.00 94.69 412 LEU A O 1
ATOM 3151 N N . VAL A 1 413 ? 21.536 6.776 -4.186 1.00 95.38 413 VAL A N 1
ATOM 3152 C CA . VAL A 1 413 ? 21.295 8.219 -4.129 1.00 95.38 413 VAL A CA 1
ATOM 3153 C C . VAL A 1 413 ? 20.143 8.516 -3.172 1.00 95.38 413 VAL A C 1
ATOM 3155 O O . VAL A 1 413 ? 19.345 7.632 -2.846 1.00 95.38 413 VAL A O 1
ATOM 3158 N N . PHE A 1 414 ? 20.037 9.776 -2.739 1.00 95.44 414 PHE A N 1
ATOM 3159 C CA . PHE A 1 414 ? 19.081 10.208 -1.707 1.00 95.44 414 PHE A CA 1
ATOM 3160 C C . PHE A 1 414 ? 19.308 9.496 -0.361 1.00 95.44 414 PHE A C 1
ATOM 3162 O O . PHE A 1 414 ? 18.356 9.113 0.327 1.00 95.44 414 PHE A O 1
ATOM 3169 N N . VAL A 1 415 ? 20.585 9.293 -0.037 1.00 92.75 415 VAL A N 1
ATOM 3170 C CA . VAL A 1 415 ? 21.107 8.772 1.229 1.00 92.75 415 VAL A CA 1
ATOM 3171 C C . VAL A 1 415 ? 22.234 9.702 1.688 1.00 92.75 415 VAL A C 1
ATOM 3173 O O . VAL A 1 415 ? 22.947 10.240 0.837 1.00 92.75 415 VAL A O 1
ATOM 3176 N N . ARG A 1 416 ? 22.341 9.952 2.994 1.00 87.44 416 ARG A N 1
ATOM 3177 C CA . ARG A 1 416 ? 23.341 10.849 3.598 1.00 87.44 416 ARG A CA 1
ATOM 3178 C C . ARG A 1 416 ? 24.733 10.248 3.745 1.00 87.44 416 ARG A C 1
ATOM 3180 O O . ARG A 1 416 ? 24.843 9.008 3.877 1.00 87.44 416 ARG A O 1
#

Secondary structure (DSSP, 8-state):
-TT--EEE-TTSS-EEES--B-SGGGGHHHHSTT-BSSSSGGGB-TT-HHHHHHHHHHHHHHHHTT--EEEE-SHHHHHHHHHHTTT-GGG-EEEE--TTTTTT-TTT--PPEEEE--GGGT--GGGSTTSHHHHTT-EEEEPPEETTTTEE-HHHHHHHHHHH--SEEEE--S--SS---HHHHHHHHHHHT-EEEEE-TTTHHHHHTTSS--TTTTT-SEEEEESSSTT-SSS-EEEE-S-HHHHHHHHHIIIIII-S---HHHHHHHHHHHHHHHHHHHHHHHHHHHHHHHHHHHHHHHT--B--BTTTBS-SSSEEEEESGGGT-HHHHHHHHHHTT---EEE--SSPPBTTB-SEEEEE-HHHHHTT--HHHHHHHHHHHHHHHTS---HHHHHHHHHHHHTT--S--S--

Foldseek 3Di:
DVPWDWDDDPPDPDIFTPDEDPDPLQCVCVQVPPQAPDPDSVRGPLPDPSLLVVLLVVVVVCLVVQHAEYEAADPSSVVSNVSSCVVPNVSHYYHYNPCVDAVDPLVNDQAFEEEFADQLLATDCCLDLNHVCVVNNYRYHYQDADQQASEGPLVVNLVVCQVRLGQEYEDDHRDDFADYQLLSVQVSCVVSNHAYEYECQQVVLLCLLVLHDPNQVSHHQKYKYACVHLLPFDGDMDIDGPDPVVVVVVVVCVPPNVDPDDDVVRVVRSVQSSVLSVVCSNVLFVQLQQQQLLLQVLLVVLPFAWDAHPPGGAGSGSKTKTFCVLVQAQQNNQVQVVLLVRHWGAGRHSDDQRPPHHGMIMDGCSVVSQLVDGSVVSNVVSVLSSCVGVVVHDSVVSSVVVVVSSVVRRDTPSGD

Sequence (416 aa):
SSEMEYRRCGKTDWMVSAVCLGGHWKRVNQMVPGVFKSHSWLSANLDDPGFQKNRYDVVTRCIERGINYIDACTGAEIQAYSKALEGRRDQMYLGWSWYEREARSKQQCTGDAIMAFPGEMGGHVTHHSAGCAGLYGLDIHPVPYDAARMTIDLERLAKEARRIKPKLITLAGSLCLFPYPVAEVRAIADEVGAYVLYDAAHMGGMIAGKRFQDPLREGAHLMTMSTYKAFGGPPSGLLVSADEELARRIDAIAFPGMTANFDLGKTAALLMSVLDLLEYGETYADTCLSNAKSLAKALEAEGFAVHGVDGQGHTQSHHLALHAAPLGGGQAASKRLAEANILLCGIGLPIDPVEGDLNGIRIGTQEITRQGMGANAMAEIARLMARLWLHGERAEAVRKDVIDFRRGYQELVFVR

Radius of gyration: 30.65 Å; chains: 1; bounding box: 55×65×91 Å

pLDDT: mean 89.61, std 12.17, range [46.09, 98.81]